Protein AF-A0A813JD02-F1 (afdb_monomer_lite)

Radius of gyration: 33.6 Å; chains: 1; bounding box: 66×58×104 Å

Organism: Polarella glacialis (NCBI:txid89957)

Structure (mmCIF, N/CA/C/O backbone):
data_AF-A0A813JD02-F1
#
_entry.id   AF-A0A813JD02-F1
#
loop_
_atom_site.group_PDB
_atom_site.id
_atom_site.type_symbol
_atom_site.label_atom_id
_atom_site.label_alt_id
_atom_site.label_comp_id
_atom_site.label_asym_id
_atom_site.label_entity_id
_atom_site.label_seq_id
_atom_site.pdbx_PDB_ins_code
_atom_site.Cartn_x
_atom_site.Cartn_y
_atom_site.Cartn_z
_atom_site.occupancy
_atom_site.B_iso_or_equiv
_atom_site.auth_seq_id
_atom_site.auth_comp_id
_atom_site.auth_asym_id
_atom_site.auth_atom_id
_atom_site.pdbx_PDB_model_num
ATOM 1 N N . MET A 1 1 ? -18.433 13.958 -44.628 1.00 29.27 1 MET A N 1
ATOM 2 C CA . MET A 1 1 ? -17.651 13.213 -43.612 1.00 29.27 1 MET A CA 1
ATOM 3 C C . MET A 1 1 ? -18.109 11.759 -43.635 1.00 29.27 1 MET A C 1
ATOM 5 O O . MET A 1 1 ? -19.307 11.540 -43.556 1.00 29.27 1 MET A O 1
ATOM 9 N N . ARG A 1 2 ? -17.218 10.775 -43.826 1.00 30.92 2 ARG A N 1
ATOM 10 C CA . ARG A 1 2 ? -17.600 9.348 -43.754 1.00 30.92 2 ARG A CA 1
ATOM 11 C C . ARG A 1 2 ? -17.672 8.935 -42.276 1.00 30.92 2 ARG A C 1
ATOM 13 O O . ARG A 1 2 ? -16.744 9.245 -41.536 1.00 30.92 2 ARG A O 1
ATOM 20 N N . LEU A 1 3 ? -18.763 8.289 -41.858 1.00 33.75 3 LEU A N 1
ATOM 21 C CA . LEU A 1 3 ? -18.963 7.796 -40.488 1.00 33.75 3 LEU A CA 1
ATOM 22 C C . LEU A 1 3 ? -17.890 6.756 -40.116 1.00 33.75 3 LEU A C 1
ATOM 24 O O . LEU A 1 3 ? -17.650 5.805 -40.861 1.00 33.75 3 LEU A O 1
ATOM 28 N N . PHE A 1 4 ? -17.244 6.944 -38.963 1.00 40.09 4 PHE A N 1
ATOM 29 C CA . PHE A 1 4 ? -16.221 6.041 -38.435 1.00 40.09 4 PHE A CA 1
ATOM 30 C C . PHE A 1 4 ? -16.872 4.843 -37.723 1.00 40.09 4 PHE A C 1
ATOM 32 O O . PHE A 1 4 ? -17.384 4.969 -36.613 1.00 40.09 4 PHE A O 1
ATOM 39 N N . ASP A 1 5 ? -16.855 3.679 -38.372 1.00 48.28 5 ASP A N 1
ATOM 40 C CA . ASP A 1 5 ? -17.326 2.401 -37.814 1.00 48.28 5 ASP A CA 1
ATOM 41 C C . ASP A 1 5 ? -16.174 1.648 -37.121 1.00 48.28 5 ASP A C 1
ATOM 43 O O . ASP A 1 5 ? -15.236 1.209 -37.791 1.00 48.28 5 ASP A O 1
ATOM 47 N N . ARG A 1 6 ? -16.258 1.485 -35.792 1.00 44.25 6 ARG A N 1
ATOM 48 C CA . ARG A 1 6 ? -15.250 0.815 -34.942 1.00 44.25 6 ARG A CA 1
ATOM 49 C C . ARG A 1 6 ? -15.080 -0.680 -35.236 1.00 44.25 6 ARG A C 1
ATOM 51 O O . ARG A 1 6 ? -14.054 -1.240 -34.869 1.00 44.25 6 ARG A O 1
ATOM 58 N N . ASN A 1 7 ? -16.057 -1.314 -35.886 1.00 45.06 7 ASN A N 1
ATOM 59 C CA . ASN A 1 7 ? -15.986 -2.728 -36.264 1.00 45.06 7 ASN A CA 1
ATOM 60 C C . ASN A 1 7 ? -15.309 -2.937 -37.628 1.00 45.06 7 ASN A C 1
ATOM 62 O O . ASN A 1 7 ? -14.966 -4.066 -37.971 1.00 45.06 7 ASN A O 1
ATOM 66 N N . LYS A 1 8 ? -15.130 -1.864 -38.412 1.00 48.41 8 LYS A N 1
ATOM 67 C CA . LYS A 1 8 ? -14.575 -1.911 -39.777 1.00 48.41 8 LYS A CA 1
ATOM 68 C C . LYS A 1 8 ? -13.281 -1.117 -39.949 1.00 48.41 8 LYS A C 1
ATOM 70 O O . LYS A 1 8 ? -12.492 -1.450 -40.828 1.00 48.41 8 LYS A O 1
ATOM 75 N N . HIS A 1 9 ? -13.053 -0.080 -39.144 1.00 54.72 9 HIS A N 1
ATOM 76 C CA . HIS A 1 9 ? -11.876 0.781 -39.244 1.00 54.72 9 HIS A CA 1
ATOM 77 C C . HIS A 1 9 ? -10.929 0.551 -38.068 1.00 54.72 9 HIS A C 1
ATOM 79 O O . HIS A 1 9 ? -11.299 0.713 -36.907 1.00 54.72 9 HIS A O 1
ATOM 85 N N . ASP A 1 10 ? -9.686 0.214 -38.389 1.00 62.00 10 ASP A N 1
ATOM 86 C CA . ASP A 1 10 ? -8.619 0.011 -37.418 1.00 62.00 10 ASP A CA 1
ATOM 87 C C . ASP A 1 10 ? -7.954 1.372 -37.144 1.00 62.00 10 ASP A C 1
ATOM 89 O O . ASP A 1 10 ? -7.336 1.951 -38.036 1.00 62.00 10 ASP A O 1
ATOM 93 N N . ALA A 1 11 ? -8.136 1.928 -35.943 1.00 68.12 11 ALA A N 1
ATOM 94 C CA . ALA A 1 11 ? -7.596 3.232 -35.546 1.00 68.12 11 ALA A CA 1
ATOM 95 C C . ALA A 1 11 ? -6.917 3.147 -34.182 1.00 68.12 11 ALA A C 1
ATOM 97 O O . ALA A 1 11 ? -7.265 2.312 -33.346 1.00 68.12 11 ALA A O 1
ATOM 98 N N . ILE A 1 12 ? -5.967 4.044 -33.936 1.00 72.00 12 ILE A N 1
ATOM 99 C CA . ILE A 1 12 ? -5.317 4.161 -32.629 1.00 72.00 12 ILE A CA 1
ATOM 100 C C . ILE A 1 12 ? -5.872 5.376 -31.917 1.00 72.00 12 ILE A C 1
ATOM 102 O O . ILE A 1 12 ? -5.755 6.493 -32.408 1.00 72.00 12 ILE A O 1
ATOM 106 N N . ILE A 1 13 ? -6.472 5.141 -30.753 1.00 77.94 13 ILE A N 1
ATOM 107 C CA . ILE A 1 13 ? -7.029 6.194 -29.912 1.00 77.94 13 ILE A CA 1
ATOM 108 C C . ILE A 1 13 ? -6.031 6.482 -28.788 1.00 77.94 13 ILE A C 1
ATOM 110 O O . ILE A 1 13 ? -5.750 5.618 -27.959 1.00 77.94 13 ILE A O 1
ATOM 114 N N . LEU A 1 14 ? -5.482 7.690 -28.790 1.00 79.50 14 LEU A N 1
ATOM 115 C CA . LEU A 1 14 ? -4.676 8.265 -27.723 1.00 79.50 14 LEU A CA 1
ATOM 116 C C . LEU A 1 14 ? -5.609 9.087 -26.834 1.00 79.50 14 LEU A C 1
ATOM 118 O O . LEU A 1 14 ? -5.885 10.252 -27.114 1.00 79.50 14 LEU A O 1
ATOM 122 N N . ASP A 1 15 ? -6.150 8.444 -25.807 1.00 79.56 15 ASP A N 1
ATOM 123 C CA . ASP A 1 15 ? -7.131 9.072 -24.928 1.00 79.56 15 ASP A CA 1
ATOM 124 C C . ASP A 1 15 ? -6.453 9.933 -23.844 1.00 79.56 15 ASP A C 1
ATOM 126 O O . ASP A 1 15 ? -5.416 9.549 -23.300 1.00 79.56 15 ASP A O 1
ATOM 130 N N . ASP A 1 16 ? -7.053 11.079 -23.526 1.00 79.31 16 ASP A N 1
ATOM 131 C CA . ASP A 1 16 ? -6.688 11.998 -22.446 1.00 79.31 16 ASP A CA 1
ATOM 132 C C . ASP A 1 16 ? -5.237 12.510 -22.505 1.00 79.31 16 ASP A C 1
ATOM 134 O O . ASP A 1 16 ? -4.491 12.485 -21.520 1.00 79.31 16 ASP A O 1
ATOM 138 N N . ILE A 1 17 ? -4.814 13.010 -23.670 1.00 82.19 17 ILE A N 1
ATOM 139 C CA . ILE A 1 17 ? -3.489 13.618 -23.816 1.00 82.19 17 ILE A CA 1
ATOM 140 C C . ILE A 1 17 ? -3.425 14.893 -22.971 1.00 82.19 17 ILE A C 1
ATOM 142 O O . ILE A 1 17 ? -4.076 15.893 -23.266 1.00 82.19 17 ILE A O 1
ATOM 146 N N . ARG A 1 18 ? -2.603 14.866 -21.916 1.00 83.75 18 ARG A N 1
ATOM 147 C CA . ARG A 1 18 ? -2.431 15.977 -20.962 1.00 83.75 18 ARG A CA 1
ATOM 148 C C . ARG A 1 18 ? -1.403 17.023 -21.393 1.00 83.75 18 ARG A C 1
ATOM 150 O O . ARG A 1 18 ? -1.305 18.057 -20.740 1.00 83.75 18 ARG A O 1
ATOM 157 N N . ASP A 1 19 ? -0.644 16.771 -22.455 1.00 89.06 19 ASP A N 1
ATOM 158 C CA . ASP A 1 19 ? 0.379 17.686 -22.964 1.00 89.06 19 ASP A CA 1
ATOM 159 C C . ASP A 1 19 ? 0.567 17.508 -24.479 1.00 89.06 19 ASP A C 1
ATOM 161 O O . ASP A 1 19 ? 0.908 16.415 -24.932 1.00 89.06 19 ASP A O 1
ATOM 165 N N . MET A 1 20 ? 0.357 18.566 -25.266 1.00 85.94 20 MET A N 1
ATOM 166 C CA . MET A 1 20 ? 0.529 18.530 -26.724 1.00 85.94 20 MET A CA 1
ATOM 167 C C . MET A 1 20 ? 1.980 18.309 -27.163 1.00 85.94 20 MET A C 1
ATOM 169 O O . MET A 1 20 ? 2.199 17.789 -28.261 1.00 85.94 20 MET A O 1
ATOM 173 N N . ALA A 1 21 ? 2.965 18.618 -26.311 1.00 88.19 21 ALA A N 1
ATOM 174 C CA . ALA A 1 21 ? 4.368 18.316 -26.583 1.00 88.19 21 ALA A CA 1
ATOM 175 C C . ALA A 1 21 ? 4.589 16.813 -26.788 1.00 88.19 21 ALA A C 1
ATOM 177 O O . ALA A 1 21 ? 5.400 16.423 -27.620 1.00 88.19 21 ALA A O 1
ATOM 178 N N . PHE A 1 22 ? 3.777 15.958 -26.150 1.00 86.00 22 PHE A N 1
ATOM 179 C CA . PHE A 1 22 ? 3.806 14.517 -26.394 1.00 86.00 22 PHE A CA 1
ATOM 180 C C . PHE A 1 22 ? 3.610 14.176 -27.876 1.00 86.00 22 PHE A C 1
ATOM 182 O O . PHE A 1 22 ? 4.331 13.333 -28.409 1.00 86.00 22 PHE A O 1
ATOM 189 N N . LEU A 1 23 ? 2.650 14.823 -28.547 1.00 87.44 23 LEU A N 1
ATOM 190 C CA . LEU A 1 23 ? 2.396 14.588 -29.966 1.00 87.44 23 LEU A CA 1
ATOM 191 C C . LEU A 1 23 ? 3.564 15.099 -30.818 1.00 87.44 23 LEU A C 1
ATOM 193 O O . LEU A 1 23 ? 4.008 14.374 -31.705 1.00 87.44 23 LEU A O 1
ATOM 197 N N . GLY A 1 24 ? 4.093 16.287 -30.513 1.00 87.12 24 GLY A N 1
ATOM 198 C CA . GLY A 1 24 ? 5.265 16.857 -31.186 1.00 87.12 24 GLY A CA 1
ATOM 199 C C . GLY A 1 24 ? 6.513 15.976 -31.070 1.00 87.12 24 GLY A C 1
ATOM 200 O O . GLY A 1 24 ? 7.075 15.553 -32.079 1.00 87.12 24 GLY A O 1
ATOM 201 N N . ASP A 1 25 ? 6.874 15.575 -29.850 1.00 83.50 25 ASP A N 1
ATOM 202 C CA . ASP A 1 25 ? 8.024 14.708 -29.548 1.00 83.50 25 ASP A CA 1
ATOM 203 C C . ASP A 1 25 ? 7.921 13.326 -30.212 1.00 83.50 25 ASP A C 1
ATOM 205 O O . ASP A 1 25 ? 8.917 12.631 -30.433 1.00 83.50 25 ASP A O 1
ATOM 209 N N . HIS A 1 26 ? 6.694 12.901 -30.524 1.00 80.75 26 HIS A N 1
ATOM 210 C CA . HIS A 1 26 ? 6.402 11.619 -31.154 1.00 80.75 26 HIS A CA 1
ATOM 211 C C . HIS A 1 26 ? 5.949 11.770 -32.611 1.00 80.75 26 HIS A C 1
ATOM 213 O O . HIS A 1 26 ? 5.520 10.779 -33.206 1.00 80.75 26 HIS A O 1
ATOM 219 N N . GLN A 1 27 ? 6.096 12.951 -33.224 1.00 83.00 27 GLN A N 1
ATOM 220 C CA . GLN A 1 27 ? 5.581 13.228 -34.566 1.00 83.00 27 GLN A CA 1
ATOM 221 C C . GLN A 1 27 ? 6.089 12.239 -35.613 1.00 83.00 27 GLN A C 1
ATOM 223 O O . GLN A 1 27 ? 5.312 11.743 -36.419 1.00 83.00 27 GLN A O 1
ATOM 228 N N . GLU A 1 28 ? 7.369 11.858 -35.566 1.00 74.00 28 GLU A N 1
ATOM 229 C CA . GLU A 1 28 ? 7.947 10.921 -36.535 1.00 74.00 28 GLU A CA 1
ATOM 230 C C . GLU A 1 28 ? 7.278 9.544 -36.460 1.00 74.00 28 GLU A C 1
ATOM 232 O O . GLU A 1 28 ? 7.067 8.880 -37.474 1.00 74.00 28 GLU A O 1
ATOM 237 N N . LYS A 1 29 ? 6.880 9.144 -35.249 1.00 72.50 29 LYS A N 1
ATOM 238 C CA . LYS A 1 29 ? 6.210 7.874 -34.960 1.00 72.50 29 LYS A CA 1
ATOM 239 C C . LYS A 1 29 ? 4.747 7.919 -35.400 1.00 72.50 29 LYS A C 1
ATOM 241 O O . LYS A 1 29 ? 4.253 6.959 -35.984 1.00 72.50 29 LYS A O 1
ATOM 246 N N . LEU A 1 30 ? 4.071 9.038 -35.141 1.00 75.00 30 LEU A N 1
ATOM 247 C CA . LEU A 1 30 ? 2.660 9.258 -35.471 1.00 75.00 30 LEU A CA 1
ATOM 248 C C . LEU A 1 30 ? 2.442 9.488 -36.976 1.00 75.00 30 LEU A C 1
ATOM 250 O O . LEU A 1 30 ? 1.431 9.057 -37.519 1.00 75.00 30 LEU A O 1
ATOM 254 N N . GLN A 1 31 ? 3.420 10.086 -37.662 1.00 71.69 31 GLN A N 1
ATOM 255 C CA . GLN A 1 31 ? 3.466 10.234 -39.121 1.00 71.69 31 GLN A CA 1
ATOM 256 C C . GLN A 1 31 ? 3.853 8.938 -39.851 1.00 71.69 31 GLN A C 1
ATOM 258 O O . GLN A 1 31 ? 3.809 8.895 -41.080 1.00 71.69 31 GLN A O 1
ATOM 263 N N . GLY A 1 32 ? 4.267 7.894 -39.125 1.00 63.12 32 GLY A N 1
ATOM 264 C CA . GLY A 1 32 ? 4.711 6.634 -39.720 1.00 63.12 32 GLY A CA 1
ATOM 265 C C . GLY A 1 32 ? 6.043 6.734 -40.475 1.00 63.12 32 GLY A C 1
ATOM 266 O O . GLY A 1 32 ? 6.248 5.990 -41.433 1.00 63.12 32 GLY A O 1
ATOM 267 N N . LYS A 1 33 ? 6.962 7.635 -40.083 1.00 60.12 33 LYS A N 1
ATOM 268 C CA . LYS A 1 33 ? 8.298 7.719 -40.702 1.00 60.12 33 LYS A CA 1
ATOM 269 C C . LYS A 1 33 ? 9.119 6.454 -40.388 1.00 60.12 33 LYS A C 1
ATOM 271 O O . LYS A 1 33 ? 9.213 5.989 -39.255 1.00 60.12 33 LYS A O 1
ATOM 276 N N . TYR A 1 34 ? 9.697 5.876 -41.442 1.00 53.22 34 TYR A N 1
ATOM 277 C CA . TYR A 1 34 ? 10.022 4.446 -41.579 1.00 53.22 34 TYR A CA 1
ATOM 278 C C . TYR A 1 34 ? 11.360 3.958 -40.988 1.00 53.22 34 TYR A C 1
ATOM 280 O O . TYR A 1 34 ? 11.841 2.893 -41.372 1.00 53.22 34 TYR A O 1
ATOM 288 N N . ASN A 1 35 ? 12.004 4.689 -40.080 1.00 51.00 35 ASN A N 1
ATOM 289 C CA . ASN A 1 35 ? 13.354 4.337 -39.609 1.00 51.00 35 ASN A CA 1
ATOM 290 C C . ASN A 1 35 ? 13.411 3.745 -38.188 1.00 51.00 35 ASN A C 1
ATOM 292 O O . ASN A 1 35 ? 14.493 3.338 -37.759 1.00 51.00 35 ASN A O 1
ATOM 296 N N . ALA A 1 36 ? 12.288 3.631 -37.469 1.00 48.56 36 ALA A N 1
ATOM 297 C CA . ALA A 1 36 ? 12.289 3.125 -36.097 1.00 48.56 36 ALA A CA 1
ATOM 298 C C . ALA A 1 36 ? 11.070 2.255 -35.750 1.00 48.56 36 ALA A C 1
ATOM 300 O O . ALA A 1 36 ? 9.932 2.540 -36.116 1.00 48.56 36 ALA A O 1
ATOM 301 N N . LYS A 1 37 ? 11.312 1.187 -34.978 1.00 51.41 37 LYS A N 1
ATOM 302 C CA . LYS A 1 37 ? 10.258 0.404 -34.323 1.00 51.41 37 LYS A CA 1
ATOM 303 C C . LYS A 1 37 ? 9.654 1.246 -33.196 1.00 51.41 37 LYS A C 1
ATOM 305 O O . LYS A 1 37 ? 10.386 1.674 -32.307 1.00 51.41 37 LYS A O 1
ATOM 310 N N . VAL A 1 38 ? 8.337 1.434 -33.209 1.00 50.19 38 VAL A N 1
ATOM 311 C CA . VAL A 1 38 ? 7.622 2.189 -32.172 1.00 50.19 38 VAL A CA 1
ATOM 312 C C . VAL A 1 38 ? 7.016 1.228 -31.154 1.0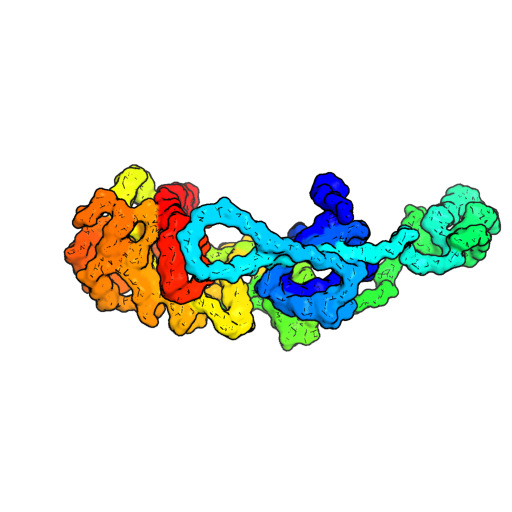0 50.19 38 VAL A C 1
ATOM 314 O O . VAL A 1 38 ? 6.238 0.338 -31.500 1.00 50.19 38 VAL A O 1
ATOM 317 N N . GLU A 1 39 ? 7.407 1.386 -29.893 1.00 52.44 39 GLU A N 1
ATOM 318 C CA . GLU A 1 39 ? 6.827 0.672 -28.757 1.00 52.44 39 GLU A CA 1
ATOM 319 C C . GLU A 1 39 ? 5.745 1.556 -28.124 1.00 52.44 39 GLU A C 1
ATOM 321 O O . GLU A 1 39 ? 6.052 2.639 -27.632 1.00 52.44 39 GLU A O 1
ATOM 326 N N . PHE A 1 40 ? 4.483 1.114 -28.173 1.00 50.12 40 PHE A N 1
ATOM 327 C CA . PHE A 1 40 ? 3.327 1.892 -27.689 1.00 50.12 40 PHE A CA 1
ATOM 328 C C . PHE A 1 40 ? 3.116 1.763 -26.186 1.00 50.12 40 PHE A C 1
ATOM 330 O O . PHE A 1 40 ? 2.673 2.695 -25.524 1.00 50.12 40 PHE A O 1
ATOM 337 N N . ALA A 1 41 ? 3.434 0.588 -25.656 1.00 49.09 41 ALA A N 1
ATOM 338 C CA . ALA A 1 41 ? 3.402 0.302 -24.239 1.00 49.09 41 ALA A CA 1
ATOM 339 C C . ALA A 1 41 ? 4.314 -0.893 -23.959 1.00 49.09 41 ALA A C 1
ATOM 341 O O . ALA A 1 41 ? 4.248 -1.918 -24.651 1.00 49.09 41 ALA A O 1
ATOM 342 N N . SER A 1 42 ? 5.120 -0.780 -22.907 1.00 44.31 42 SER A N 1
ATOM 343 C CA . SER A 1 42 ? 5.654 -1.932 -22.189 1.00 44.31 42 SER A CA 1
ATOM 344 C C . SER A 1 42 ? 5.012 -2.013 -20.821 1.00 44.31 42 SER A C 1
ATOM 346 O O . SER A 1 42 ? 4.796 -1.011 -20.140 1.00 44.31 42 SER A O 1
ATOM 348 N N . THR A 1 43 ? 4.748 -3.237 -20.377 1.00 42.88 43 THR A N 1
ATOM 349 C CA . THR A 1 43 ? 4.456 -3.461 -18.964 1.00 42.88 43 THR A CA 1
ATOM 350 C C . THR A 1 43 ? 5.678 -3.073 -18.127 1.00 42.88 43 THR A C 1
ATOM 352 O O . THR A 1 43 ? 6.817 -3.192 -18.582 1.00 42.88 43 THR A O 1
ATOM 355 N N . LEU A 1 44 ? 5.468 -2.668 -16.870 1.00 40.19 44 LEU A N 1
ATOM 356 C CA . LEU A 1 44 ? 6.526 -2.286 -15.914 1.00 40.19 44 LEU A CA 1
ATOM 357 C C . LEU A 1 44 ? 7.621 -3.362 -15.685 1.00 40.19 44 LEU A C 1
ATOM 359 O O . LEU A 1 44 ? 8.624 -3.089 -15.034 1.00 40.19 44 LEU A O 1
ATOM 363 N N . GLY A 1 45 ? 7.478 -4.564 -16.255 1.00 44.19 45 GLY A N 1
ATOM 364 C CA . GLY A 1 45 ? 8.484 -5.631 -16.265 1.00 44.19 45 GLY A CA 1
ATOM 365 C C . GLY A 1 45 ? 9.066 -5.988 -17.641 1.00 44.19 45 GLY A C 1
ATOM 366 O O . GLY A 1 45 ? 9.831 -6.944 -17.723 1.00 44.19 45 GLY A O 1
ATOM 367 N N . GLY A 1 46 ? 8.705 -5.286 -18.724 1.00 46.94 46 GLY A N 1
ATOM 368 C CA . GLY A 1 46 ? 9.151 -5.583 -20.096 1.00 46.94 46 GLY A CA 1
ATOM 369 C C . GLY A 1 46 ? 8.723 -6.960 -20.622 1.00 46.94 46 GLY A C 1
ATOM 370 O O . GLY A 1 46 ? 9.306 -7.461 -21.578 1.00 46.94 46 GLY A O 1
ATOM 371 N N . THR A 1 47 ? 7.743 -7.593 -19.972 1.00 40.47 47 THR A N 1
ATOM 372 C CA . THR A 1 47 ? 7.299 -8.970 -20.251 1.00 40.47 47 THR A CA 1
ATOM 373 C C . THR A 1 47 ? 6.392 -9.041 -21.474 1.00 40.47 47 THR A C 1
ATOM 375 O O . THR A 1 47 ? 6.317 -10.076 -22.128 1.00 40.47 47 THR A O 1
ATOM 378 N N . CYS A 1 48 ? 5.718 -7.936 -21.796 1.00 34.44 48 CYS A N 1
ATOM 379 C CA . CYS A 1 48 ? 4.902 -7.773 -22.989 1.00 34.44 48 CYS A CA 1
ATOM 380 C C . CYS A 1 48 ? 5.204 -6.395 -23.578 1.00 34.44 48 CYS A C 1
ATOM 382 O O . CYS A 1 48 ? 5.142 -5.392 -22.864 1.00 34.44 48 CYS A O 1
ATOM 384 N N . ALA A 1 49 ? 5.550 -6.364 -24.861 1.00 42.56 49 ALA A N 1
ATOM 385 C CA . ALA A 1 49 ? 5.689 -5.143 -25.637 1.00 42.56 49 ALA A CA 1
ATOM 386 C C . ALA A 1 49 ? 4.700 -5.231 -26.795 1.00 42.56 49 ALA A C 1
ATOM 388 O O . ALA A 1 49 ? 4.752 -6.182 -27.577 1.00 42.56 49 ALA A O 1
ATOM 389 N N . TYR A 1 50 ? 3.794 -4.259 -26.887 1.00 41.53 50 TYR A N 1
ATOM 390 C CA . TYR A 1 50 ? 2.910 -4.153 -28.039 1.00 41.53 50 TYR A CA 1
ATOM 391 C C . TYR A 1 50 ? 3.606 -3.324 -29.117 1.00 41.53 50 TYR A C 1
ATOM 393 O O . TYR A 1 50 ? 4.058 -2.201 -28.881 1.00 41.53 50 TYR A O 1
ATOM 401 N N . SER A 1 51 ? 3.752 -3.909 -30.300 1.00 47.97 51 SER A N 1
ATOM 402 C CA . SER A 1 51 ? 4.350 -3.260 -31.462 1.00 47.97 51 SER A CA 1
ATOM 403 C C . SER A 1 51 ? 3.423 -3.477 -32.644 1.00 47.97 51 SER A C 1
ATOM 405 O O . SER A 1 51 ? 3.125 -4.621 -32.980 1.00 47.97 51 SER A O 1
ATOM 407 N N . LYS A 1 52 ? 2.981 -2.389 -33.273 1.00 50.47 52 LYS A N 1
ATOM 408 C CA . LYS A 1 52 ? 2.156 -2.422 -34.482 1.00 50.47 52 LYS A CA 1
ATOM 409 C C . LYS A 1 52 ? 2.881 -1.658 -35.584 1.00 50.47 52 LYS A C 1
ATOM 411 O O . LYS A 1 52 ? 3.517 -0.641 -35.315 1.00 50.47 52 LYS A O 1
ATOM 416 N N . TYR A 1 53 ? 2.809 -2.159 -36.813 1.00 52.34 53 TYR A N 1
ATOM 417 C CA . TYR A 1 53 ? 3.267 -1.411 -37.979 1.00 52.34 53 TYR A CA 1
ATOM 418 C C . TYR A 1 53 ? 2.210 -0.357 -38.318 1.00 52.34 53 TYR A C 1
ATOM 420 O O . TYR A 1 53 ? 1.060 -0.693 -38.590 1.00 52.34 53 TYR A O 1
ATOM 428 N N . HIS A 1 54 ? 2.591 0.917 -38.255 1.00 57.28 54 HIS A N 1
ATOM 429 C C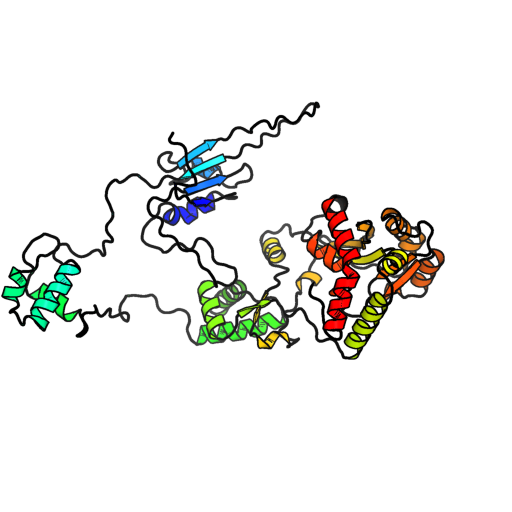A . HIS A 1 54 ? 1.715 2.041 -38.576 1.00 57.28 54 HIS A CA 1
ATOM 430 C C . HIS A 1 54 ? 1.686 2.247 -40.085 1.00 57.28 54 HIS A C 1
ATOM 432 O O . HIS A 1 54 ? 2.431 3.061 -40.621 1.00 57.28 54 HIS A O 1
ATOM 438 N N . PHE A 1 55 ? 0.851 1.477 -40.779 1.00 52.94 55 PHE A N 1
ATOM 439 C CA . PHE A 1 55 ? 0.567 1.719 -42.188 1.00 52.94 55 PHE A CA 1
ATOM 440 C C . PHE A 1 55 ? -0.882 2.169 -42.333 1.00 52.94 55 PHE A C 1
ATOM 442 O O . PHE A 1 55 ? -1.788 1.382 -42.082 1.00 52.94 55 PHE A O 1
ATOM 449 N N . GLN A 1 56 ? -1.091 3.440 -42.695 1.00 56.00 56 GLN A N 1
ATOM 450 C CA . GLN A 1 56 ? -2.419 4.023 -42.948 1.00 56.00 56 GLN A CA 1
ATOM 451 C C . GLN A 1 56 ? -3.425 3.884 -41.787 1.00 56.00 56 GLN A C 1
ATOM 453 O O . GLN A 1 56 ? -4.632 3.950 -42.002 1.00 56.00 56 GLN A O 1
ATOM 458 N N . VAL A 1 57 ? -2.940 3.704 -40.553 1.00 64.12 57 VAL A N 1
ATOM 459 C CA . VAL A 1 57 ? -3.792 3.628 -39.361 1.00 64.12 57 VAL A CA 1
ATOM 460 C C . VAL A 1 57 ? -4.110 5.057 -38.911 1.00 64.12 57 VAL A C 1
ATOM 462 O O . VAL A 1 57 ? -3.187 5.753 -38.478 1.00 64.12 57 VAL A O 1
ATOM 465 N N . PRO A 1 58 ? -5.368 5.527 -39.000 1.00 67.69 58 PRO A N 1
ATOM 466 C CA . PRO A 1 58 ? -5.747 6.826 -38.459 1.00 67.69 58 PRO A CA 1
ATOM 467 C C . PRO A 1 58 ? -5.505 6.866 -36.947 1.00 67.69 58 PRO A C 1
ATOM 469 O O . PRO A 1 58 ? -5.805 5.909 -36.227 1.00 67.69 58 PRO A O 1
ATOM 472 N N . ILE A 1 59 ? -4.961 7.985 -36.468 1.00 76.25 59 ILE A N 1
ATOM 473 C CA . ILE A 1 59 ? -4.727 8.218 -35.041 1.00 76.25 59 ILE A CA 1
ATOM 474 C C . ILE A 1 59 ? -5.704 9.285 -34.566 1.00 76.25 59 ILE A C 1
ATOM 476 O O . ILE A 1 59 ? -5.800 10.358 -35.157 1.00 76.25 59 ILE A O 1
ATOM 480 N N . VAL A 1 60 ? -6.426 8.989 -33.493 1.00 81.38 60 VAL A N 1
ATOM 481 C CA . VAL A 1 60 ? -7.347 9.915 -32.837 1.00 81.38 60 VAL A CA 1
ATOM 482 C C . VAL A 1 60 ? -6.770 10.252 -31.476 1.00 81.38 60 VAL A C 1
ATOM 484 O O . VAL A 1 60 ? -6.582 9.359 -30.663 1.00 81.38 60 VAL A O 1
ATOM 487 N N . ALA A 1 61 ? -6.482 11.517 -31.216 1.00 83.00 61 ALA A N 1
ATOM 488 C CA . ALA A 1 61 ? -6.083 12.006 -29.908 1.00 83.00 61 ALA A CA 1
ATOM 489 C C . ALA A 1 61 ? -7.250 12.757 -29.261 1.00 83.00 61 ALA A C 1
ATOM 491 O O . ALA A 1 61 ? -7.865 13.600 -29.912 1.00 83.00 61 ALA A O 1
ATOM 492 N N . THR A 1 62 ? -7.563 12.475 -27.999 1.00 81.00 62 THR A N 1
ATOM 493 C CA . THR A 1 62 ? -8.524 13.283 -27.235 1.00 81.00 62 THR A CA 1
ATOM 494 C C . THR A 1 62 ? -7.758 14.223 -26.311 1.00 81.00 62 THR A C 1
ATOM 496 O O . THR A 1 62 ? -6.795 13.833 -25.645 1.00 81.00 62 THR A O 1
ATOM 499 N N . VAL A 1 63 ? -8.153 15.493 -26.315 1.00 78.38 63 VAL A N 1
ATOM 500 C CA . VAL A 1 63 ? -7.563 16.549 -25.487 1.00 78.38 63 VAL A CA 1
ATOM 501 C C . VAL A 1 63 ? -8.682 17.293 -24.767 1.00 78.38 63 VAL A C 1
ATOM 503 O O . VAL A 1 63 ? -9.826 17.345 -25.226 1.00 78.38 63 VAL A O 1
ATOM 506 N N . ASN A 1 64 ? -8.381 17.844 -23.598 1.00 79.00 64 ASN A N 1
ATOM 507 C CA . ASN A 1 64 ? -9.342 18.611 -22.809 1.00 79.00 64 ASN A CA 1
ATOM 508 C C . ASN A 1 64 ? -8.728 19.950 -22.393 1.00 79.00 64 ASN A C 1
ATOM 510 O O . ASN A 1 64 ? -7.551 20.209 -22.617 1.00 79.00 64 ASN A O 1
ATOM 514 N N . PHE A 1 65 ? -9.510 20.815 -21.752 1.00 73.19 65 PHE A N 1
ATOM 515 C CA . PHE A 1 65 ? -9.032 22.142 -21.346 1.00 73.19 65 PHE A CA 1
ATOM 516 C C . PHE A 1 65 ? -7.900 22.132 -20.309 1.00 73.19 65 PHE A C 1
ATOM 518 O O . PHE A 1 65 ? -7.296 23.167 -20.057 1.00 73.19 65 PHE A O 1
ATOM 525 N N . SER A 1 66 ? -7.607 20.984 -19.689 1.00 74.69 66 SER A N 1
ATOM 526 C CA . SER A 1 66 ? -6.452 20.844 -18.793 1.00 74.69 66 SER A CA 1
ATOM 527 C C . SER A 1 66 ? -5.180 20.382 -19.509 1.00 74.69 66 SER A C 1
ATOM 529 O O . SER A 1 66 ? -4.130 20.273 -18.873 1.00 74.69 66 SER A O 1
ATOM 531 N N . THR A 1 67 ? -5.266 20.086 -20.809 1.00 79.25 67 THR A N 1
ATOM 532 C CA . THR A 1 67 ? -4.122 19.742 -21.649 1.00 79.25 67 THR A CA 1
ATOM 533 C C . THR A 1 67 ? -3.184 20.945 -21.756 1.00 79.25 67 THR A C 1
ATOM 535 O O . THR A 1 67 ? -3.607 22.058 -22.055 1.00 79.25 67 THR A O 1
ATOM 538 N N . LYS A 1 68 ? -1.895 20.729 -21.492 1.00 83.75 68 LYS A N 1
ATOM 539 C CA . LYS A 1 68 ? -0.847 21.744 -21.637 1.00 83.75 68 LYS A CA 1
ATOM 540 C C . LYS A 1 68 ? -0.441 21.923 -23.098 1.00 83.75 68 LYS A C 1
ATOM 542 O O . LYS A 1 68 ? -0.590 21.000 -23.898 1.00 83.75 68 LYS A O 1
ATOM 547 N N . ASN A 1 69 ? 0.137 23.085 -23.404 1.00 87.75 69 ASN A N 1
ATOM 548 C CA . ASN A 1 69 ? 0.699 23.419 -24.715 1.00 87.75 69 ASN A CA 1
ATOM 549 C C . ASN A 1 69 ? -0.338 23.377 -25.857 1.00 87.75 69 ASN A C 1
ATOM 551 O O . ASN A 1 69 ? -0.032 22.980 -26.977 1.00 87.75 69 ASN A O 1
ATOM 555 N N . LEU A 1 70 ? -1.599 23.742 -25.580 1.00 86.00 70 LEU A N 1
ATOM 556 C CA . LEU A 1 70 ? -2.662 23.782 -26.598 1.00 86.00 70 LEU A CA 1
ATOM 557 C C . LEU A 1 70 ? -2.340 24.734 -27.758 1.00 86.00 70 LEU A C 1
ATOM 559 O O . LEU A 1 70 ? -2.757 24.478 -28.885 1.00 86.00 70 LEU A O 1
ATOM 563 N N . ASP A 1 71 ? -1.541 25.768 -27.500 1.00 90.38 71 ASP A N 1
ATOM 564 C CA . ASP A 1 71 ? -1.000 26.694 -28.494 1.00 90.38 71 ASP A CA 1
ATOM 565 C C . ASP A 1 71 ? -0.176 25.989 -29.583 1.00 90.38 71 ASP A C 1
ATOM 567 O O . ASP A 1 71 ? -0.048 26.518 -30.683 1.00 90.38 71 ASP A O 1
ATOM 571 N N . PHE A 1 72 ? 0.296 24.754 -29.363 1.00 90.44 72 PHE A N 1
ATOM 572 C CA . PHE A 1 72 ? 0.958 23.951 -30.400 1.00 90.44 72 PHE A CA 1
ATOM 573 C C . PHE A 1 72 ? 0.040 23.667 -31.594 1.00 90.44 72 PHE A C 1
ATOM 575 O O . PHE A 1 72 ? 0.525 23.427 -32.699 1.00 90.44 72 PHE A O 1
ATOM 582 N N . LEU A 1 73 ? -1.281 23.719 -31.408 1.00 86.94 73 LEU A N 1
ATOM 583 C CA . LEU A 1 73 ? -2.229 23.659 -32.518 1.00 86.94 73 LEU A CA 1
ATOM 584 C C . LEU A 1 73 ? -2.111 24.871 -33.453 1.00 86.94 73 LEU A C 1
ATOM 586 O O . LEU A 1 73 ? -2.613 24.805 -34.567 1.00 86.94 73 LEU A O 1
ATOM 590 N N . GLU A 1 74 ? -1.452 25.949 -33.048 1.00 89.06 74 GLU A N 1
ATOM 591 C CA . GLU A 1 74 ? -1.262 27.164 -33.844 1.00 89.06 74 GLU A CA 1
ATOM 592 C C . GLU A 1 74 ? 0.221 27.399 -34.170 1.00 89.06 74 GLU A C 1
ATOM 594 O O . GLU A 1 74 ? 0.560 27.838 -35.271 1.00 89.06 74 GLU A O 1
ATOM 599 N N . THR A 1 75 ? 1.124 27.040 -33.253 1.00 91.31 75 THR A N 1
ATOM 600 C CA . THR A 1 75 ? 2.548 27.395 -33.325 1.00 91.31 75 THR A CA 1
ATOM 601 C C . THR A 1 75 ? 3.446 26.274 -33.859 1.00 91.31 75 THR A C 1
ATOM 603 O O . THR A 1 75 ? 4.408 26.551 -34.582 1.00 91.31 75 THR A O 1
ATOM 606 N N . HIS A 1 76 ? 3.140 25.005 -33.568 1.00 92.44 76 HIS A N 1
ATOM 607 C CA . HIS A 1 76 ? 4.036 23.877 -33.849 1.00 92.44 76 HIS A CA 1
ATOM 608 C C . HIS A 1 76 ? 4.047 23.513 -35.339 1.00 92.44 76 HIS A C 1
ATOM 610 O O . HIS A 1 76 ? 2.999 23.378 -35.964 1.00 92.44 76 HIS A O 1
ATOM 616 N N . ASP A 1 77 ? 5.233 23.286 -35.907 1.00 87.94 77 ASP A N 1
ATOM 617 C CA . ASP A 1 77 ? 5.454 23.065 -37.343 1.00 87.94 77 ASP A CA 1
ATOM 618 C C . ASP A 1 77 ? 4.549 21.982 -37.954 1.00 87.94 77 ASP A C 1
ATOM 620 O O . ASP A 1 77 ? 3.907 22.232 -38.960 1.00 87.94 77 ASP A O 1
ATOM 624 N N . TRP A 1 78 ? 4.411 20.815 -37.331 1.00 88.06 78 TRP A N 1
ATOM 625 C CA . TRP A 1 78 ? 3.531 19.748 -37.792 1.00 88.06 78 TRP A CA 1
ATOM 626 C C . TRP A 1 78 ? 2.071 19.929 -37.371 1.00 88.06 78 TRP A C 1
ATOM 628 O O . TRP A 1 78 ? 1.170 19.822 -38.214 1.00 88.06 78 TRP A O 1
ATOM 638 N N . LEU A 1 79 ? 1.840 20.194 -36.079 1.00 84.50 79 LEU A N 1
ATOM 639 C CA . LEU A 1 79 ? 0.501 20.253 -35.503 1.00 84.50 79 LEU A CA 1
ATOM 640 C C . LEU A 1 79 ? -0.272 21.492 -35.927 1.00 84.50 79 LEU A C 1
ATOM 642 O O . LEU A 1 79 ? -1.476 21.445 -35.791 1.00 84.50 79 LEU A O 1
ATOM 646 N N . LYS A 1 80 ? 0.326 22.556 -36.471 1.00 88.69 80 LYS A N 1
ATOM 647 C CA . LYS A 1 80 ? -0.437 23.724 -36.941 1.00 88.69 80 LYS A CA 1
ATOM 648 C C . LYS A 1 80 ? -1.104 23.530 -38.298 1.00 88.69 80 LYS A C 1
ATOM 650 O O . LYS A 1 80 ? -2.116 24.168 -38.593 1.00 88.69 80 LYS A O 1
ATOM 655 N N . HIS A 1 81 ? -0.632 22.594 -39.122 1.00 82.62 81 HIS A N 1
ATOM 656 C CA . HIS A 1 81 ? -1.165 22.395 -40.472 1.00 82.62 81 HIS A CA 1
ATOM 657 C C . HIS A 1 81 ? -2.463 21.576 -40.483 1.00 82.62 81 HIS A C 1
ATOM 659 O O . HIS A 1 81 ? -2.508 20.437 -40.014 1.00 82.62 81 HIS A O 1
ATOM 665 N N . ALA A 1 82 ? -3.525 22.144 -41.062 1.00 76.62 82 ALA A N 1
ATOM 666 C CA . ALA A 1 82 ? -4.840 21.504 -41.183 1.00 76.62 82 ALA A CA 1
ATOM 667 C C . ALA A 1 82 ? -4.844 20.267 -42.107 1.00 76.62 82 ALA A C 1
ATOM 669 O O . ALA A 1 82 ? -5.740 19.435 -42.038 1.00 76.62 82 ALA A O 1
ATOM 670 N N . SER A 1 83 ? -3.824 20.100 -42.952 1.00 73.06 83 SER A N 1
ATOM 671 C CA . SER A 1 83 ? -3.627 18.876 -43.742 1.00 73.06 83 SER A CA 1
ATOM 672 C C . SER A 1 83 ? -3.168 17.679 -42.899 1.00 73.06 83 SER A C 1
ATOM 674 O O . SER A 1 83 ? -3.347 16.537 -43.313 1.00 73.06 83 SER A O 1
ATOM 676 N N . ASN A 1 84 ? -2.588 17.929 -41.721 1.00 72.88 84 ASN A N 1
ATOM 677 C CA . ASN A 1 84 ? -2.034 16.899 -40.841 1.00 72.88 84 ASN A CA 1
ATOM 678 C C . ASN A 1 84 ? -2.990 16.509 -39.709 1.00 72.88 84 ASN A C 1
ATOM 680 O O . ASN A 1 84 ? -2.810 15.462 -39.082 1.00 72.88 84 ASN A O 1
ATOM 684 N N . ARG A 1 85 ? -4.003 17.338 -39.435 1.00 76.50 85 ARG A N 1
ATOM 685 C CA . ARG A 1 85 ? -4.979 17.105 -38.371 1.00 76.50 85 ARG A CA 1
ATOM 686 C C . ARG A 1 85 ? -6.352 17.667 -38.720 1.00 76.50 85 ARG A C 1
ATOM 688 O O . ARG A 1 85 ? -6.458 18.695 -39.375 1.00 76.50 85 ARG A O 1
ATOM 695 N N . VAL A 1 86 ? -7.388 17.063 -38.161 1.00 75.31 86 VAL A N 1
ATOM 696 C CA . VAL A 1 86 ? -8.743 17.608 -38.112 1.00 75.31 86 VAL A CA 1
ATOM 697 C C . VAL A 1 86 ? -9.095 17.809 -36.646 1.00 75.31 86 VAL A C 1
ATOM 699 O O . VAL A 1 86 ? -9.098 16.848 -35.878 1.00 75.31 86 VAL A O 1
ATOM 702 N N . VAL A 1 87 ? -9.365 19.051 -36.252 1.00 74.19 87 VAL A N 1
ATOM 703 C CA . VAL A 1 87 ? -9.892 19.367 -34.921 1.00 74.19 87 VAL A CA 1
ATOM 704 C C . VAL A 1 87 ? -11.410 19.262 -34.997 1.00 74.19 87 VAL A C 1
ATOM 706 O O . VAL A 1 87 ? -12.039 19.924 -35.819 1.00 74.19 87 VAL A O 1
ATOM 709 N N . VAL A 1 88 ? -11.994 18.417 -34.160 1.00 73.81 88 VAL A N 1
ATOM 710 C CA . VAL A 1 88 ? -13.437 18.290 -33.984 1.00 73.81 88 VAL A CA 1
ATOM 711 C C . VAL A 1 88 ? -13.759 18.779 -32.580 1.00 73.81 88 VAL A C 1
ATOM 713 O O . VAL A 1 88 ? -13.346 18.182 -31.584 1.00 73.81 88 VAL A O 1
ATOM 716 N N . LEU A 1 89 ? -14.467 19.899 -32.513 1.00 72.44 89 LEU A N 1
ATOM 717 C CA . LEU A 1 89 ? -14.980 20.452 -31.268 1.00 72.44 89 LEU A CA 1
ATOM 718 C C . LEU A 1 89 ? -16.291 19.731 -30.966 1.00 72.44 89 LEU A C 1
ATOM 720 O O . LEU A 1 89 ? -17.231 19.823 -31.753 1.00 72.44 89 LEU A O 1
ATOM 724 N N . GLU A 1 90 ? -16.354 18.979 -29.868 1.00 54.16 90 GLU A N 1
ATOM 725 C CA . GLU A 1 90 ? -17.639 18.486 -29.387 1.00 54.16 90 GLU A CA 1
ATOM 726 C C . GLU A 1 90 ? -18.222 19.552 -28.460 1.00 54.16 90 GLU A C 1
ATOM 728 O O . GLU A 1 90 ? -17.678 19.827 -27.383 1.00 54.16 90 GLU A O 1
ATOM 733 N N . GLU A 1 91 ? -19.306 20.195 -28.901 1.00 50.34 91 GLU A N 1
ATOM 734 C CA . GLU A 1 91 ? -20.070 21.072 -28.021 1.00 50.34 91 GLU A CA 1
ATOM 735 C C . GLU A 1 91 ? -20.532 20.267 -26.801 1.00 50.34 91 GLU A C 1
ATOM 737 O O . GLU A 1 91 ? -20.923 19.101 -26.949 1.00 50.34 91 GLU A O 1
ATOM 742 N N . PRO A 1 92 ? -20.474 20.841 -25.586 1.00 52.94 92 PRO A N 1
ATOM 743 C CA . PRO A 1 92 ? -20.955 20.158 -24.400 1.00 52.94 92 PRO A CA 1
ATOM 744 C C . PRO A 1 92 ? -22.416 19.778 -24.624 1.00 52.94 92 PRO A C 1
ATOM 746 O O . PRO A 1 92 ? -23.297 20.636 -24.626 1.00 52.94 92 PRO A O 1
ATOM 749 N N . ARG A 1 93 ? -22.680 18.480 -24.816 1.00 43.94 93 ARG A N 1
ATOM 750 C CA . ARG A 1 93 ? -24.049 17.973 -24.834 1.00 43.94 93 ARG A CA 1
ATOM 751 C C . ARG A 1 93 ? -24.655 18.338 -23.491 1.00 43.94 93 ARG A C 1
ATOM 753 O O . ARG A 1 93 ? -24.189 17.868 -22.452 1.00 43.94 93 ARG A O 1
ATOM 760 N N . SER A 1 94 ? -25.666 19.199 -23.512 1.00 41.09 94 SER A N 1
ATOM 761 C CA . SER A 1 94 ? -26.483 19.471 -22.345 1.00 41.09 94 SER A CA 1
ATOM 762 C C . SER A 1 94 ? -27.104 18.145 -21.914 1.00 41.09 94 SER A C 1
ATOM 764 O O . SER A 1 94 ? -28.052 17.639 -22.509 1.00 41.09 94 SER A O 1
ATOM 766 N N . CYS A 1 95 ? -26.531 17.523 -20.885 1.00 36.66 95 CYS A N 1
ATOM 767 C CA . CYS A 1 95 ? -27.230 16.482 -20.159 1.00 36.66 95 CYS A CA 1
ATOM 768 C C . CYS A 1 95 ? -28.472 17.145 -19.569 1.00 36.66 95 CYS A C 1
ATOM 770 O O . CYS A 1 95 ? -28.385 17.912 -18.610 1.00 36.66 95 CYS A O 1
ATOM 772 N N . PHE A 1 96 ? -29.615 16.879 -20.195 1.00 37.22 96 PHE A N 1
ATOM 773 C CA . PHE A 1 96 ? -30.942 17.250 -19.731 1.00 37.22 96 PHE A CA 1
ATOM 774 C C . PHE A 1 96 ? -31.233 16.465 -18.443 1.00 37.22 96 PHE A C 1
ATOM 776 O O . PHE A 1 96 ? -31.914 15.447 -18.435 1.00 37.22 96 PHE A O 1
ATOM 783 N N . CYS A 1 97 ? -30.648 16.917 -17.339 1.00 33.41 97 CYS A N 1
ATOM 784 C CA . CYS A 1 97 ? -30.965 16.471 -15.995 1.00 33.41 97 CYS A CA 1
ATOM 785 C C . CYS A 1 97 ? -31.459 17.702 -15.245 1.00 33.41 97 CYS A C 1
ATOM 787 O O . CYS A 1 97 ? -30.696 18.627 -14.973 1.00 33.41 97 CYS A O 1
ATOM 789 N N . MET A 1 98 ? -32.762 17.715 -14.969 1.00 35.34 98 MET A N 1
ATOM 790 C CA . MET A 1 98 ? -33.454 18.758 -14.224 1.00 35.34 98 MET A CA 1
ATOM 791 C C . MET A 1 98 ? -32.735 19.088 -12.915 1.00 35.34 98 MET A C 1
ATOM 793 O O . MET A 1 98 ? -32.791 18.297 -11.982 1.00 35.34 98 MET A O 1
ATOM 797 N N . LEU A 1 99 ? -32.151 20.279 -12.826 1.00 34.91 99 LEU A N 1
ATOM 798 C CA . LEU A 1 99 ? -32.014 21.034 -11.584 1.00 34.91 99 LEU A CA 1
ATOM 799 C C . LEU A 1 99 ? -32.120 22.521 -11.942 1.00 34.91 99 LEU A C 1
ATOM 801 O O . LEU A 1 99 ? -31.228 23.105 -12.554 1.00 34.91 99 LEU A O 1
ATOM 805 N N . ARG A 1 100 ? -33.264 23.113 -11.586 1.00 41.25 100 ARG A N 1
ATOM 806 C CA . ARG A 1 100 ? -33.416 24.561 -11.447 1.00 41.25 100 ARG A CA 1
ATOM 807 C C . ARG A 1 100 ? -32.475 24.992 -10.325 1.00 41.25 100 ARG A C 1
ATOM 809 O O . ARG A 1 100 ? -32.735 24.642 -9.186 1.00 41.25 100 ARG A O 1
ATOM 816 N N . ASP A 1 101 ? -31.395 25.689 -10.656 1.00 36.19 101 ASP A N 1
ATOM 817 C CA . ASP A 1 101 ? -31.025 26.931 -9.976 1.00 36.19 101 ASP A CA 1
ATOM 818 C C . ASP A 1 101 ? -29.851 27.632 -10.664 1.00 36.19 101 ASP A C 1
ATOM 820 O O . ASP A 1 101 ? -28.987 27.031 -11.301 1.00 36.19 101 ASP A O 1
ATOM 824 N N . LYS A 1 102 ? -29.915 28.961 -10.617 1.00 41.44 102 LYS A N 1
ATOM 825 C CA . LYS A 1 102 ? -29.158 29.904 -11.441 1.00 41.44 102 LYS A CA 1
ATOM 826 C C . LYS A 1 102 ? -27.673 29.988 -11.047 1.00 41.44 102 LYS A C 1
ATOM 828 O O . LYS A 1 102 ? -27.335 30.019 -9.871 1.00 41.44 102 LYS A O 1
ATOM 833 N N . LYS A 1 103 ? -26.849 30.219 -12.082 1.00 38.97 103 LYS A N 1
ATOM 834 C CA . LYS A 1 103 ? -25.439 30.676 -12.101 1.00 38.97 103 LYS A CA 1
ATOM 835 C C . LYS A 1 103 ? -24.348 29.651 -11.749 1.00 38.97 103 LYS A C 1
ATOM 837 O O . LYS A 1 103 ? -23.765 29.699 -10.675 1.00 38.97 103 LYS A O 1
ATOM 842 N N . ALA A 1 104 ? -23.959 28.857 -12.749 1.00 31.61 104 ALA A N 1
ATOM 843 C CA . ALA A 1 104 ? -22.554 28.623 -13.120 1.00 31.61 104 ALA A CA 1
ATOM 844 C C . ALA A 1 104 ? -22.499 27.862 -14.457 1.00 31.61 104 ALA A C 1
ATOM 846 O O . ALA A 1 104 ? -22.706 26.652 -14.506 1.00 31.61 104 ALA A O 1
ATOM 847 N N . THR A 1 105 ? -22.225 28.565 -15.555 1.00 33.22 105 THR A N 1
ATOM 848 C CA . THR A 1 105 ? -21.999 27.945 -16.866 1.00 33.22 105 THR A CA 1
ATOM 849 C C . THR A 1 105 ? -20.578 27.378 -16.899 1.00 33.22 105 THR A C 1
ATOM 851 O O . THR A 1 105 ? -19.626 28.088 -17.205 1.00 33.22 105 THR A O 1
ATOM 854 N N . LEU A 1 106 ? -20.415 26.106 -16.534 1.00 33.12 106 LEU A N 1
ATOM 855 C CA . LEU A 1 106 ? -19.172 25.354 -16.730 1.00 33.12 106 LEU A CA 1
ATOM 856 C C . LEU A 1 106 ? -19.284 24.572 -18.044 1.00 33.12 106 LEU A C 1
ATOM 858 O O . LEU A 1 106 ? -19.910 23.517 -18.110 1.00 33.12 106 LEU A O 1
ATOM 862 N N . LEU A 1 107 ? -18.695 25.129 -19.103 1.00 33.56 107 LEU A N 1
ATOM 863 C CA . LEU A 1 107 ? -18.574 24.507 -20.421 1.00 33.56 107 LEU A CA 1
ATOM 864 C C . LEU A 1 107 ? -17.539 23.370 -20.359 1.00 33.56 107 LEU A C 1
ATOM 866 O O . LEU A 1 107 ? -16.336 23.617 -20.398 1.00 33.56 107 LEU A O 1
ATOM 870 N N . SER A 1 108 ? -17.983 22.114 -20.269 1.00 35.56 108 SER A N 1
ATOM 871 C CA . SER A 1 108 ? -17.112 20.939 -20.425 1.00 35.56 108 SER A CA 1
ATOM 872 C C . SER A 1 108 ? -17.145 20.421 -21.869 1.00 35.56 108 SER A C 1
ATOM 874 O O . SER A 1 108 ? -17.780 19.412 -22.169 1.00 35.56 108 SER A O 1
ATOM 876 N N . GLY A 1 109 ? -16.495 21.132 -22.783 1.00 40.34 109 GLY A N 1
ATOM 877 C CA . GLY A 1 109 ? -16.199 20.637 -24.132 1.00 40.34 109 GLY A CA 1
ATOM 878 C C . GLY A 1 109 ? -15.003 19.675 -24.139 1.00 40.34 109 GLY A C 1
ATOM 879 O O . GLY A 1 109 ? -13.951 19.972 -23.568 1.00 40.34 109 GLY A O 1
ATOM 880 N N . THR A 1 110 ? -15.147 18.526 -24.797 1.00 41.16 110 THR A N 1
ATOM 881 C CA . THR A 1 110 ? -14.027 17.619 -25.112 1.00 41.16 110 THR A CA 1
ATOM 882 C C . THR A 1 110 ? -13.594 17.898 -26.548 1.00 41.16 110 THR A C 1
ATOM 884 O O . THR A 1 110 ? -14.436 18.022 -27.434 1.00 41.16 110 THR A O 1
ATOM 887 N N . HIS A 1 111 ? -12.292 18.041 -26.788 1.00 47.25 111 HIS A N 1
ATOM 888 C CA . HIS A 1 111 ? -11.761 18.300 -28.125 1.00 47.25 111 HIS A CA 1
ATOM 889 C C . HIS A 1 111 ? -11.207 16.991 -28.695 1.00 47.25 111 HIS A C 1
ATOM 891 O O . HIS A 1 111 ? -10.394 16.315 -28.059 1.00 47.25 111 HIS A O 1
ATOM 897 N N . PHE A 1 112 ? -11.628 16.627 -29.903 1.00 42.88 112 PHE A N 1
ATOM 898 C CA . PHE A 1 112 ? -11.107 15.468 -30.620 1.00 42.88 112 PHE A CA 1
ATOM 899 C C . PHE A 1 112 ? -10.149 15.938 -31.708 1.00 42.88 112 PHE A C 1
ATOM 901 O O . PHE A 1 112 ? -10.459 16.835 -32.487 1.00 42.88 112 PHE A O 1
ATOM 908 N N . LEU A 1 113 ? -8.983 15.313 -31.786 1.00 48.38 113 LEU A N 1
ATOM 909 C CA . LEU A 1 113 ? -7.977 15.585 -32.797 1.00 48.38 113 LEU A CA 1
ATOM 910 C C . LEU A 1 113 ? -7.759 14.336 -33.652 1.00 48.38 113 LEU A C 1
ATOM 912 O O . LEU A 1 113 ? -7.218 13.340 -33.184 1.00 48.38 113 LEU A O 1
ATOM 916 N N . LEU A 1 114 ? -8.165 14.374 -34.917 1.00 45.31 114 LEU A N 1
ATOM 917 C CA . LEU A 1 114 ? -7.925 13.298 -35.877 1.00 45.31 114 LEU A CA 1
ATOM 918 C C . LEU A 1 114 ? -6.648 13.596 -36.669 1.00 45.31 114 LEU A C 1
ATOM 920 O O . LEU A 1 114 ? -6.637 14.509 -37.486 1.00 45.31 114 LEU A O 1
ATOM 924 N N . LEU A 1 115 ? -5.579 12.833 -36.473 1.00 50.28 115 LEU A N 1
ATOM 925 C CA . LEU A 1 115 ? -4.330 12.986 -37.221 1.00 50.28 115 LEU A CA 1
ATOM 926 C C . LEU A 1 115 ? -4.402 12.172 -38.522 1.00 50.28 115 LEU A C 1
ATOM 928 O O . LEU A 1 115 ? -4.642 10.961 -38.496 1.00 50.28 115 LEU A O 1
ATOM 932 N N . GLN A 1 116 ? -4.208 12.831 -39.667 1.00 45.66 116 GLN A N 1
ATOM 933 C CA . GLN A 1 116 ? -4.212 12.172 -40.976 1.00 45.66 116 GLN A CA 1
ATOM 934 C C . GLN A 1 116 ? -2.787 11.792 -41.389 1.00 45.66 116 GLN A C 1
ATOM 936 O O . GLN A 1 116 ? -1.905 12.644 -41.477 1.00 45.66 116 GLN A O 1
ATOM 941 N N . SER A 1 117 ? -2.559 10.514 -41.706 1.00 40.22 117 SER A N 1
ATOM 942 C CA . SER A 1 117 ? -1.368 10.110 -42.458 1.00 40.22 117 SER A CA 1
ATOM 943 C C . SER A 1 117 ? -1.553 10.543 -43.916 1.00 40.22 117 SER A C 1
ATOM 945 O O . SER A 1 117 ? -2.527 10.130 -44.549 1.00 40.22 117 SER A O 1
ATOM 947 N N . GLY A 1 118 ? -0.656 11.384 -44.435 1.00 36.84 118 GLY A N 1
ATOM 948 C CA . GLY A 1 118 ? -0.776 11.996 -45.760 1.00 36.84 118 GLY A CA 1
ATOM 949 C C . GLY A 1 118 ? -1.123 11.009 -46.882 1.00 36.84 118 GLY A C 1
ATOM 950 O O . GLY A 1 118 ? -0.560 9.917 -46.981 1.00 36.84 118 GLY A O 1
ATOM 951 N N . ARG A 1 119 ? -2.059 11.414 -47.749 1.00 35.41 119 ARG A N 1
ATOM 952 C CA . ARG A 1 119 ? -2.399 10.708 -48.988 1.00 35.41 119 ARG A CA 1
ATOM 953 C C . ARG A 1 119 ? -1.216 10.773 -49.955 1.00 35.41 119 ARG A C 1
ATOM 955 O O . ARG A 1 119 ? -0.996 11.792 -50.596 1.00 35.41 119 ARG A O 1
ATOM 962 N N . SER A 1 120 ? -0.516 9.658 -50.110 1.00 30.42 120 SER A N 1
ATOM 963 C CA . SER A 1 120 ? 0.176 9.323 -51.352 1.00 30.42 120 SER A CA 1
ATOM 964 C C . SER A 1 120 ? -0.328 7.955 -51.793 1.00 30.42 120 SER A C 1
ATOM 966 O O . SER A 1 120 ? -0.108 6.946 -51.123 1.00 30.42 120 SER A O 1
ATOM 968 N N . SER A 1 121 ? -1.081 7.931 -52.891 1.00 29.67 121 SER A N 1
ATOM 969 C CA . SER A 1 121 ? -1.506 6.717 -53.580 1.00 29.67 121 SER A CA 1
ATOM 970 C C . SER A 1 121 ? -0.329 6.144 -54.369 1.00 29.67 121 SER A C 1
ATOM 972 O O . SER A 1 121 ? -0.297 6.187 -55.594 1.00 29.67 121 SER A O 1
ATOM 974 N N . ALA A 1 122 ? 0.668 5.634 -53.661 1.00 30.14 122 ALA A N 1
ATOM 975 C CA . ALA A 1 122 ? 1.670 4.741 -54.213 1.00 30.14 122 ALA A CA 1
ATOM 976 C C . ALA A 1 122 ? 2.164 3.863 -53.068 1.00 30.14 122 ALA A C 1
ATOM 978 O O . ALA A 1 122 ? 2.650 4.366 -52.056 1.00 30.14 122 ALA A O 1
ATOM 979 N N . MET A 1 123 ? 2.009 2.546 -53.211 1.00 22.38 123 MET A N 1
ATOM 980 C CA . MET A 1 123 ? 2.623 1.578 -52.306 1.00 22.38 123 MET A CA 1
ATOM 981 C C . MET A 1 123 ? 4.121 1.888 -52.143 1.00 22.38 123 MET A C 1
ATOM 983 O O . MET A 1 123 ? 4.852 1.789 -53.133 1.00 22.38 123 MET A O 1
ATOM 987 N N . PRO A 1 124 ? 4.640 2.147 -50.930 1.00 27.53 124 PRO A N 1
ATOM 988 C CA . PRO A 1 124 ? 6.049 1.952 -50.681 1.00 27.53 124 PRO A CA 1
ATOM 989 C C . PRO A 1 124 ? 6.246 0.455 -50.451 1.00 27.53 124 PRO A C 1
ATOM 991 O O . PRO A 1 124 ? 6.035 -0.083 -49.364 1.00 27.53 124 PRO A O 1
ATOM 994 N N . VAL A 1 125 ? 6.626 -0.234 -51.523 1.00 31.55 125 VAL A N 1
ATOM 995 C CA . VAL A 1 125 ? 7.319 -1.520 -51.435 1.00 31.55 125 VAL A CA 1
ATOM 996 C C . VAL A 1 125 ? 8.482 -1.348 -50.455 1.00 31.55 125 VAL A C 1
ATOM 998 O O . VAL A 1 125 ? 9.153 -0.316 -50.481 1.00 31.55 125 VAL A O 1
ATOM 1001 N N . ILE A 1 126 ? 8.731 -2.346 -49.600 1.00 29.92 126 ILE A N 1
ATOM 1002 C CA . ILE A 1 126 ? 9.953 -2.431 -48.791 1.00 29.92 126 ILE A CA 1
ATOM 1003 C C . ILE A 1 126 ? 11.147 -2.317 -49.746 1.00 29.92 126 ILE A C 1
ATOM 1005 O O . ILE A 1 126 ? 11.557 -3.283 -50.384 1.00 29.92 126 ILE A O 1
ATOM 1009 N N . SER A 1 127 ? 11.682 -1.111 -49.871 1.00 34.59 127 SER A N 1
ATOM 1010 C CA . SER A 1 127 ? 12.914 -0.836 -50.577 1.00 34.59 127 SER A CA 1
ATOM 1011 C C . SER A 1 127 ? 14.011 -0.883 -49.523 1.00 34.59 127 SER A C 1
ATOM 1013 O O . SER A 1 127 ? 14.404 0.145 -48.971 1.00 34.59 127 SER A O 1
ATOM 1015 N N . GLU A 1 128 ? 14.599 -2.065 -49.303 1.00 43.16 128 GLU A N 1
ATOM 1016 C CA . GLU A 1 128 ? 16.065 -2.054 -49.250 1.00 43.16 128 GLU A CA 1
ATOM 1017 C C . GLU A 1 128 ? 16.486 -1.191 -50.448 1.00 43.16 128 GLU A C 1
ATOM 1019 O O . GLU A 1 128 ? 15.962 -1.418 -51.537 1.00 43.16 128 GLU A O 1
ATOM 1024 N N . VAL A 1 129 ? 17.296 -0.141 -50.270 1.00 44.38 129 VAL A N 1
ATOM 1025 C CA . VAL A 1 129 ? 17.760 0.677 -51.404 1.00 44.38 129 VAL A CA 1
ATOM 1026 C C . VAL A 1 129 ? 18.662 -0.220 -52.250 1.00 44.38 129 VAL A C 1
ATOM 1028 O O . VAL A 1 129 ? 19.886 -0.231 -52.131 1.00 44.38 129 VAL A O 1
ATOM 1031 N N . VAL A 1 130 ? 18.041 -1.081 -53.047 1.00 59.97 130 VAL A N 1
ATOM 1032 C CA . VAL A 1 130 ? 18.711 -2.028 -53.903 1.00 59.97 130 VAL A CA 1
ATOM 1033 C C . VAL A 1 130 ? 18.942 -1.267 -55.188 1.00 59.97 130 VAL A C 1
ATOM 1035 O O . VAL A 1 130 ? 18.004 -0.863 -55.872 1.00 59.97 130 VAL A O 1
ATOM 1038 N N . HIS A 1 131 ? 20.216 -1.041 -55.496 1.00 72.00 131 HIS A N 1
ATOM 1039 C CA . HIS A 1 131 ? 20.623 -0.335 -56.701 1.00 72.00 131 HIS A CA 1
ATOM 1040 C C . HIS A 1 131 ? 19.830 -0.852 -57.925 1.00 72.00 131 HIS A C 1
ATOM 1042 O O . HIS A 1 131 ? 19.750 -2.070 -58.091 1.00 72.00 131 HIS A O 1
ATOM 1048 N N . PRO A 1 132 ? 19.300 0.001 -58.824 1.00 78.94 132 PRO A N 1
ATOM 1049 C CA . PRO A 1 132 ? 18.426 -0.431 -59.929 1.00 78.94 132 PRO A CA 1
ATOM 1050 C C . PRO A 1 132 ? 19.042 -1.462 -60.892 1.00 78.94 132 PRO A C 1
ATOM 1052 O O . PRO A 1 132 ? 18.347 -2.149 -61.636 1.00 78.94 132 PRO A O 1
ATOM 1055 N N . LEU A 1 133 ? 20.373 -1.570 -60.903 1.00 85.38 133 LEU A N 1
ATOM 1056 C CA . LEU A 1 133 ? 21.098 -2.595 -61.666 1.00 85.38 133 LEU A CA 1
ATOM 1057 C C . LEU A 1 133 ? 21.219 -3.946 -60.945 1.00 85.38 133 LEU A C 1
ATOM 1059 O O . LEU A 1 133 ? 21.763 -4.879 -61.528 1.00 85.38 133 LEU A O 1
ATOM 1063 N N . SER A 1 134 ? 20.753 -4.057 -59.704 1.00 86.56 134 SER A N 1
ATOM 1064 C CA . SER A 1 134 ? 20.762 -5.279 -58.902 1.00 86.56 134 SER A CA 1
ATOM 1065 C C . SER A 1 134 ? 19.597 -6.208 -59.260 1.00 86.56 134 SER A C 1
ATOM 1067 O O . SER A 1 134 ? 18.735 -5.879 -60.074 1.00 86.56 134 SER A O 1
ATOM 1069 N N . LEU A 1 135 ? 19.573 -7.391 -58.653 1.00 86.12 135 LEU A N 1
ATOM 1070 C CA . LEU A 1 135 ? 18.525 -8.393 -58.835 1.00 86.12 135 LEU A CA 1
ATOM 1071 C C . LEU A 1 135 ? 17.508 -8.322 -57.689 1.00 86.12 135 LEU A C 1
ATOM 1073 O O . LEU A 1 135 ? 17.912 -8.167 -56.535 1.00 86.12 135 LEU A O 1
ATOM 1077 N N . ASN A 1 136 ? 16.219 -8.516 -57.985 1.00 85.06 136 ASN A N 1
ATOM 1078 C CA . ASN A 1 136 ? 15.232 -8.826 -56.944 1.00 85.06 136 ASN A CA 1
ATOM 1079 C C . ASN A 1 136 ? 15.507 -10.216 -56.336 1.00 85.06 136 ASN A C 1
ATOM 1081 O O . ASN A 1 136 ? 16.246 -11.021 -56.908 1.00 85.06 136 ASN A O 1
ATOM 1085 N N . PHE A 1 137 ? 14.919 -10.508 -55.176 1.00 79.94 137 PHE A N 1
ATOM 1086 C CA . PHE A 1 137 ? 15.170 -11.757 -54.449 1.00 79.94 137 PHE A CA 1
ATOM 1087 C C . PHE A 1 137 ? 14.872 -13.018 -55.280 1.00 79.94 137 PHE A C 1
ATOM 1089 O O . PHE A 1 137 ? 15.643 -13.977 -55.256 1.00 79.94 137 PHE A O 1
ATOM 1096 N N . GLU A 1 138 ? 13.804 -12.998 -56.078 1.00 83.31 138 GLU A N 1
ATOM 1097 C CA . GLU A 1 138 ? 13.441 -14.102 -56.970 1.00 83.31 138 GLU A CA 1
ATOM 1098 C C . GLU A 1 138 ? 14.541 -14.385 -58.002 1.00 83.31 138 GLU A C 1
ATOM 1100 O O . GLU A 1 138 ? 15.008 -15.519 -58.133 1.00 83.31 138 GLU A O 1
ATOM 1105 N N . ASN A 1 139 ? 15.035 -13.343 -58.674 1.00 90.50 139 ASN A N 1
ATOM 1106 C CA . ASN A 1 139 ? 16.136 -13.454 -59.621 1.00 90.50 139 ASN A CA 1
ATOM 1107 C C . ASN A 1 139 ? 17.444 -13.858 -58.926 1.00 90.50 139 ASN A C 1
ATOM 1109 O O . ASN A 1 139 ? 18.198 -14.645 -59.491 1.00 90.50 139 ASN A O 1
ATOM 1113 N N . GLN A 1 140 ? 17.711 -13.402 -57.696 1.00 89.12 140 GLN A N 1
ATOM 1114 C CA . GLN A 1 140 ? 18.872 -13.862 -56.920 1.00 89.12 140 GLN A CA 1
ATOM 1115 C C . GLN A 1 140 ? 18.808 -15.371 -56.640 1.00 89.12 140 GLN A C 1
ATOM 1117 O O . GLN A 1 140 ? 19.791 -16.081 -56.855 1.00 89.12 140 GLN A O 1
ATOM 1122 N N . ARG A 1 141 ? 17.642 -15.885 -56.229 1.00 86.81 141 ARG A N 1
ATOM 1123 C CA . ARG A 1 141 ? 17.421 -17.322 -56.008 1.00 86.81 141 ARG A CA 1
ATOM 1124 C C . ARG A 1 141 ? 17.537 -18.116 -57.308 1.00 86.81 141 ARG A C 1
ATOM 1126 O O . ARG A 1 141 ? 18.161 -19.177 -57.326 1.00 86.81 141 ARG A O 1
ATOM 1133 N N . LYS A 1 142 ? 16.994 -17.583 -58.406 1.00 91.75 142 LYS A N 1
ATOM 1134 C CA . LYS A 1 142 ? 17.078 -18.189 -59.741 1.00 91.75 142 LYS A CA 1
ATOM 1135 C C . LYS A 1 142 ? 18.530 -18.368 -60.186 1.00 91.75 142 LYS A C 1
ATOM 1137 O O . LYS A 1 142 ? 18.871 -19.429 -60.694 1.00 91.75 142 LYS A O 1
ATOM 1142 N N . VAL A 1 143 ? 19.407 -17.395 -59.922 1.00 92.94 143 VAL A N 1
ATOM 1143 C CA . VAL A 1 143 ? 20.850 -17.506 -60.213 1.00 92.94 143 VAL A CA 1
ATOM 1144 C C . VAL A 1 143 ? 21.483 -18.714 -59.522 1.00 92.94 143 VAL A C 1
ATOM 1146 O O . VAL A 1 143 ? 22.246 -19.441 -60.154 1.00 92.94 143 VAL A O 1
ATOM 1149 N N . ILE A 1 144 ? 21.153 -18.954 -58.252 1.00 90.31 144 ILE A N 1
ATOM 1150 C CA . ILE A 1 144 ? 21.696 -20.081 -57.479 1.00 90.31 144 ILE A CA 1
ATOM 1151 C C . ILE A 1 144 ? 21.175 -21.400 -58.033 1.00 90.31 144 ILE A C 1
ATOM 1153 O O . ILE A 1 144 ? 21.964 -22.299 -58.288 1.00 90.31 144 ILE A O 1
ATOM 1157 N N . LEU A 1 145 ? 19.866 -21.509 -58.279 1.00 90.19 145 LEU A N 1
ATOM 1158 C CA . LEU A 1 145 ? 19.267 -22.732 -58.816 1.00 90.19 145 LEU A CA 1
ATOM 1159 C C . LEU A 1 145 ? 19.843 -23.088 -60.191 1.00 90.19 145 LEU A C 1
ATOM 1161 O O . LEU A 1 145 ? 20.221 -24.233 -60.430 1.00 90.19 145 LEU A O 1
ATOM 1165 N N . LEU A 1 146 ? 19.958 -22.106 -61.089 1.00 93.75 146 LEU A N 1
ATOM 1166 C CA . LEU A 1 146 ? 20.515 -22.342 -62.418 1.00 93.75 146 LEU A CA 1
ATOM 1167 C C . LEU A 1 146 ? 22.001 -22.734 -62.357 1.00 93.75 146 LEU A C 1
ATOM 1169 O O . LEU A 1 146 ? 22.446 -23.551 -63.163 1.00 93.75 146 LEU A O 1
ATOM 1173 N N . ARG A 1 147 ? 22.760 -22.199 -61.391 1.00 93.50 147 ARG A N 1
ATOM 1174 C CA . ARG A 1 147 ? 24.188 -22.501 -61.251 1.00 93.50 147 ARG A CA 1
ATOM 1175 C C . ARG A 1 147 ? 24.466 -23.816 -60.517 1.00 93.50 147 ARG A C 1
ATOM 1177 O O . ARG A 1 147 ? 25.270 -24.606 -61.001 1.00 93.50 147 ARG A O 1
ATOM 1184 N N . ASP A 1 148 ? 23.824 -24.055 -59.378 1.00 88.19 148 ASP A N 1
ATOM 1185 C CA . ASP A 1 148 ? 24.116 -25.201 -58.509 1.00 88.19 148 ASP A CA 1
ATOM 1186 C C . ASP A 1 148 ? 23.351 -26.456 -58.904 1.00 88.19 148 ASP A C 1
ATOM 1188 O O . ASP A 1 148 ? 23.931 -27.542 -58.854 1.00 88.19 148 ASP A O 1
ATOM 1192 N N . VAL A 1 149 ? 22.088 -26.313 -59.317 1.00 89.62 149 VAL A N 1
ATOM 1193 C CA . VAL A 1 149 ? 21.225 -27.449 -59.675 1.00 89.62 149 VAL A CA 1
ATOM 1194 C C . VAL A 1 149 ? 21.345 -27.746 -61.163 1.00 89.62 149 VAL A C 1
ATOM 1196 O O . VAL A 1 149 ? 21.690 -28.859 -61.536 1.00 89.62 149 VAL A O 1
ATOM 1199 N N . LYS A 1 150 ? 21.132 -26.740 -62.023 1.00 91.44 150 LYS A N 1
ATOM 1200 C CA . LYS A 1 150 ? 21.150 -26.941 -63.484 1.00 91.44 150 LYS A CA 1
ATOM 1201 C C . LYS A 1 150 ? 22.543 -26.869 -64.122 1.00 91.44 150 LYS A C 1
ATOM 1203 O O . LYS A 1 150 ? 22.651 -27.027 -65.331 1.00 91.44 150 LYS A O 1
ATOM 1208 N N . LYS A 1 151 ? 23.590 -26.585 -63.335 1.00 93.94 151 LYS A N 1
ATOM 1209 C CA . LYS A 1 151 ? 25.003 -26.499 -63.765 1.00 93.94 151 LYS A CA 1
ATOM 1210 C C . LYS A 1 151 ? 25.265 -25.594 -64.981 1.00 93.94 151 LYS A C 1
ATOM 1212 O O . LYS A 1 151 ? 26.266 -25.757 -65.671 1.00 93.94 151 LYS A O 1
ATOM 1217 N N . GLN A 1 152 ? 24.420 -24.591 -65.219 1.00 96.06 152 GLN A N 1
ATOM 1218 C CA . GLN A 1 152 ? 24.522 -23.734 -66.404 1.00 96.06 152 GLN A CA 1
ATOM 1219 C C . GLN A 1 152 ? 25.712 -22.768 -66.341 1.00 96.06 152 GLN A C 1
ATOM 1221 O O . GLN A 1 152 ? 26.135 -22.340 -65.258 1.00 96.06 152 GLN A O 1
ATOM 1226 N N . SER A 1 153 ? 26.234 -22.387 -67.512 1.00 96.81 153 SER A N 1
ATOM 1227 C CA . SER A 1 153 ? 27.274 -21.361 -67.643 1.00 96.81 153 SER A CA 1
ATOM 1228 C C . SER A 1 153 ? 26.754 -19.986 -67.190 1.00 96.81 153 SER A C 1
ATOM 1230 O O . SER A 1 153 ? 25.552 -19.716 -67.213 1.00 96.81 153 SER A O 1
ATOM 1232 N N . TRP A 1 154 ? 27.642 -19.076 -66.778 1.00 96.31 154 TRP A N 1
ATOM 1233 C CA . TRP A 1 154 ? 27.218 -17.733 -66.354 1.00 96.31 154 TRP A CA 1
ATOM 1234 C C . TRP A 1 154 ? 26.527 -16.941 -67.469 1.00 96.31 154 TRP A C 1
ATOM 1236 O O . TRP A 1 154 ? 25.650 -16.124 -67.180 1.00 96.31 154 TRP A O 1
ATOM 1246 N N . ASP A 1 155 ? 26.898 -17.188 -68.722 1.00 96.38 155 ASP A N 1
ATOM 1247 C CA . ASP A 1 155 ? 26.278 -16.554 -69.879 1.00 96.38 155 ASP A CA 1
ATOM 1248 C C . ASP A 1 155 ? 24.852 -17.048 -70.114 1.00 96.38 155 ASP A C 1
ATOM 1250 O O . ASP A 1 155 ? 23.972 -16.242 -70.423 1.00 96.38 155 ASP A O 1
ATOM 1254 N N . ASP A 1 156 ? 24.582 -18.328 -69.865 1.00 96.25 156 ASP A N 1
ATOM 1255 C CA . ASP A 1 156 ? 23.232 -18.886 -69.986 1.00 96.25 156 ASP A CA 1
ATOM 1256 C C . ASP A 1 156 ? 22.331 -18.478 -68.819 1.00 96.25 156 ASP A C 1
ATOM 1258 O O . ASP A 1 156 ? 21.161 -18.140 -69.027 1.00 96.25 156 ASP A O 1
ATOM 1262 N N . VAL A 1 157 ? 22.887 -18.383 -67.605 1.00 95.44 157 VAL A N 1
ATOM 1263 C CA . VAL A 1 157 ? 22.181 -17.795 -66.454 1.00 95.44 157 VAL A CA 1
ATOM 1264 C C . VAL A 1 157 ? 21.827 -16.333 -66.737 1.00 95.44 157 VAL A C 1
ATOM 1266 O O . VAL A 1 157 ? 20.701 -15.899 -66.486 1.00 95.44 157 VAL A O 1
ATOM 1269 N N . ARG A 1 158 ? 22.753 -15.563 -67.324 1.00 96.19 158 ARG A N 1
ATOM 1270 C CA . ARG A 1 158 ? 22.530 -14.158 -67.703 1.00 96.19 158 ARG A CA 1
ATOM 1271 C C . ARG A 1 158 ? 21.369 -13.989 -68.686 1.00 96.19 158 ARG A C 1
ATOM 1273 O O . ARG A 1 158 ? 20.652 -12.993 -68.598 1.00 96.19 158 ARG A O 1
ATOM 1280 N N . LYS A 1 159 ? 21.152 -14.941 -69.599 1.00 95.31 159 LYS A N 1
ATOM 1281 C CA . LYS A 1 159 ? 20.024 -14.908 -70.548 1.00 95.31 159 LYS A CA 1
ATOM 1282 C C . LYS A 1 159 ? 18.666 -15.096 -69.858 1.00 95.31 159 LYS A C 1
ATOM 1284 O O . LYS A 1 159 ? 17.673 -14.568 -70.355 1.00 95.31 159 LYS A O 1
ATOM 1289 N N . GLN A 1 160 ? 18.616 -15.768 -68.707 1.00 95.75 160 GLN A N 1
ATOM 1290 C CA . GLN A 1 160 ? 17.374 -16.174 -68.027 1.00 95.75 160 GLN A CA 1
ATOM 1291 C C . GLN A 1 160 ? 16.969 -15.306 -66.829 1.00 95.75 160 GLN A C 1
ATOM 1293 O O . GLN A 1 160 ? 15.892 -15.498 -66.257 1.00 95.75 160 GLN A O 1
ATOM 1298 N N . VAL A 1 161 ? 17.830 -14.373 -66.435 1.00 95.19 161 VAL A N 1
ATOM 1299 C CA . VAL A 1 161 ? 17.652 -13.513 -65.262 1.00 95.19 161 VAL A CA 1
ATOM 1300 C C . VAL A 1 161 ? 17.582 -12.058 -65.726 1.00 95.19 161 VAL A C 1
ATOM 1302 O O . VAL A 1 161 ? 18.217 -11.677 -66.715 1.00 95.19 161 VAL A O 1
ATOM 1305 N N . ARG A 1 162 ? 16.786 -11.235 -65.041 1.00 95.12 162 ARG A N 1
ATOM 1306 C CA . ARG A 1 162 ? 16.678 -9.793 -65.306 1.00 95.12 162 ARG A CA 1
ATOM 1307 C C . ARG A 1 162 ? 16.977 -9.002 -64.039 1.00 95.12 162 ARG A C 1
ATOM 1309 O O . ARG A 1 162 ? 16.682 -9.454 -62.936 1.00 95.12 162 ARG A O 1
ATOM 1316 N N . ASN A 1 163 ? 17.617 -7.846 -64.194 1.00 93.00 163 ASN A N 1
ATOM 1317 C CA . ASN A 1 163 ? 17.771 -6.899 -63.092 1.00 93.00 163 ASN A CA 1
ATOM 1318 C C . ASN A 1 163 ? 16.465 -6.125 -62.847 1.00 93.00 163 ASN A C 1
ATOM 1320 O O . ASN A 1 163 ? 15.502 -6.274 -63.596 1.00 93.00 163 ASN A O 1
ATOM 1324 N N . LEU A 1 164 ? 16.432 -5.288 -61.808 1.00 86.19 164 LEU A N 1
ATOM 1325 C CA . LEU A 1 164 ? 15.253 -4.485 -61.453 1.00 86.19 164 LEU A CA 1
ATOM 1326 C C . LEU A 1 164 ? 14.809 -3.513 -62.566 1.00 86.19 164 LEU A C 1
ATOM 1328 O O . LEU A 1 164 ? 13.647 -3.134 -62.609 1.00 86.19 164 LEU A O 1
ATOM 1332 N N . LYS A 1 165 ? 15.706 -3.149 -63.495 1.00 89.12 165 LYS A N 1
ATOM 1333 C CA . LYS A 1 165 ? 15.401 -2.367 -64.709 1.00 89.12 165 LYS A CA 1
ATOM 1334 C C . LYS A 1 165 ? 14.969 -3.222 -65.913 1.00 89.12 165 LYS A C 1
ATOM 1336 O O . LYS A 1 165 ? 14.904 -2.706 -67.024 1.00 89.12 165 LYS A O 1
ATOM 1341 N N . GLY A 1 166 ? 14.773 -4.530 -65.748 1.00 91.06 166 GLY A N 1
ATOM 1342 C CA . GLY A 1 166 ? 14.423 -5.438 -66.845 1.00 91.06 166 GLY A CA 1
ATOM 1343 C C . GLY A 1 166 ? 15.558 -5.713 -67.844 1.00 91.06 166 GLY A C 1
ATOM 1344 O O . GLY A 1 166 ? 15.333 -6.362 -68.862 1.00 91.06 166 GLY A O 1
ATOM 1345 N N . LYS A 1 167 ? 16.793 -5.265 -67.577 1.00 93.88 167 LYS A N 1
ATOM 1346 C CA . LYS A 1 167 ? 17.967 -5.485 -68.442 1.00 93.88 167 LYS A CA 1
ATOM 1347 C C . LYS A 1 167 ? 18.726 -6.758 -68.052 1.00 93.88 167 LYS A C 1
ATOM 1349 O O . LYS A 1 167 ? 18.620 -7.256 -66.927 1.00 93.88 167 LYS A O 1
ATOM 1354 N N . LYS A 1 168 ? 19.532 -7.283 -68.985 1.00 94.88 168 LYS A N 1
ATOM 1355 C CA . LYS A 1 168 ? 20.435 -8.418 -68.726 1.00 94.88 168 LYS A CA 1
ATOM 1356 C C . LYS A 1 168 ? 21.500 -8.004 -67.688 1.00 94.88 168 LYS A C 1
ATOM 1358 O O . LYS A 1 168 ? 22.189 -7.006 -67.909 1.00 94.88 168 LYS A O 1
ATOM 1363 N N . PRO A 1 169 ? 21.654 -8.725 -66.563 1.00 95.50 169 PRO A N 1
ATOM 1364 C CA . PRO A 1 169 ? 22.658 -8.404 -65.550 1.00 95.50 169 PRO A CA 1
ATOM 1365 C C . PRO A 1 169 ? 24.082 -8.710 -66.040 1.00 95.50 169 PRO A C 1
ATOM 1367 O O . PRO A 1 169 ? 24.289 -9.552 -66.911 1.00 95.50 169 PRO A O 1
ATOM 1370 N N . THR A 1 170 ? 25.098 -8.071 -65.457 1.00 95.69 170 THR A N 1
ATOM 1371 C CA . THR A 1 170 ? 26.498 -8.409 -65.763 1.00 95.69 170 THR A CA 1
ATOM 1372 C C . THR A 1 170 ? 26.910 -9.715 -65.079 1.00 95.69 170 THR A C 1
ATOM 1374 O O . THR A 1 170 ? 26.475 -10.009 -63.964 1.00 95.69 170 THR A O 1
ATOM 1377 N N . VAL A 1 171 ? 27.820 -10.484 -65.688 1.00 95.56 171 VAL A N 1
ATOM 1378 C CA . VAL A 1 171 ? 28.357 -11.722 -65.080 1.00 95.56 171 VAL A CA 1
ATOM 1379 C C . VAL A 1 171 ? 29.000 -11.443 -63.712 1.00 95.56 171 VAL A C 1
ATOM 1381 O O . VAL A 1 171 ? 28.857 -12.229 -62.775 1.00 95.56 171 VAL A O 1
ATOM 1384 N N . LYS A 1 172 ? 29.640 -10.276 -63.546 1.00 95.50 172 LYS A N 1
ATOM 1385 C CA . LYS A 1 172 ? 30.209 -9.824 -62.264 1.00 95.50 172 LYS A CA 1
ATOM 1386 C C . LYS A 1 172 ? 29.143 -9.672 -61.173 1.00 95.50 172 LYS A C 1
ATOM 1388 O O . LYS A 1 172 ? 29.414 -9.988 -60.015 1.00 95.50 172 LYS A O 1
ATOM 1393 N N . LEU A 1 173 ? 27.944 -9.199 -61.518 1.00 92.56 173 LEU A N 1
ATOM 1394 C CA . LEU A 1 173 ? 26.820 -9.127 -60.584 1.00 92.56 173 LEU A CA 1
ATOM 1395 C C . LEU A 1 173 ? 26.331 -10.526 -60.203 1.00 92.56 173 LEU A C 1
ATOM 1397 O O . LEU A 1 173 ? 26.200 -10.800 -59.015 1.00 92.56 173 LEU A O 1
ATOM 1401 N N . LEU A 1 174 ? 26.140 -11.418 -61.182 1.00 94.81 174 LEU A N 1
ATOM 1402 C CA . LEU A 1 174 ? 25.702 -12.799 -60.937 1.00 94.81 174 LEU A CA 1
ATOM 1403 C C . LEU A 1 174 ? 26.652 -13.538 -59.988 1.00 94.81 174 LEU A C 1
ATOM 1405 O O . LEU A 1 174 ? 26.213 -14.115 -58.996 1.00 94.81 174 LEU A O 1
ATOM 1409 N N . ARG A 1 175 ? 27.966 -13.438 -60.231 1.00 94.19 175 ARG A N 1
ATOM 1410 C CA . ARG A 1 175 ? 29.000 -14.025 -59.363 1.00 94.19 175 ARG A CA 1
ATOM 1411 C C . ARG A 1 175 ? 28.976 -13.440 -57.950 1.00 94.19 175 ARG A C 1
ATOM 1413 O O . ARG A 1 175 ? 29.190 -14.168 -56.988 1.00 94.19 175 ARG A O 1
ATOM 1420 N N . ARG A 1 176 ? 28.733 -12.133 -57.810 1.00 90.75 176 ARG A N 1
ATOM 1421 C CA . ARG A 1 176 ? 28.646 -11.457 -56.503 1.00 90.75 176 ARG A CA 1
ATOM 1422 C C . ARG A 1 176 ? 27.422 -11.910 -55.719 1.00 90.75 176 ARG A C 1
ATOM 1424 O O . ARG A 1 176 ? 27.552 -12.222 -54.543 1.00 90.75 176 ARG A O 1
ATOM 1431 N N . VAL A 1 177 ? 26.267 -11.968 -56.383 1.00 89.06 177 VAL A N 1
ATOM 1432 C CA . VAL A 1 177 ? 25.028 -12.495 -55.805 1.00 89.06 177 VAL A CA 1
ATOM 1433 C C . VAL A 1 177 ? 25.264 -13.927 -55.348 1.00 89.06 177 VAL A C 1
ATOM 1435 O O . VAL A 1 177 ? 25.101 -14.202 -54.171 1.00 89.06 177 VAL A O 1
ATOM 1438 N N . TYR A 1 178 ? 25.776 -14.796 -56.219 1.00 90.75 178 TYR A N 1
ATOM 1439 C CA . TYR A 1 178 ? 26.076 -16.188 -55.883 1.00 90.75 178 TYR A CA 1
ATOM 1440 C C . TYR A 1 178 ? 27.012 -16.332 -54.668 1.00 90.75 178 TYR A C 1
ATOM 1442 O O . TYR A 1 178 ? 26.705 -17.078 -53.745 1.00 90.75 178 TYR A O 1
ATOM 1450 N N . LYS A 1 179 ? 28.104 -15.553 -54.601 1.00 88.62 179 LYS A N 1
ATOM 1451 C CA . LYS A 1 179 ? 29.042 -15.558 -53.458 1.00 88.62 179 LYS A CA 1
ATOM 1452 C C . LYS A 1 179 ? 28.416 -15.119 -52.128 1.00 88.62 179 LYS A C 1
ATOM 1454 O O . LYS A 1 179 ? 28.937 -15.476 -51.075 1.00 88.62 179 LYS A O 1
ATOM 1459 N N . ASN A 1 180 ? 27.346 -14.327 -52.160 1.00 81.94 180 ASN A N 1
ATOM 1460 C CA . ASN A 1 180 ? 26.674 -13.845 -50.952 1.00 81.94 180 ASN A CA 1
ATOM 1461 C C . ASN A 1 180 ? 25.702 -14.875 -50.356 1.00 81.94 180 ASN A C 1
ATOM 1463 O O . ASN A 1 180 ? 25.226 -14.684 -49.234 1.00 81.94 180 ASN A O 1
ATOM 1467 N N . PHE A 1 181 ? 25.426 -15.968 -51.070 1.00 80.00 181 PHE A N 1
ATOM 1468 C CA . PHE A 1 181 ? 24.612 -17.068 -50.578 1.00 80.00 181 PHE A CA 1
ATOM 1469 C C . PHE A 1 181 ? 25.488 -18.212 -50.057 1.00 80.00 181 PHE A C 1
ATOM 1471 O O . PHE A 1 181 ? 26.537 -18.547 -50.597 1.00 80.00 181 PHE A O 1
ATOM 1478 N N . SER A 1 182 ? 25.047 -18.816 -48.959 1.00 75.62 182 SER A N 1
ATOM 1479 C CA . SER A 1 182 ? 25.615 -20.055 -48.428 1.00 75.62 182 SER A CA 1
ATOM 1480 C C . SER A 1 182 ? 25.262 -21.246 -49.322 1.00 75.62 182 SER A C 1
ATOM 1482 O O . SER A 1 182 ? 24.256 -21.212 -50.029 1.00 75.62 182 SER A O 1
ATOM 1484 N N . LYS A 1 183 ? 25.998 -22.360 -49.184 1.00 68.56 183 LYS A N 1
ATOM 1485 C CA . LYS A 1 183 ? 25.676 -23.656 -49.825 1.00 68.56 183 LYS A CA 1
ATOM 1486 C C . LYS A 1 183 ? 24.242 -24.154 -49.548 1.00 68.56 183 LYS A C 1
ATOM 1488 O O . LYS A 1 183 ? 23.747 -25.010 -50.263 1.00 68.56 183 LYS A O 1
ATOM 1493 N N . LYS A 1 184 ? 23.575 -23.626 -48.511 1.00 68.38 184 LYS A N 1
ATOM 1494 C CA . LYS A 1 184 ? 22.177 -23.925 -48.145 1.00 68.38 184 LYS A CA 1
ATOM 1495 C C . LYS A 1 184 ? 21.167 -22.900 -48.693 1.00 68.38 184 LYS A C 1
ATOM 1497 O O . LYS A 1 184 ? 20.035 -22.854 -48.222 1.00 68.38 184 LYS A O 1
ATOM 1502 N N . GLY A 1 185 ? 21.570 -22.021 -49.614 1.00 62.28 185 GLY A N 1
ATOM 1503 C CA . GLY A 1 185 ? 20.683 -21.039 -50.246 1.00 62.28 185 GLY A CA 1
ATOM 1504 C C . GLY A 1 185 ? 20.247 -19.877 -49.344 1.00 62.28 185 GLY A C 1
ATOM 1505 O O . GLY A 1 185 ? 19.258 -19.215 -49.645 1.00 62.28 185 GLY A O 1
ATOM 1506 N N . ARG A 1 186 ? 20.971 -19.592 -48.251 1.00 66.88 186 ARG A N 1
ATOM 1507 C CA . ARG A 1 186 ? 20.706 -18.436 -47.365 1.00 66.88 186 ARG A CA 1
ATOM 1508 C C . ARG A 1 186 ? 21.717 -17.318 -47.593 1.00 66.88 186 ARG A C 1
ATOM 1510 O O . ARG A 1 186 ? 22.909 -17.620 -47.641 1.00 66.88 186 ARG A O 1
ATOM 1517 N N . VAL A 1 187 ? 21.272 -16.062 -47.644 1.00 66.75 187 VAL A N 1
ATOM 1518 C CA . VAL A 1 187 ? 22.161 -14.886 -47.657 1.00 66.75 187 VAL A CA 1
ATOM 1519 C C . VAL A 1 187 ? 22.959 -14.840 -46.351 1.00 66.75 187 VAL A C 1
ATOM 1521 O O . VAL A 1 187 ? 22.383 -14.822 -45.262 1.00 66.75 187 VAL A O 1
ATOM 1524 N N . VAL A 1 188 ? 24.291 -14.844 -46.440 1.00 62.28 188 VAL A N 1
ATOM 1525 C CA . VAL A 1 188 ? 25.166 -14.786 -45.260 1.00 62.28 188 VAL A CA 1
ATOM 1526 C C . VAL A 1 188 ? 25.434 -13.327 -44.910 1.00 62.28 188 VAL A C 1
ATOM 1528 O O . VAL A 1 188 ? 26.362 -12.702 -45.425 1.00 62.28 188 VAL A O 1
ATOM 1531 N N . TYR A 1 189 ? 24.634 -12.773 -44.001 1.00 58.91 189 TYR A N 1
ATOM 1532 C CA . TYR A 1 189 ? 24.891 -11.440 -43.462 1.00 58.91 189 TYR A CA 1
ATOM 1533 C C . TYR A 1 189 ? 26.109 -11.471 -42.534 1.00 58.91 189 TYR A C 1
ATOM 1535 O O . TYR A 1 189 ? 26.095 -12.082 -41.463 1.00 58.91 189 TYR A O 1
ATOM 1543 N N . LYS A 1 190 ? 27.182 -10.772 -42.918 1.00 58.03 190 LYS A N 1
ATOM 1544 C CA . LYS A 1 190 ? 28.366 -10.574 -42.067 1.00 58.03 190 LYS A CA 1
ATOM 1545 C C . LYS A 1 190 ? 28.077 -9.501 -41.011 1.00 58.03 190 LYS A C 1
ATOM 1547 O O . LYS A 1 190 ? 28.568 -8.378 -41.092 1.00 58.03 190 LYS A O 1
ATOM 1552 N N . TYR A 1 191 ? 27.299 -9.869 -39.991 1.00 54.31 191 TYR A N 1
ATOM 1553 C CA . TYR A 1 191 ? 26.854 -8.978 -38.906 1.00 54.31 191 TYR A CA 1
ATOM 1554 C C . TYR A 1 191 ? 27.994 -8.264 -38.153 1.00 54.31 191 TYR A C 1
ATOM 1556 O O . TYR A 1 191 ? 27.773 -7.205 -37.575 1.00 54.31 191 TYR A O 1
ATOM 1564 N N . LYS A 1 192 ? 29.228 -8.790 -38.182 1.00 51.47 192 LYS A N 1
ATOM 1565 C CA . LYS A 1 192 ? 30.387 -8.219 -37.469 1.00 51.47 192 LYS A CA 1
ATOM 1566 C C . LYS A 1 192 ? 30.896 -6.874 -38.022 1.00 51.47 192 LYS A C 1
ATOM 1568 O O . LYS A 1 192 ? 31.671 -6.225 -37.336 1.00 51.47 192 LYS A O 1
ATOM 1573 N N . LYS A 1 193 ? 30.485 -6.445 -39.226 1.00 53.22 193 LYS A N 1
ATOM 1574 C CA . LYS A 1 193 ? 30.969 -5.201 -39.873 1.00 53.22 193 LYS A CA 1
ATOM 1575 C C . LYS A 1 193 ? 29.863 -4.187 -40.199 1.00 53.22 193 LYS A C 1
ATOM 1577 O O . LYS A 1 193 ? 30.070 -3.296 -41.010 1.00 53.22 193 LYS A O 1
ATOM 1582 N N . CYS A 1 194 ? 28.684 -4.305 -39.588 1.00 53.25 194 CYS A N 1
ATOM 1583 C CA . CYS A 1 194 ? 27.522 -3.465 -39.916 1.00 53.25 194 CYS A CA 1
ATOM 1584 C C . CYS A 1 194 ? 27.554 -2.035 -39.328 1.00 53.25 194 CYS A C 1
ATOM 1586 O O . CYS A 1 194 ? 26.506 -1.408 -39.229 1.00 53.25 194 CYS A O 1
ATOM 1588 N N . GLY A 1 195 ? 28.715 -1.527 -38.896 1.00 55.59 195 GLY A N 1
ATOM 1589 C CA . GLY A 1 195 ? 28.835 -0.162 -38.360 1.00 55.59 195 GLY A CA 1
ATOM 1590 C C . GLY A 1 195 ? 28.032 0.100 -37.079 1.00 55.59 195 GLY A C 1
ATOM 1591 O O . GLY A 1 195 ? 27.761 1.251 -36.747 1.00 55.59 195 GLY A O 1
ATOM 1592 N N . ARG A 1 196 ? 27.617 -0.945 -36.347 1.00 57.47 196 ARG A N 1
ATOM 1593 C CA . ARG A 1 196 ? 26.928 -0.761 -35.063 1.00 57.47 196 ARG A CA 1
ATOM 1594 C C . ARG A 1 196 ? 27.846 -0.048 -34.078 1.00 57.47 196 ARG A C 1
ATOM 1596 O O . ARG A 1 196 ? 29.009 -0.423 -33.931 1.00 57.47 196 ARG A O 1
ATOM 1603 N N . LYS A 1 197 ? 27.278 0.930 -33.366 1.00 59.50 197 LYS A N 1
ATOM 1604 C CA . LYS A 1 197 ? 27.942 1.583 -32.237 1.00 59.50 197 LYS A CA 1
ATOM 1605 C C . LYS A 1 197 ? 28.464 0.512 -31.262 1.00 59.50 197 LYS A C 1
ATOM 1607 O O . LYS A 1 197 ? 27.762 -0.485 -31.049 1.00 59.50 197 LYS A O 1
ATOM 1612 N N . PRO A 1 198 ? 29.664 0.699 -30.683 1.00 65.00 198 PRO A N 1
ATOM 1613 C CA . PRO A 1 198 ? 30.222 -0.219 -29.701 1.00 65.00 198 PRO A CA 1
ATOM 1614 C C . PRO A 1 198 ? 29.203 -0.536 -28.606 1.00 65.00 198 PRO A C 1
ATOM 1616 O O . PRO A 1 198 ? 28.468 0.339 -28.142 1.00 65.00 198 PRO A O 1
ATOM 1619 N N . TRP A 1 199 ? 29.133 -1.806 -28.212 1.00 75.69 199 TRP A N 1
ATOM 1620 C CA . TRP A 1 199 ? 28.227 -2.240 -27.159 1.00 75.69 199 TRP A CA 1
ATOM 1621 C C . TRP A 1 199 ? 28.639 -1.589 -25.833 1.00 75.69 199 TRP A C 1
ATOM 1623 O O . TRP A 1 199 ? 29.665 -1.939 -25.258 1.00 75.69 199 TRP A O 1
ATOM 1633 N N . LYS A 1 200 ? 27.836 -0.631 -25.357 1.00 83.62 200 LYS A N 1
ATOM 1634 C CA . LYS A 1 200 ? 28.136 0.171 -24.159 1.00 83.62 200 LYS A CA 1
ATOM 1635 C C . LYS A 1 200 ? 28.162 -0.642 -22.854 1.00 83.62 200 LYS A C 1
ATOM 1637 O O . LYS A 1 200 ? 28.738 -0.193 -21.869 1.00 83.62 200 LYS A O 1
ATOM 1642 N N . VAL A 1 201 ? 27.550 -1.831 -22.819 1.00 88.69 201 VAL A N 1
ATOM 1643 C CA . VAL A 1 201 ? 27.555 -2.690 -21.622 1.00 88.69 201 VAL A CA 1
ATOM 1644 C C . VAL A 1 201 ? 28.806 -3.563 -21.622 1.00 88.69 201 VAL A C 1
ATOM 1646 O O . VAL A 1 201 ? 28.797 -4.705 -22.085 1.00 88.69 201 VAL A O 1
ATOM 1649 N N . THR A 1 202 ? 29.900 -3.011 -21.111 1.00 93.12 202 THR A N 1
ATOM 1650 C CA . THR A 1 202 ? 31.123 -3.772 -20.839 1.00 93.12 202 THR A CA 1
ATOM 1651 C C . THR A 1 202 ? 30.950 -4.646 -19.591 1.00 93.12 202 THR A C 1
ATOM 1653 O O . THR A 1 202 ? 30.054 -4.412 -18.776 1.00 93.12 202 THR A O 1
ATOM 1656 N N . LYS A 1 203 ? 31.844 -5.625 -19.383 1.00 92.88 203 LYS A N 1
ATOM 1657 C CA . LYS A 1 203 ? 31.874 -6.412 -18.133 1.00 92.88 203 LYS A CA 1
ATOM 1658 C C . LYS A 1 203 ? 32.019 -5.519 -16.893 1.00 92.88 203 LYS A C 1
ATOM 1660 O O . LYS A 1 203 ? 31.424 -5.808 -15.862 1.00 92.88 203 LYS A O 1
ATOM 1665 N N . GLY A 1 204 ? 32.774 -4.421 -16.998 1.00 93.69 204 GLY A N 1
ATOM 1666 C CA . GLY A 1 204 ? 32.934 -3.451 -15.912 1.00 93.69 204 GLY A CA 1
ATOM 1667 C C . GLY A 1 204 ? 31.626 -2.739 -15.559 1.00 93.69 204 GLY A C 1
ATOM 1668 O O . GLY A 1 204 ? 31.286 -2.636 -14.381 1.00 93.69 204 GLY A O 1
ATOM 1669 N N . VAL A 1 205 ? 30.860 -2.317 -16.571 1.00 94.38 205 VAL A N 1
ATOM 1670 C CA . VAL A 1 205 ? 29.534 -1.701 -16.393 1.00 94.38 205 VAL A CA 1
ATOM 1671 C C . VAL A 1 205 ? 28.536 -2.698 -15.803 1.00 94.38 205 VAL A C 1
ATOM 1673 O O . VAL A 1 205 ? 27.801 -2.363 -14.878 1.00 94.38 205 VAL A O 1
ATOM 1676 N N . GLU A 1 206 ? 28.536 -3.942 -16.281 1.00 96.06 206 GLU A N 1
ATOM 1677 C CA . GLU A 1 206 ? 27.684 -5.006 -15.740 1.00 96.06 206 GLU A CA 1
ATOM 1678 C C . GLU A 1 206 ? 27.989 -5.282 -14.258 1.00 96.06 206 GLU A C 1
ATOM 1680 O O . GLU A 1 206 ? 27.087 -5.224 -13.421 1.00 96.06 206 GLU A O 1
ATOM 1685 N N . SER A 1 207 ? 29.260 -5.476 -13.901 1.00 96.12 207 SER A N 1
ATOM 1686 C CA . SER A 1 207 ? 29.685 -5.660 -12.507 1.00 96.12 207 SER A CA 1
ATOM 1687 C C . SER A 1 207 ? 29.361 -4.455 -11.622 1.00 96.12 207 SER A C 1
ATOM 1689 O O . SER A 1 207 ? 29.009 -4.621 -10.453 1.00 96.12 207 SER A O 1
ATOM 1691 N N . PHE A 1 208 ? 29.464 -3.235 -12.157 1.00 96.62 208 PHE A N 1
ATOM 1692 C CA . PHE A 1 208 ? 29.057 -2.022 -11.454 1.00 96.62 208 PHE A CA 1
ATOM 1693 C C . PHE A 1 208 ? 27.561 -2.040 -11.128 1.00 96.62 208 PHE A C 1
ATOM 1695 O O . PHE A 1 208 ? 27.199 -1.934 -9.957 1.00 96.62 208 PHE A O 1
ATOM 1702 N N . LEU A 1 209 ? 26.705 -2.266 -12.131 1.00 96.25 209 LEU A N 1
ATOM 1703 C CA . LEU A 1 209 ? 25.250 -2.297 -11.963 1.00 96.25 209 LEU A CA 1
ATOM 1704 C C . LEU A 1 209 ? 24.817 -3.322 -10.907 1.00 96.25 209 LEU A C 1
ATOM 1706 O O . LEU A 1 209 ? 23.970 -3.023 -10.069 1.00 96.25 209 LEU A O 1
ATOM 1710 N N . LEU A 1 210 ? 25.412 -4.518 -10.912 1.00 95.19 210 LEU A N 1
ATOM 1711 C CA . LEU A 1 210 ? 25.068 -5.577 -9.958 1.00 95.19 210 LEU A CA 1
ATOM 1712 C C . LEU A 1 210 ? 25.524 -5.263 -8.527 1.00 95.19 210 LEU A C 1
ATOM 1714 O O . LEU A 1 210 ? 24.790 -5.552 -7.580 1.00 95.19 210 LEU A O 1
ATOM 1718 N N . ARG A 1 211 ? 26.719 -4.680 -8.352 1.00 94.38 211 ARG A N 1
ATOM 1719 C CA . ARG A 1 211 ? 27.208 -4.256 -7.028 1.00 94.38 211 ARG A CA 1
ATOM 1720 C C . ARG A 1 211 ? 26.380 -3.098 -6.482 1.00 94.38 211 ARG A C 1
ATOM 1722 O O . ARG A 1 211 ? 25.921 -3.174 -5.345 1.00 94.38 211 ARG A O 1
ATOM 1729 N N . ARG A 1 212 ? 26.130 -2.077 -7.306 1.00 93.75 212 ARG A N 1
ATOM 1730 C CA . ARG A 1 212 ? 25.353 -0.898 -6.913 1.00 93.75 212 ARG A CA 1
ATOM 1731 C C . ARG A 1 212 ? 23.905 -1.263 -6.593 1.00 93.75 212 ARG A C 1
ATOM 1733 O O . ARG A 1 212 ? 23.387 -0.810 -5.581 1.00 93.75 212 ARG A O 1
ATOM 1740 N N . LEU A 1 213 ? 23.290 -2.170 -7.363 1.00 92.25 213 LEU A N 1
ATOM 1741 C CA . LEU A 1 213 ? 21.966 -2.722 -7.055 1.00 92.25 213 LEU A CA 1
ATOM 1742 C C . LEU A 1 213 ? 21.906 -3.318 -5.645 1.00 92.25 213 LEU A C 1
ATOM 1744 O O . LEU A 1 213 ? 20.952 -3.058 -4.919 1.00 92.25 213 LEU A O 1
ATOM 1748 N N . LYS A 1 214 ? 22.892 -4.136 -5.260 1.00 88.19 214 LYS A N 1
ATOM 1749 C CA . LYS A 1 214 ? 22.913 -4.755 -3.928 1.00 88.19 214 LYS A CA 1
ATOM 1750 C C . LYS A 1 214 ? 23.054 -3.714 -2.820 1.00 88.19 214 LYS A C 1
ATOM 1752 O O . LYS A 1 214 ? 22.274 -3.770 -1.880 1.00 88.19 214 LYS A O 1
ATOM 1757 N N . ALA A 1 215 ? 23.988 -2.773 -2.962 1.00 87.81 215 ALA A N 1
ATOM 1758 C CA . ALA A 1 215 ? 24.204 -1.710 -1.980 1.00 87.81 215 ALA A CA 1
ATOM 1759 C C . ALA A 1 215 ? 22.939 -0.858 -1.788 1.00 87.81 215 ALA A C 1
ATOM 1761 O O . ALA A 1 215 ? 22.401 -0.769 -0.688 1.00 87.81 215 ALA A O 1
ATOM 1762 N N . LEU A 1 216 ? 22.381 -0.344 -2.889 1.00 85.12 216 LEU A N 1
ATOM 1763 C CA . LEU A 1 216 ? 21.197 0.512 -2.843 1.00 85.12 216 LEU A CA 1
ATOM 1764 C C . LEU A 1 216 ? 19.964 -0.202 -2.299 1.00 85.12 216 LEU A C 1
ATOM 1766 O O . LEU A 1 216 ? 19.115 0.445 -1.700 1.00 85.12 216 LEU A O 1
ATOM 1770 N N . ARG A 1 217 ? 19.845 -1.522 -2.482 1.00 82.12 217 ARG A N 1
ATOM 1771 C CA . ARG A 1 217 ? 18.716 -2.301 -1.949 1.00 82.12 217 ARG A CA 1
ATOM 1772 C C . ARG A 1 217 ? 18.713 -2.446 -0.433 1.00 82.12 217 ARG A C 1
ATOM 1774 O O . ARG A 1 217 ? 17.646 -2.715 0.118 1.00 82.12 217 ARG A O 1
ATOM 1781 N N . CYS A 1 218 ? 19.858 -2.289 0.224 1.00 74.25 218 CYS A N 1
ATOM 1782 C CA . CYS A 1 218 ? 19.920 -2.247 1.684 1.00 74.25 218 CYS A CA 1
ATOM 1783 C C . CYS A 1 218 ? 19.353 -0.919 2.221 1.00 74.25 218 CYS A C 1
ATOM 1785 O O . CYS A 1 218 ? 18.757 -0.873 3.297 1.00 74.25 218 CYS A O 1
ATOM 1787 N N . GLU A 1 219 ? 19.485 0.154 1.442 1.00 70.69 219 GLU A N 1
ATOM 1788 C CA . GLU A 1 219 ? 19.150 1.519 1.856 1.00 70.69 219 GLU A CA 1
ATOM 1789 C C . GLU A 1 219 ? 17.764 1.970 1.371 1.00 70.69 219 GLU A C 1
ATOM 1791 O O . GLU A 1 219 ? 17.040 2.655 2.091 1.00 70.69 219 GLU A O 1
ATOM 1796 N N . SER A 1 220 ? 17.377 1.590 0.150 1.00 70.06 220 SER A N 1
ATOM 1797 C CA . SER A 1 220 ? 16.204 2.127 -0.544 1.00 70.06 220 SER A CA 1
ATOM 1798 C C . SER A 1 220 ? 15.641 1.185 -1.624 1.00 70.06 220 SER A C 1
ATOM 1800 O O . SER A 1 220 ? 16.126 0.075 -1.869 1.00 70.06 220 SER A O 1
ATOM 1802 N N . ILE A 1 221 ? 14.567 1.617 -2.293 1.00 73.94 221 ILE A N 1
ATOM 1803 C CA . ILE A 1 221 ? 14.021 0.926 -3.467 1.00 73.94 221 ILE A CA 1
ATOM 1804 C C . ILE A 1 221 ? 14.902 1.230 -4.685 1.00 73.94 221 ILE A C 1
ATOM 1806 O O . ILE A 1 221 ? 14.947 2.354 -5.179 1.00 73.94 221 ILE A O 1
ATOM 1810 N N . CYS A 1 222 ? 15.560 0.201 -5.218 1.00 82.44 222 CYS A N 1
ATOM 1811 C CA . CYS A 1 222 ? 16.417 0.332 -6.393 1.00 82.44 222 CYS A CA 1
ATOM 1812 C C . CYS A 1 222 ? 15.666 -0.028 -7.691 1.00 82.44 222 CYS A C 1
ATOM 1814 O O . CYS A 1 222 ? 15.307 -1.190 -7.925 1.00 82.44 222 CYS A O 1
ATOM 1816 N N . THR A 1 223 ? 15.440 0.971 -8.553 1.00 85.81 223 THR A N 1
ATOM 1817 C CA . THR A 1 223 ? 14.833 0.812 -9.888 1.00 85.81 223 THR A CA 1
ATOM 1818 C C . THR A 1 223 ? 15.893 0.855 -10.995 1.00 85.81 223 THR A C 1
ATOM 1820 O O . THR A 1 223 ? 17.030 1.270 -10.773 1.00 85.81 223 THR A O 1
ATOM 1823 N N . ALA A 1 224 ? 15.530 0.466 -12.223 1.00 87.69 224 ALA A N 1
ATOM 1824 C CA . ALA A 1 224 ? 16.447 0.575 -13.365 1.00 87.69 224 ALA A CA 1
ATOM 1825 C C . ALA A 1 224 ? 16.836 2.037 -13.664 1.00 87.69 224 ALA A C 1
ATOM 1827 O O . ALA A 1 224 ? 17.956 2.292 -14.090 1.00 87.69 224 ALA A O 1
ATOM 1828 N N . THR A 1 225 ? 15.939 2.990 -13.397 1.00 86.06 225 THR A N 1
ATOM 1829 C CA . THR A 1 225 ? 16.189 4.430 -13.563 1.00 86.06 225 THR A CA 1
ATOM 1830 C C . THR A 1 225 ? 17.096 4.987 -12.467 1.00 86.06 225 THR A C 1
ATOM 1832 O O . THR A 1 225 ? 17.878 5.896 -12.726 1.00 86.06 225 THR A O 1
ATOM 1835 N N . VAL A 1 226 ? 17.017 4.452 -11.242 1.00 86.31 226 VAL A N 1
ATOM 1836 C CA . VAL A 1 226 ? 17.991 4.777 -10.185 1.00 86.31 226 VAL A CA 1
ATOM 1837 C C . VAL A 1 226 ? 19.374 4.290 -10.612 1.00 86.31 226 VAL A C 1
ATOM 1839 O O . VAL A 1 226 ? 20.304 5.081 -10.664 1.00 86.31 226 VAL A O 1
ATOM 1842 N N . LEU A 1 227 ? 19.495 3.031 -11.042 1.00 91.19 227 LEU A N 1
ATOM 1843 C CA . LEU A 1 227 ? 20.769 2.492 -11.532 1.00 91.19 227 LEU A CA 1
ATOM 1844 C C . LEU A 1 227 ? 21.323 3.241 -12.748 1.00 91.19 227 LEU A C 1
ATOM 1846 O O . LEU A 1 227 ? 22.536 3.365 -12.869 1.00 91.19 227 LEU A O 1
ATOM 1850 N N . GLN A 1 228 ? 20.460 3.733 -13.641 1.00 92.12 228 GLN A N 1
ATOM 1851 C CA . GLN A 1 228 ? 20.879 4.573 -14.764 1.00 92.12 228 GLN A CA 1
ATOM 1852 C C . GLN A 1 228 ? 21.537 5.865 -14.272 1.00 92.12 228 GLN A C 1
ATOM 1854 O O . GLN A 1 228 ? 22.630 6.186 -14.725 1.00 92.12 228 GLN A O 1
ATOM 1859 N N . ARG A 1 229 ? 20.900 6.573 -13.328 1.00 88.81 229 ARG A N 1
ATOM 1860 C CA . ARG A 1 229 ? 21.448 7.805 -12.737 1.00 88.81 229 ARG A CA 1
ATOM 1861 C C . ARG A 1 229 ? 22.806 7.555 -12.088 1.00 88.81 229 ARG A C 1
ATOM 1863 O O . ARG A 1 229 ? 23.761 8.259 -12.382 1.00 88.81 229 ARG A O 1
ATOM 1870 N N . GLU A 1 230 ? 22.912 6.499 -11.290 1.00 92.81 230 GLU A N 1
ATOM 1871 C CA . GLU A 1 230 ? 24.164 6.112 -10.629 1.00 92.81 230 GLU A CA 1
ATOM 1872 C C . GLU A 1 230 ? 25.266 5.750 -11.631 1.00 92.81 230 GLU A C 1
ATOM 1874 O O . GLU A 1 230 ? 26.420 6.127 -11.459 1.00 92.81 230 GLU A O 1
ATOM 1879 N N . LEU A 1 231 ? 24.917 5.050 -12.715 1.00 94.56 231 LEU A N 1
ATOM 1880 C CA . LEU A 1 231 ? 25.871 4.692 -13.761 1.00 94.56 231 LEU A CA 1
ATOM 1881 C C . LEU A 1 231 ? 26.383 5.920 -14.525 1.00 94.56 231 LEU A C 1
ATOM 1883 O O . LEU A 1 231 ? 27.575 5.993 -14.827 1.00 94.56 231 LEU A O 1
ATOM 1887 N N . VAL A 1 232 ? 25.506 6.877 -14.830 1.00 92.31 232 VAL A N 1
ATOM 1888 C CA . VAL A 1 232 ? 25.904 8.142 -15.460 1.00 92.31 232 VAL A CA 1
ATOM 1889 C C . VAL A 1 232 ? 26.809 8.930 -14.518 1.00 92.31 232 VAL A C 1
ATOM 1891 O O . VAL A 1 232 ? 27.886 9.344 -14.935 1.00 92.31 232 VAL A O 1
ATOM 1894 N N . ASN A 1 233 ? 26.429 9.056 -13.247 1.00 90.81 233 ASN A N 1
ATOM 1895 C CA . ASN A 1 233 ? 27.183 9.829 -12.262 1.00 90.81 233 ASN A CA 1
ATOM 1896 C C . ASN A 1 233 ? 28.574 9.237 -11.980 1.00 90.81 233 ASN A C 1
ATOM 1898 O O . ASN A 1 233 ? 29.556 9.969 -11.962 1.00 90.81 233 ASN A O 1
ATOM 1902 N N . GLU A 1 234 ? 28.686 7.919 -11.778 1.00 93.94 234 GLU A N 1
ATOM 1903 C CA . GLU A 1 234 ? 29.953 7.294 -11.362 1.00 93.94 234 GLU A CA 1
ATOM 1904 C C . GLU A 1 234 ? 30.832 6.808 -12.522 1.00 93.94 234 GLU A C 1
ATOM 1906 O O . GLU A 1 234 ? 32.040 6.616 -12.352 1.00 93.94 234 GLU A O 1
ATOM 1911 N N . LYS A 1 235 ? 30.241 6.510 -13.685 1.00 91.75 235 LYS A N 1
ATOM 1912 C CA . LYS A 1 235 ? 30.966 5.936 -14.833 1.00 91.75 235 LYS A CA 1
ATOM 1913 C C . LYS A 1 235 ? 30.874 6.776 -16.100 1.00 91.75 235 LYS A C 1
ATOM 1915 O O . LYS A 1 235 ? 31.541 6.425 -17.069 1.00 91.75 235 LYS A O 1
ATOM 1920 N N . GLY A 1 236 ? 30.057 7.830 -16.132 1.00 91.69 236 GLY A N 1
ATOM 1921 C CA . GLY A 1 236 ? 29.829 8.627 -17.341 1.00 91.69 236 GLY A CA 1
ATOM 1922 C C . GLY A 1 236 ? 29.165 7.835 -18.473 1.00 91.69 236 GLY A C 1
ATOM 1923 O O . GLY A 1 236 ? 29.219 8.244 -19.632 1.00 91.69 236 GLY A O 1
ATOM 1924 N N . VAL A 1 237 ? 28.571 6.671 -18.176 1.00 91.81 237 VAL A N 1
ATOM 1925 C CA . VAL A 1 237 ? 27.973 5.796 -19.192 1.00 91.81 237 VAL A CA 1
ATOM 1926 C C . VAL A 1 237 ? 26.461 5.944 -19.169 1.00 91.81 237 VAL A C 1
ATOM 1928 O O . VAL A 1 237 ? 25.787 5.439 -18.276 1.00 91.81 237 VAL A O 1
ATOM 1931 N N . ASP A 1 238 ? 25.916 6.557 -20.215 1.00 91.50 238 ASP A N 1
ATOM 1932 C CA . ASP A 1 238 ? 24.471 6.606 -20.410 1.00 91.50 238 ASP A CA 1
ATOM 1933 C C . ASP A 1 238 ? 23.953 5.345 -21.124 1.00 91.50 238 ASP A C 1
ATOM 1935 O O . ASP A 1 238 ? 24.297 5.058 -22.286 1.00 91.50 238 ASP A O 1
ATOM 1939 N N . LEU A 1 239 ? 23.135 4.587 -20.388 1.00 91.62 239 LEU A N 1
ATOM 1940 C CA . LEU A 1 239 ? 22.413 3.403 -20.837 1.00 91.62 239 LEU A CA 1
ATOM 1941 C C . LEU A 1 239 ? 20.916 3.589 -20.635 1.00 91.62 239 LEU A C 1
ATOM 1943 O O . LEU A 1 239 ? 20.465 3.913 -19.543 1.00 91.62 239 LEU A O 1
ATOM 1947 N N . GLU A 1 240 ? 20.132 3.196 -21.634 1.00 88.19 240 GLU A N 1
ATOM 1948 C CA . GLU A 1 240 ? 18.688 3.092 -21.463 1.00 88.19 240 GLU A CA 1
ATOM 1949 C C . GLU A 1 240 ? 18.316 2.103 -20.349 1.00 88.19 240 GLU A C 1
ATOM 1951 O O . GLU A 1 240 ? 18.853 0.988 -20.265 1.00 88.19 240 GLU A O 1
ATOM 1956 N N . ALA A 1 241 ? 17.283 2.442 -19.573 1.00 87.12 241 ALA A N 1
ATOM 1957 C CA . ALA A 1 241 ? 16.712 1.551 -18.567 1.00 87.12 241 ALA A CA 1
ATOM 1958 C C . ALA A 1 241 ? 16.338 0.169 -19.144 1.00 87.12 241 ALA A C 1
ATOM 1960 O O . ALA A 1 241 ? 16.497 -0.846 -18.469 1.00 87.12 241 ALA A O 1
ATOM 1961 N N . SER A 1 242 ? 15.897 0.103 -20.408 1.00 88.56 242 SER A N 1
ATOM 1962 C CA . SER A 1 242 ? 15.596 -1.145 -21.131 1.00 88.56 242 SER A CA 1
ATOM 1963 C C . SER A 1 242 ? 16.798 -2.103 -21.178 1.00 88.56 242 SER A C 1
ATOM 1965 O O . SER A 1 242 ? 16.652 -3.317 -21.005 1.00 88.56 242 SER A O 1
ATOM 1967 N N . THR A 1 243 ? 17.997 -1.553 -21.358 1.00 92.25 243 THR A N 1
ATOM 1968 C CA . THR A 1 243 ? 19.255 -2.291 -21.442 1.00 92.25 243 THR A CA 1
ATOM 1969 C C . THR A 1 243 ? 19.695 -2.751 -20.059 1.00 92.25 243 THR A C 1
ATOM 1971 O O . THR A 1 243 ? 20.039 -3.921 -19.893 1.00 92.25 243 THR A O 1
ATOM 1974 N N . ILE A 1 244 ? 19.574 -1.887 -19.047 1.00 93.12 244 ILE A N 1
ATOM 1975 C CA . ILE A 1 244 ? 19.839 -2.243 -17.646 1.00 93.12 244 ILE A CA 1
ATOM 1976 C C . ILE A 1 244 ? 18.939 -3.410 -17.216 1.00 93.12 244 ILE A C 1
ATOM 1978 O O . ILE A 1 244 ? 19.436 -4.408 -16.700 1.00 93.12 244 ILE A O 1
ATOM 1982 N N . ARG A 1 245 ? 17.632 -3.370 -17.519 1.00 93.19 245 ARG A N 1
ATOM 1983 C CA . ARG A 1 245 ? 16.702 -4.478 -17.215 1.00 93.19 245 ARG A CA 1
ATOM 1984 C C . ARG A 1 245 ? 17.143 -5.812 -17.823 1.00 93.19 245 ARG A C 1
ATOM 1986 O O . ARG A 1 245 ? 17.053 -6.845 -17.159 1.00 93.19 245 ARG A O 1
ATOM 1993 N N . LYS A 1 246 ? 17.647 -5.808 -19.064 1.00 93.25 246 LYS A N 1
ATOM 1994 C CA . LYS A 1 246 ? 18.171 -7.019 -19.725 1.00 93.25 246 LYS A CA 1
ATOM 1995 C C . LYS A 1 246 ? 19.405 -7.569 -19.008 1.00 93.25 246 LYS A C 1
ATOM 1997 O O . LYS A 1 246 ? 19.503 -8.784 -18.846 1.00 93.25 246 LYS A O 1
ATOM 2002 N N . VAL A 1 247 ? 20.309 -6.697 -18.556 1.00 95.19 247 VAL A N 1
ATOM 2003 C CA . VAL A 1 247 ? 21.484 -7.086 -17.753 1.00 95.19 247 VAL A CA 1
ATOM 2004 C C . VAL A 1 247 ? 21.047 -7.725 -16.437 1.00 95.19 247 VAL A C 1
ATOM 2006 O O . VAL A 1 247 ? 21.492 -8.822 -16.107 1.00 95.19 247 VAL A O 1
ATOM 2009 N N . LEU A 1 248 ? 20.117 -7.093 -15.720 1.00 95.62 248 LEU A N 1
ATOM 2010 C CA . LEU A 1 248 ? 19.590 -7.612 -14.457 1.00 95.62 248 LEU A CA 1
ATOM 2011 C C . LEU A 1 248 ? 18.917 -8.981 -14.634 1.00 95.62 248 LEU A C 1
ATOM 2013 O O . LEU A 1 248 ? 19.221 -9.918 -13.896 1.00 95.62 248 LEU A O 1
ATOM 2017 N N . THR A 1 249 ? 18.075 -9.117 -15.660 1.00 95.00 249 THR A N 1
ATOM 2018 C CA . THR A 1 249 ? 17.364 -10.369 -15.972 1.00 95.00 249 THR A CA 1
ATOM 2019 C C . THR A 1 249 ? 18.334 -11.500 -16.300 1.00 95.00 249 THR A C 1
ATOM 2021 O O . THR A 1 249 ? 18.188 -12.605 -15.781 1.00 95.00 249 THR A O 1
ATOM 2024 N N . ARG A 1 250 ? 19.374 -11.224 -17.102 1.00 94.62 250 ARG A N 1
ATOM 2025 C CA . ARG A 1 250 ? 20.430 -12.200 -17.421 1.00 94.62 250 ARG A CA 1
ATOM 2026 C C . ARG A 1 250 ? 21.157 -12.702 -16.169 1.00 94.62 250 ARG A C 1
ATOM 2028 O O . ARG A 1 250 ? 21.584 -13.847 -16.136 1.00 94.62 250 ARG A O 1
ATOM 2035 N N . ASN A 1 251 ? 21.239 -11.869 -15.133 1.00 95.44 251 ASN A N 1
ATOM 2036 C CA . ASN A 1 251 ? 21.859 -12.191 -13.847 1.00 95.44 251 ASN A CA 1
ATOM 2037 C C . ASN A 1 251 ? 20.863 -12.728 -12.795 1.00 95.44 251 ASN A C 1
ATOM 2039 O O . ASN A 1 251 ? 21.173 -12.780 -11.600 1.00 95.44 251 ASN A O 1
ATOM 2043 N N . GLY A 1 252 ? 19.661 -13.130 -13.221 1.00 94.12 252 GLY A N 1
ATOM 2044 C CA . GLY A 1 252 ? 18.653 -13.769 -12.371 1.00 94.12 252 GLY A CA 1
ATOM 2045 C C . GLY A 1 252 ? 17.863 -12.814 -11.471 1.00 94.12 252 GLY A C 1
ATOM 2046 O O . GLY A 1 252 ? 17.168 -13.277 -10.563 1.00 94.12 252 GLY A O 1
ATOM 2047 N N . TYR A 1 253 ? 17.956 -11.502 -11.697 1.00 93.56 253 TYR A N 1
ATOM 2048 C CA . TYR A 1 253 ? 17.129 -10.514 -11.008 1.00 93.56 253 TYR A CA 1
ATOM 2049 C C . TYR A 1 253 ? 15.835 -10.276 -11.776 1.00 93.56 253 TYR A C 1
ATOM 2051 O O . TYR A 1 253 ? 15.828 -10.118 -12.994 1.00 93.56 253 TYR A O 1
ATOM 2059 N N . PHE A 1 254 ? 14.736 -10.189 -11.042 1.00 91.50 254 PHE A N 1
ATOM 2060 C CA . PHE A 1 254 ? 13.406 -9.967 -11.583 1.00 91.50 254 PHE A CA 1
ATOM 2061 C C . PHE A 1 254 ? 12.754 -8.794 -10.859 1.00 91.50 254 PHE A C 1
ATOM 2063 O O . PHE A 1 254 ? 13.008 -8.570 -9.674 1.00 91.50 254 PHE A O 1
ATOM 2070 N N . TRP A 1 255 ? 11.886 -8.071 -11.560 1.00 89.62 255 TRP A N 1
ATOM 2071 C CA . TRP A 1 255 ? 11.023 -7.069 -10.948 1.00 89.62 255 TRP A CA 1
ATOM 2072 C C . TRP A 1 255 ? 9.911 -7.783 -10.173 1.00 89.62 255 TRP A C 1
ATOM 2074 O O . TRP A 1 255 ? 8.931 -8.247 -10.753 1.00 89.62 255 TRP A O 1
ATOM 2084 N N . LEU A 1 256 ? 10.110 -7.966 -8.868 1.00 83.81 256 LEU A N 1
ATOM 2085 C CA . LEU A 1 256 ? 9.222 -8.744 -8.000 1.00 83.81 256 LEU A CA 1
ATOM 2086 C C . LEU A 1 256 ? 8.722 -7.886 -6.856 1.00 83.81 256 LEU A C 1
ATOM 2088 O O . LEU A 1 256 ? 9.373 -6.916 -6.478 1.00 83.81 256 LEU A O 1
ATOM 2092 N N . THR A 1 257 ? 7.611 -8.294 -6.246 1.00 74.62 257 THR A N 1
ATOM 2093 C CA . THR A 1 257 ? 7.119 -7.642 -5.037 1.00 74.62 257 THR A CA 1
ATOM 2094 C C . THR A 1 257 ? 8.210 -7.585 -3.969 1.00 74.62 257 THR A C 1
ATOM 2096 O O . THR A 1 257 ? 8.912 -8.576 -3.705 1.00 74.62 257 THR A O 1
ATOM 2099 N N . ARG A 1 258 ? 8.359 -6.400 -3.376 1.00 76.00 258 ARG A N 1
ATOM 2100 C CA . ARG A 1 258 ? 9.230 -6.114 -2.245 1.00 76.00 258 ARG A CA 1
ATOM 2101 C C . ARG A 1 258 ? 8.922 -7.106 -1.135 1.00 76.00 258 ARG A C 1
ATOM 2103 O O . ARG A 1 258 ? 7.757 -7.413 -0.863 1.00 76.00 258 ARG A O 1
ATOM 2110 N N . ALA A 1 259 ? 9.961 -7.614 -0.485 1.00 63.69 259 ALA A N 1
ATOM 2111 C CA . ALA A 1 259 ? 9.783 -8.493 0.655 1.00 63.69 259 ALA A CA 1
ATOM 2112 C C . ALA A 1 259 ? 9.338 -7.669 1.872 1.00 63.69 259 ALA A C 1
ATOM 2114 O O . ALA A 1 259 ? 10.110 -7.393 2.771 1.00 63.69 259 ALA A O 1
ATOM 2115 N N . GLN A 1 260 ? 8.064 -7.284 1.943 1.00 58.38 260 GLN A N 1
ATOM 2116 C CA . GLN A 1 260 ? 7.517 -6.609 3.131 1.00 58.38 260 GLN A CA 1
ATOM 2117 C C . GLN A 1 260 ? 7.441 -7.532 4.365 1.00 58.38 260 GLN A C 1
ATOM 2119 O O . GLN A 1 260 ? 7.043 -7.113 5.451 1.00 58.38 260 GLN A O 1
ATOM 2124 N N . LYS A 1 261 ? 7.783 -8.815 4.209 1.00 57.47 261 LYS A N 1
ATOM 2125 C CA . LYS A 1 261 ? 7.562 -9.848 5.216 1.00 57.47 261 LYS A CA 1
ATOM 2126 C C . LYS A 1 261 ? 8.785 -9.983 6.110 1.00 57.47 261 LYS A C 1
ATOM 2128 O O . LYS A 1 261 ? 9.686 -10.767 5.833 1.00 57.47 261 LYS A O 1
ATOM 2133 N N . ARG A 1 262 ? 8.779 -9.250 7.222 1.00 58.06 262 ARG A N 1
ATOM 2134 C CA . ARG A 1 262 ? 9.650 -9.564 8.360 1.00 58.06 262 ARG A CA 1
ATOM 2135 C C . ARG A 1 262 ? 9.344 -11.002 8.798 1.00 58.06 262 ARG A C 1
ATOM 2137 O O . ARG A 1 262 ? 8.170 -11.335 8.968 1.00 58.06 262 ARG A O 1
ATOM 2144 N N . LYS A 1 263 ? 10.363 -11.856 8.960 1.00 66.62 263 LYS A N 1
ATOM 2145 C CA . LYS A 1 263 ? 10.168 -13.164 9.605 1.00 66.62 263 LYS A CA 1
ATOM 2146 C C . LYS A 1 263 ? 9.573 -12.909 10.993 1.00 66.62 263 LYS A C 1
ATOM 2148 O O . LYS A 1 263 ? 10.108 -12.110 11.764 1.00 66.62 263 LYS A O 1
ATOM 2153 N N . TYR A 1 264 ? 8.430 -13.523 11.275 1.00 78.50 264 TYR A N 1
ATOM 2154 C CA . TYR A 1 264 ? 7.873 -13.525 12.621 1.00 78.50 264 TYR A CA 1
ATOM 2155 C C . TYR A 1 264 ? 8.744 -14.429 13.488 1.00 78.50 264 TYR A C 1
ATOM 2157 O O . TYR A 1 264 ? 9.140 -15.503 13.036 1.00 78.50 264 TYR A O 1
ATOM 2165 N N . SER A 1 265 ? 9.045 -14.004 14.716 1.00 84.56 265 SER A N 1
ATOM 2166 C CA . SER A 1 265 ? 9.583 -14.943 15.698 1.00 84.56 265 SER A CA 1
ATOM 2167 C C . SER A 1 265 ? 8.536 -16.035 15.972 1.00 84.56 265 SER A C 1
ATOM 2169 O O . SER A 1 265 ? 7.339 -15.821 15.708 1.00 84.56 265 SER A O 1
ATOM 2171 N N . PRO A 1 266 ? 8.948 -17.201 16.493 1.00 89.06 266 PRO A N 1
ATOM 2172 C CA . PRO A 1 266 ? 8.012 -18.221 16.957 1.00 89.06 266 PRO A CA 1
ATOM 2173 C C . PRO A 1 266 ? 6.938 -17.638 17.889 1.00 89.06 266 PRO A C 1
ATOM 2175 O O . PRO A 1 266 ? 5.752 -17.882 17.670 1.00 89.06 266 PRO A O 1
ATOM 2178 N N . ASP A 1 267 ? 7.321 -16.746 18.808 1.00 92.38 267 ASP A N 1
ATOM 2179 C CA . ASP A 1 267 ? 6.395 -16.093 19.744 1.00 92.38 267 ASP A CA 1
ATOM 2180 C C . ASP A 1 267 ? 5.359 -15.217 19.040 1.00 92.38 267 ASP A C 1
ATOM 2182 O O . ASP A 1 267 ? 4.163 -15.314 19.312 1.00 92.38 267 ASP A O 1
ATOM 2186 N N . VAL A 1 268 ? 5.787 -14.383 18.084 1.00 90.25 268 VAL A N 1
ATOM 2187 C CA . VAL A 1 268 ? 4.858 -13.544 17.309 1.00 90.25 268 VAL A CA 1
ATOM 2188 C C . VAL A 1 268 ? 3.914 -14.423 16.490 1.00 90.25 268 VAL A C 1
ATOM 2190 O O . VAL A 1 268 ? 2.724 -14.130 16.385 1.00 90.25 268 VAL A O 1
ATOM 2193 N N . THR A 1 269 ? 4.414 -15.531 15.945 1.00 91.19 269 THR A N 1
ATOM 2194 C CA . THR A 1 269 ? 3.604 -16.500 15.195 1.00 91.19 269 THR A CA 1
ATOM 2195 C C . THR A 1 269 ? 2.550 -17.154 16.094 1.00 91.19 269 THR A C 1
ATOM 2197 O O . THR A 1 269 ? 1.380 -17.235 15.707 1.00 91.19 269 THR A O 1
ATOM 2200 N N . ALA A 1 270 ? 2.930 -17.551 17.311 1.00 95.19 270 ALA A N 1
ATOM 2201 C CA . ALA A 1 270 ? 2.027 -18.121 18.305 1.00 95.19 270 ALA A CA 1
ATOM 2202 C C . ALA A 1 270 ? 0.956 -17.112 18.749 1.00 95.19 270 ALA A C 1
ATOM 2204 O O . ALA A 1 270 ? -0.233 -17.436 18.727 1.00 95.19 270 ALA A O 1
ATOM 2205 N N . GLN A 1 271 ? 1.341 -15.866 19.049 1.00 95.56 271 GLN A N 1
ATOM 2206 C CA . GLN A 1 271 ? 0.408 -14.791 19.414 1.00 95.56 271 GLN A CA 1
ATOM 2207 C C . GLN A 1 271 ? -0.595 -14.498 18.289 1.00 95.56 271 GLN A C 1
ATOM 2209 O O . GLN A 1 271 ? -1.799 -14.375 18.531 1.00 95.56 271 GLN A O 1
ATOM 2214 N N . ARG A 1 272 ? -0.125 -14.450 17.035 1.00 94.94 272 ARG A N 1
ATOM 2215 C CA . ARG A 1 272 ? -0.981 -14.292 15.848 1.00 94.94 272 ARG A CA 1
ATOM 2216 C C . ARG A 1 272 ? -1.981 -15.432 15.705 1.00 94.94 272 ARG A C 1
ATOM 2218 O O . ARG A 1 272 ? -3.159 -15.186 15.435 1.00 94.94 272 ARG A O 1
ATOM 2225 N N . LEU A 1 273 ? -1.530 -16.670 15.896 1.00 96.44 273 LEU A N 1
ATOM 2226 C CA . LEU A 1 273 ? -2.384 -17.848 15.807 1.00 96.44 273 LEU A CA 1
ATOM 2227 C C . LEU A 1 273 ? -3.429 -17.878 16.931 1.00 96.44 273 LEU A C 1
ATOM 2229 O O . LEU A 1 273 ? -4.598 -18.152 16.659 1.00 96.44 273 LEU A O 1
ATOM 2233 N N . ALA A 1 274 ? -3.029 -17.563 18.164 1.00 97.44 274 ALA A N 1
ATOM 2234 C CA . ALA A 1 274 ? -3.919 -17.492 19.320 1.00 97.44 274 ALA A CA 1
ATOM 2235 C C . ALA A 1 274 ? -5.021 -16.445 19.110 1.00 97.44 274 ALA A C 1
ATOM 2237 O O . ALA A 1 274 ? -6.204 -16.756 19.256 1.00 97.44 274 ALA A O 1
ATOM 2238 N N . PHE A 1 275 ? -4.650 -15.242 18.663 1.00 96.56 275 PHE A N 1
ATOM 2239 C CA . PHE A 1 275 ? -5.605 -14.189 18.326 1.00 96.56 275 PHE A CA 1
ATOM 2240 C C . PHE A 1 275 ? -6.579 -14.627 17.227 1.00 96.56 275 PHE A C 1
ATOM 2242 O O . PHE A 1 275 ? -7.794 -14.514 17.389 1.00 96.56 275 PHE A O 1
ATOM 2249 N N . ALA A 1 276 ? -6.070 -15.176 16.119 1.00 97.06 276 ALA A N 1
ATOM 2250 C CA . ALA A 1 276 ? -6.912 -15.611 15.009 1.00 97.06 276 ALA A CA 1
ATOM 2251 C C . ALA A 1 276 ? -7.892 -16.719 15.433 1.00 97.06 276 ALA A C 1
ATOM 2253 O O . ALA A 1 276 ? -9.071 -16.657 15.086 1.00 97.06 276 ALA A O 1
ATOM 2254 N N . LYS A 1 277 ? -7.441 -17.693 16.234 1.00 97.50 277 LYS A N 1
ATOM 2255 C CA . LYS A 1 277 ? -8.305 -18.736 16.806 1.00 97.50 277 LYS A CA 1
ATOM 2256 C C . LYS A 1 277 ? -9.367 -18.150 17.742 1.00 97.50 277 LYS A C 1
ATOM 2258 O O . LYS A 1 277 ? -10.526 -18.545 17.643 1.00 97.50 277 LYS A O 1
ATOM 2263 N N . ALA A 1 278 ? -9.011 -17.186 18.594 1.00 96.06 278 ALA A N 1
ATOM 2264 C CA . ALA A 1 278 ? -9.956 -16.521 19.492 1.00 96.06 278 ALA A CA 1
ATOM 2265 C C . ALA A 1 278 ? -11.058 -15.768 18.723 1.00 96.06 278 ALA A C 1
ATOM 2267 O O . ALA A 1 278 ? -12.236 -15.908 19.043 1.00 96.06 278 ALA A O 1
ATOM 2268 N N . VAL A 1 279 ? -10.697 -15.043 17.655 1.00 95.56 279 VAL A N 1
ATOM 2269 C CA . VAL A 1 279 ? -11.666 -14.378 16.763 1.00 95.56 279 VAL A CA 1
ATOM 2270 C C . VAL A 1 279 ? -12.592 -15.392 16.089 1.00 95.56 279 VAL A C 1
ATOM 2272 O O . VAL A 1 279 ? -13.779 -15.123 15.915 1.00 95.56 279 VAL A O 1
ATOM 2275 N N . LEU A 1 280 ? -12.063 -16.546 15.671 1.00 96.94 280 LEU A N 1
ATOM 2276 C CA . LEU A 1 280 ? -12.844 -17.561 14.961 1.00 96.94 280 LEU A CA 1
ATOM 2277 C C . LEU A 1 280 ? -13.780 -18.361 15.869 1.00 96.94 280 LEU A C 1
ATOM 2279 O O . LEU A 1 280 ? -14.814 -18.809 15.368 1.00 96.94 280 LEU A O 1
ATOM 2283 N N . ARG A 1 281 ? -13.447 -18.486 17.161 1.00 96.75 281 ARG A N 1
ATOM 2284 C CA . ARG A 1 281 ? -14.245 -19.186 18.180 1.00 96.75 281 ARG A CA 1
ATOM 2285 C C . ARG A 1 281 ? -15.606 -18.534 18.421 1.00 96.75 281 ARG A C 1
ATOM 2287 O O . ARG A 1 281 ? -16.574 -19.240 18.658 1.00 96.75 281 ARG A O 1
ATOM 2294 N N . ILE A 1 282 ? -15.683 -17.208 18.343 1.00 95.44 282 ILE A N 1
ATOM 2295 C CA . ILE A 1 282 ? -16.955 -16.481 18.454 1.00 95.44 282 ILE A CA 1
ATOM 2296 C C . ILE A 1 282 ? -17.662 -16.413 17.097 1.00 95.44 282 ILE A C 1
ATOM 2298 O O . ILE A 1 282 ? -17.011 -16.443 16.052 1.00 95.44 282 ILE A O 1
ATOM 2302 N N . SER A 1 283 ? -18.991 -16.323 17.081 1.00 94.62 283 SER A N 1
ATOM 2303 C CA . SER A 1 283 ? -19.782 -16.192 15.851 1.00 94.62 283 SER A CA 1
ATOM 2304 C C . SER A 1 283 ? -19.577 -14.822 15.184 1.00 94.62 283 SER A C 1
ATOM 2306 O O . SER A 1 283 ? -18.995 -13.902 15.762 1.00 94.62 283 SER A O 1
ATOM 2308 N N . LYS A 1 284 ? -20.047 -14.648 13.939 1.00 93.00 284 LYS A N 1
ATOM 2309 C CA . LYS A 1 284 ? -20.001 -13.329 13.275 1.00 93.00 284 LYS A CA 1
ATOM 2310 C C . LYS A 1 284 ? -20.831 -12.291 14.043 1.00 93.00 284 LYS A C 1
ATOM 2312 O O . LYS A 1 284 ? -20.361 -11.173 14.223 1.00 93.00 284 LYS A O 1
ATOM 2317 N N . ALA A 1 285 ? -22.018 -12.677 14.512 1.00 91.75 285 ALA A N 1
ATOM 2318 C CA . ALA A 1 285 ? -22.891 -11.809 15.298 1.00 91.75 285 ALA A CA 1
ATOM 2319 C C . ALA A 1 285 ? -22.230 -11.413 16.626 1.00 91.75 285 ALA A C 1
ATOM 2321 O O . ALA A 1 285 ? -22.129 -10.229 16.922 1.00 91.75 285 ALA A O 1
ATOM 2322 N N . GLN A 1 286 ? -21.656 -12.379 17.350 1.00 93.56 286 GLN A N 1
ATOM 2323 C CA . GLN A 1 286 ? -20.918 -12.116 18.591 1.00 93.56 286 GLN A CA 1
ATOM 2324 C C . GLN A 1 286 ? -19.686 -11.234 18.358 1.00 93.56 286 GLN A C 1
ATOM 2326 O O . GLN A 1 286 ? -19.379 -10.367 19.170 1.00 93.56 286 GLN A O 1
ATOM 2331 N N . LEU A 1 287 ? -18.969 -11.419 17.243 1.00 92.62 287 LEU A N 1
ATOM 2332 C CA . LEU A 1 287 ? -17.844 -10.553 16.889 1.00 92.62 287 LEU A CA 1
ATOM 2333 C C . LEU A 1 287 ? -18.302 -9.113 16.633 1.00 92.62 287 LEU A C 1
ATOM 2335 O O . LEU A 1 287 ? -17.623 -8.196 17.081 1.00 92.62 287 LEU A O 1
ATOM 2339 N N . ARG A 1 288 ? -19.431 -8.915 15.943 1.00 90.38 288 ARG A N 1
ATOM 2340 C CA . ARG A 1 288 ? -20.028 -7.591 15.702 1.00 90.38 288 ARG A CA 1
ATOM 2341 C C . ARG A 1 288 ? -20.554 -6.949 16.985 1.00 90.38 288 ARG A C 1
ATOM 2343 O O . ARG A 1 288 ? -20.464 -5.738 17.148 1.00 90.38 288 ARG A O 1
ATOM 2350 N N . GLU A 1 289 ? -21.112 -7.742 17.889 1.00 90.12 289 GLU A N 1
ATOM 2351 C CA . GLU A 1 289 ? -21.558 -7.259 19.192 1.00 90.12 289 GLU A CA 1
ATOM 2352 C C . GLU A 1 289 ? -20.371 -6.842 20.067 1.00 90.12 289 GLU A C 1
ATOM 2354 O O . GLU A 1 289 ? -20.417 -5.804 20.721 1.00 90.12 289 GLU A O 1
ATOM 2359 N N . ARG A 1 290 ? -19.293 -7.634 20.047 1.00 89.88 290 ARG A N 1
ATOM 2360 C CA . ARG A 1 290 ? -18.079 -7.357 20.812 1.00 89.88 290 ARG A CA 1
ATOM 2361 C C . ARG A 1 290 ? -17.344 -6.141 20.260 1.00 89.88 290 ARG A C 1
ATOM 2363 O O . ARG A 1 290 ? -17.020 -5.245 21.022 1.00 89.88 290 ARG A O 1
ATOM 2370 N N . LEU A 1 291 ? -17.057 -6.115 18.960 1.00 92.12 291 LEU A N 1
ATOM 2371 C CA . LEU A 1 291 ? -16.181 -5.131 18.330 1.00 92.12 291 LEU A CA 1
ATOM 2372 C C . LEU A 1 291 ? -16.940 -3.872 17.889 1.00 92.12 291 LEU A C 1
ATOM 2374 O O . LEU A 1 291 ? -17.471 -3.811 16.779 1.00 92.12 291 LEU A O 1
ATOM 2378 N N . SER A 1 292 ? -16.880 -2.832 18.712 1.00 95.50 292 SER A N 1
ATOM 2379 C CA . SER A 1 292 ? -17.480 -1.530 18.406 1.00 95.50 292 SER A CA 1
ATOM 2380 C C . SER A 1 292 ? -16.676 -0.735 17.374 1.00 95.50 292 SER A C 1
ATOM 2382 O O . SER A 1 292 ? -17.252 -0.038 16.542 1.00 95.50 292 SER A O 1
ATOM 2384 N N . LEU A 1 293 ? -15.341 -0.828 17.419 1.00 96.56 293 LEU A N 1
ATOM 2385 C CA . LEU A 1 293 ? -14.435 -0.041 16.576 1.00 96.56 293 LEU A CA 1
ATOM 2386 C C . LEU A 1 293 ? -13.107 -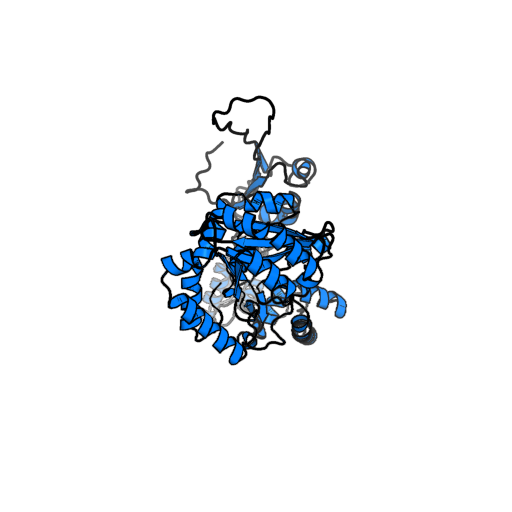0.776 16.361 1.00 96.56 293 LEU A C 1
ATOM 2388 O O . LEU A 1 293 ? -12.598 -1.421 17.272 1.00 96.56 293 LEU A O 1
ATOM 2392 N N . SER A 1 294 ? -12.518 -0.659 15.173 1.00 97.12 294 SER A N 1
ATOM 2393 C CA . SER A 1 294 ? -11.085 -0.910 14.942 1.00 97.12 294 SER A CA 1
ATOM 2394 C C . SER A 1 294 ? -10.406 0.436 14.766 1.00 97.12 294 SER A C 1
ATOM 2396 O O . SER A 1 294 ? -10.832 1.177 13.892 1.00 97.12 294 SER A O 1
ATOM 2398 N N . LEU A 1 295 ? -9.404 0.757 15.566 1.00 96.31 295 LEU A N 1
ATOM 2399 C CA . LEU A 1 295 ? -8.797 2.074 15.700 1.00 96.31 295 LEU A CA 1
ATOM 2400 C C . LEU A 1 295 ? -7.300 1.985 15.392 1.00 96.31 295 LEU A C 1
ATOM 2402 O O . LEU A 1 295 ? -6.651 1.023 15.800 1.00 96.31 295 LEU A O 1
ATOM 2406 N N . ASP A 1 296 ? -6.768 2.988 14.698 1.00 94.38 296 ASP A N 1
ATOM 2407 C CA . ASP A 1 296 ? -5.329 3.114 14.468 1.00 94.38 296 ASP A CA 1
ATOM 2408 C C . ASP A 1 296 ? -4.899 4.580 14.319 1.00 94.38 296 ASP A C 1
ATOM 2410 O O . ASP A 1 296 ? -5.703 5.445 13.938 1.00 94.38 296 ASP A O 1
ATOM 2414 N N . GLY A 1 297 ? -3.620 4.832 14.592 1.00 91.38 297 GLY A N 1
ATOM 2415 C CA . GLY A 1 297 ? -2.937 6.082 14.293 1.00 91.38 297 GLY A CA 1
ATOM 2416 C C . GLY A 1 297 ? -2.374 6.049 12.873 1.00 91.38 297 GLY A C 1
ATOM 2417 O O . GLY A 1 297 ? -1.542 5.217 12.531 1.00 91.38 297 GLY A O 1
ATOM 2418 N N . VAL A 1 298 ? -2.809 6.973 12.019 1.00 87.75 298 VAL A N 1
ATOM 2419 C CA . VAL A 1 298 ? -2.408 7.041 10.610 1.00 87.75 298 VAL A CA 1
ATOM 2420 C C . VAL A 1 298 ? -1.790 8.399 10.321 1.00 87.75 298 VAL A C 1
ATOM 2422 O O . VAL A 1 298 ? -2.377 9.443 10.602 1.00 87.75 298 VAL A O 1
ATOM 2425 N N . VAL A 1 299 ? -0.618 8.395 9.689 1.00 86.69 299 VAL A N 1
ATOM 2426 C CA . VAL A 1 299 ? 0.008 9.613 9.167 1.00 86.69 299 VAL A CA 1
ATOM 2427 C C . VAL A 1 299 ? -0.136 9.622 7.653 1.00 86.69 299 VAL A C 1
ATOM 2429 O O . VAL A 1 299 ? 0.576 8.919 6.939 1.00 86.69 299 VAL A O 1
ATOM 2432 N N . LEU A 1 300 ? -1.071 10.427 7.154 1.00 85.19 300 LEU A N 1
ATOM 2433 C CA . LEU A 1 300 ? -1.199 10.665 5.718 1.00 85.19 300 LEU A CA 1
ATOM 2434 C C . LEU A 1 300 ? -0.168 11.716 5.291 1.00 85.19 300 LEU A C 1
ATOM 2436 O O . LEU A 1 300 ? 0.214 12.578 6.083 1.00 85.19 300 LEU A O 1
ATOM 2440 N N . SER A 1 301 ? 0.297 11.652 4.043 1.00 80.56 301 SER A N 1
ATOM 2441 C CA . SER A 1 301 ? 1.284 12.600 3.519 1.00 80.56 301 SER A CA 1
ATOM 2442 C C . SER A 1 301 ? 0.715 13.437 2.382 1.00 80.56 301 SER A C 1
ATOM 2444 O O . SER A 1 301 ? 0.030 12.933 1.490 1.00 80.56 301 SER A O 1
ATOM 2446 N N . MET A 1 302 ? 1.028 14.729 2.406 1.00 81.19 302 MET A N 1
ATOM 2447 C CA . MET A 1 302 ? 0.758 15.648 1.312 1.00 81.19 302 MET A CA 1
ATOM 2448 C C . MET A 1 302 ? 1.901 15.607 0.298 1.00 81.19 302 MET A C 1
ATOM 2450 O O . MET A 1 302 ? 3.085 15.583 0.666 1.00 81.19 302 MET A O 1
ATOM 2454 N N . ALA A 1 303 ? 1.529 15.648 -0.982 1.00 77.56 303 ALA A N 1
ATOM 2455 C CA . ALA A 1 303 ? 2.484 15.732 -2.076 1.00 77.56 303 ALA A CA 1
ATOM 2456 C C . ALA A 1 303 ? 3.351 17.001 -1.935 1.00 77.56 303 ALA A C 1
ATOM 2458 O O . ALA A 1 303 ? 2.812 18.078 -1.659 1.00 77.56 303 ALA A O 1
ATOM 2459 N N . PRO A 1 304 ? 4.674 16.904 -2.141 1.00 80.75 304 PRO A N 1
ATOM 2460 C CA . PRO A 1 304 ? 5.548 18.067 -2.223 1.00 80.75 304 PRO A CA 1
ATOM 2461 C C . PRO A 1 304 ? 5.086 19.082 -3.275 1.00 80.75 304 PRO A C 1
ATOM 2463 O O . PRO A 1 304 ? 4.481 18.725 -4.297 1.00 80.75 304 PRO A O 1
ATOM 2466 N N . LYS A 1 305 ? 5.376 20.365 -3.029 1.00 81.25 305 LYS A N 1
ATOM 2467 C CA . LYS A 1 305 ? 5.193 21.427 -4.032 1.00 81.25 305 LYS A CA 1
ATOM 2468 C C . LYS A 1 305 ? 6.254 21.328 -5.125 1.00 81.25 305 LYS A C 1
ATOM 2470 O O . LYS A 1 305 ? 5.903 21.459 -6.294 1.00 81.25 305 LYS A O 1
ATOM 2475 N N . ASP A 1 306 ? 7.490 21.038 -4.727 1.00 82.31 306 ASP A N 1
ATOM 2476 C CA . ASP A 1 306 ? 8.621 20.864 -5.629 1.00 82.31 306 ASP A CA 1
ATOM 2477 C C . ASP A 1 306 ? 8.378 19.702 -6.623 1.00 82.31 306 ASP A C 1
ATOM 2479 O O . ASP A 1 306 ? 7.993 18.606 -6.194 1.00 82.31 306 ASP A O 1
ATOM 2483 N N . PRO A 1 307 ? 8.558 19.913 -7.943 1.00 73.81 307 PRO A N 1
ATOM 2484 C CA . PRO A 1 307 ? 8.317 18.884 -8.955 1.00 73.81 307 PRO A CA 1
ATOM 2485 C C . PRO A 1 307 ? 9.194 17.633 -8.816 1.00 73.81 307 PRO A C 1
ATOM 2487 O O . PRO A 1 307 ? 8.698 16.524 -9.035 1.00 73.81 307 PRO A O 1
ATOM 2490 N N . LEU A 1 308 ? 10.466 17.784 -8.433 1.00 70.81 308 LEU A N 1
ATOM 2491 C CA . LEU A 1 308 ? 11.414 16.676 -8.301 1.00 70.81 308 LEU A CA 1
ATOM 2492 C C . LEU A 1 308 ? 11.093 15.839 -7.057 1.00 70.81 308 LEU A C 1
ATOM 2494 O O . LEU A 1 308 ? 10.996 14.610 -7.126 1.00 70.81 308 LEU A O 1
ATOM 2498 N N . GLU A 1 309 ? 10.826 16.492 -5.928 1.00 69.75 309 GLU A N 1
ATOM 2499 C CA . GLU A 1 309 ? 10.346 15.822 -4.723 1.00 69.75 309 GLU A CA 1
ATOM 2500 C C . GLU A 1 309 ? 8.991 15.154 -4.953 1.00 69.75 309 GLU A C 1
ATOM 2502 O O . GLU A 1 309 ? 8.753 14.057 -4.447 1.00 69.75 309 GLU A O 1
ATOM 2507 N N . ARG A 1 310 ? 8.095 15.781 -5.725 1.00 73.00 310 ARG A N 1
ATOM 2508 C CA . ARG A 1 310 ? 6.797 15.199 -6.081 1.00 73.00 310 ARG A CA 1
ATOM 2509 C C . ARG A 1 310 ? 6.961 13.955 -6.939 1.00 73.00 310 ARG A C 1
ATOM 2511 O O . ARG A 1 310 ? 6.249 12.983 -6.708 1.00 73.00 310 ARG A O 1
ATOM 2518 N N . GLN A 1 311 ? 7.896 13.945 -7.886 1.00 66.31 311 GLN A N 1
ATOM 2519 C CA . GLN A 1 311 ? 8.213 12.749 -8.664 1.00 66.31 311 GLN A CA 1
ATOM 2520 C C . GLN A 1 311 ? 8.705 11.616 -7.750 1.00 66.31 311 GLN A C 1
ATOM 2522 O O . GLN A 1 311 ? 8.221 10.488 -7.859 1.00 66.31 311 GLN A O 1
ATOM 2527 N N . ASN A 1 312 ? 9.583 11.929 -6.793 1.00 66.31 312 ASN A N 1
ATOM 2528 C CA . ASN A 1 312 ? 10.054 10.970 -5.791 1.00 66.31 312 ASN A CA 1
ATOM 2529 C C . ASN A 1 312 ? 8.915 10.489 -4.868 1.00 66.31 312 ASN A C 1
ATOM 2531 O O . ASN A 1 312 ? 8.811 9.298 -4.587 1.00 66.31 312 ASN A O 1
ATOM 2535 N N . TRP A 1 313 ? 8.011 11.380 -4.451 1.00 69.06 313 TRP A N 1
ATOM 2536 C CA . TRP A 1 313 ? 6.817 11.058 -3.658 1.00 69.06 313 TRP A CA 1
ATOM 2537 C C . TRP A 1 313 ? 5.816 10.183 -4.427 1.00 69.06 313 TRP A C 1
ATOM 2539 O O . TRP A 1 313 ? 5.215 9.269 -3.867 1.00 69.06 313 TRP A O 1
ATOM 2549 N N . CYS A 1 314 ? 5.639 10.424 -5.726 1.00 66.31 314 CYS A N 1
ATOM 2550 C CA . CYS A 1 314 ? 4.794 9.598 -6.584 1.00 66.31 314 CYS A CA 1
ATOM 2551 C C . CYS A 1 314 ? 5.378 8.193 -6.765 1.00 66.31 314 CYS A C 1
ATOM 2553 O O . CYS A 1 314 ? 4.606 7.233 -6.764 1.00 66.31 314 CYS A O 1
ATOM 2555 N N . ALA A 1 315 ? 6.707 8.087 -6.875 1.00 60.91 315 ALA A N 1
ATOM 2556 C CA . ALA A 1 315 ? 7.444 6.824 -6.932 1.00 60.91 315 ALA A CA 1
ATOM 2557 C C . ALA A 1 315 ? 7.524 6.104 -5.568 1.00 60.91 315 ALA A C 1
ATOM 2559 O O . ALA A 1 315 ? 7.742 4.895 -5.506 1.00 60.91 315 ALA A O 1
ATOM 2560 N N . HIS A 1 316 ? 7.311 6.820 -4.460 1.00 57.34 316 HIS A N 1
ATOM 2561 C CA . HIS A 1 316 ? 7.175 6.216 -3.140 1.00 57.34 316 HIS A CA 1
ATOM 2562 C C . HIS A 1 316 ? 5.892 5.368 -3.048 1.00 57.34 316 HIS A C 1
ATOM 2564 O O . HIS A 1 316 ? 4.833 5.704 -3.599 1.00 57.34 316 HIS A O 1
ATOM 2570 N N . GLY A 1 317 ? 6.008 4.232 -2.356 1.00 54.78 317 GLY A N 1
ATOM 2571 C CA . GLY A 1 317 ? 5.006 3.166 -2.354 1.00 54.78 317 GLY A CA 1
ATOM 2572 C C . GLY A 1 317 ? 5.230 2.099 -3.428 1.00 54.78 317 GLY A C 1
ATOM 2573 O O . GLY A 1 317 ? 4.383 1.215 -3.573 1.00 54.78 317 GLY A O 1
ATOM 2574 N N . ASP A 1 318 ? 6.355 2.138 -4.154 1.00 61.97 318 ASP A N 1
ATOM 2575 C CA . ASP A 1 318 ? 6.722 1.082 -5.094 1.00 61.97 318 ASP A CA 1
ATOM 2576 C C . ASP A 1 318 ? 6.745 -0.279 -4.385 1.00 61.97 318 ASP A C 1
ATOM 2578 O O . ASP A 1 318 ? 7.561 -0.594 -3.512 1.00 61.97 318 ASP A O 1
ATOM 2582 N N . THR A 1 319 ? 5.777 -1.109 -4.764 1.00 65.50 319 THR A N 1
ATOM 2583 C CA . THR A 1 319 ? 5.564 -2.434 -4.182 1.00 65.50 319 THR A CA 1
ATOM 2584 C C . THR A 1 319 ? 6.548 -3.459 -4.717 1.00 65.50 319 THR A C 1
ATOM 2586 O O . THR A 1 319 ? 6.507 -4.600 -4.266 1.00 65.50 319 THR A O 1
ATOM 2589 N N . HIS A 1 320 ? 7.399 -3.088 -5.675 1.00 78.88 320 HIS A N 1
ATOM 2590 C CA . HIS A 1 320 ? 8.285 -3.981 -6.405 1.00 78.88 320 HIS A CA 1
ATOM 2591 C C . HIS A 1 320 ? 9.730 -3.475 -6.398 1.00 78.88 320 HIS A C 1
ATOM 2593 O O . HIS A 1 320 ? 9.994 -2.288 -6.245 1.00 78.88 320 HIS A O 1
ATOM 2599 N N . MET A 1 321 ? 10.672 -4.400 -6.549 1.00 84.75 321 MET A N 1
ATOM 2600 C CA . MET A 1 321 ? 12.095 -4.115 -6.688 1.00 84.75 321 MET A CA 1
ATOM 2601 C C . MET A 1 321 ? 12.805 -5.218 -7.473 1.00 84.75 321 MET A C 1
ATOM 2603 O O . MET A 1 321 ? 12.321 -6.352 -7.553 1.00 84.75 321 MET A O 1
ATOM 2607 N N . TRP A 1 322 ? 13.979 -4.902 -8.024 1.00 88.38 322 TRP A N 1
ATOM 2608 C CA . TRP A 1 322 ? 14.838 -5.886 -8.683 1.00 88.38 322 TRP A CA 1
ATOM 2609 C C . TRP A 1 322 ? 15.472 -6.826 -7.660 1.00 88.38 322 TRP A C 1
ATOM 2611 O O . TRP A 1 322 ? 16.400 -6.449 -6.950 1.00 88.38 322 TRP A O 1
ATOM 2621 N N . ARG A 1 323 ? 15.001 -8.073 -7.599 1.00 88.25 323 ARG A N 1
ATOM 2622 C CA . ARG A 1 323 ? 15.534 -9.095 -6.688 1.00 88.25 323 ARG A CA 1
ATOM 2623 C C . ARG A 1 323 ? 15.552 -10.483 -7.302 1.00 88.25 323 ARG A C 1
ATOM 2625 O O . ARG A 1 323 ? 14.802 -10.768 -8.237 1.00 88.25 323 ARG A O 1
ATOM 2632 N N . LYS A 1 324 ? 16.367 -11.378 -6.747 1.00 89.31 324 LYS A N 1
ATOM 2633 C CA . LYS A 1 324 ? 16.268 -12.804 -7.071 1.00 89.31 324 LYS A CA 1
ATOM 2634 C C . LYS A 1 324 ? 15.042 -13.408 -6.386 1.00 89.31 324 LYS A C 1
ATOM 2636 O O . LYS A 1 324 ? 14.550 -12.911 -5.367 1.00 89.31 324 LYS A O 1
ATOM 2641 N N . ARG A 1 325 ? 14.530 -14.512 -6.935 1.00 83.94 325 ARG A N 1
ATOM 2642 C CA . ARG A 1 325 ? 13.326 -15.182 -6.407 1.00 83.94 325 ARG A CA 1
ATOM 2643 C C . ARG A 1 325 ? 13.522 -15.680 -4.969 1.00 83.94 325 ARG A C 1
ATOM 2645 O O . ARG A 1 325 ? 12.630 -15.476 -4.147 1.00 83.94 325 ARG A O 1
ATOM 2652 N N . CYS A 1 326 ? 14.699 -16.226 -4.661 1.00 79.88 326 CYS A N 1
ATOM 2653 C CA . CYS A 1 326 ? 15.076 -16.737 -3.338 1.00 79.88 326 CYS A CA 1
ATOM 2654 C C . CYS A 1 326 ? 15.327 -15.646 -2.280 1.00 79.88 326 CYS A C 1
ATOM 2656 O O . CYS A 1 326 ? 15.243 -15.924 -1.090 1.00 79.88 326 CYS A O 1
ATOM 2658 N N . GLU A 1 327 ? 15.555 -14.393 -2.683 1.00 75.88 327 GLU A N 1
ATOM 2659 C CA . GLU A 1 327 ? 15.893 -13.293 -1.763 1.00 75.88 327 GLU A CA 1
ATOM 2660 C C . GLU A 1 327 ? 14.685 -12.749 -0.984 1.00 75.88 327 GLU A C 1
ATOM 2662 O O . GLU A 1 327 ? 14.836 -11.853 -0.162 1.00 75.88 327 GLU A O 1
ATOM 2667 N N . ALA A 1 328 ? 13.475 -13.279 -1.205 1.00 69.12 328 ALA A N 1
ATOM 2668 C CA . ALA A 1 328 ? 12.281 -12.844 -0.472 1.00 69.12 328 ALA A CA 1
ATOM 2669 C C . ALA A 1 328 ? 12.392 -13.053 1.049 1.00 69.12 328 ALA A C 1
ATOM 2671 O O . ALA A 1 328 ? 11.677 -12.404 1.806 1.00 69.12 328 ALA A O 1
ATOM 2672 N N . ALA A 1 329 ? 13.223 -14.005 1.480 1.00 61.44 329 ALA A N 1
ATOM 2673 C CA . ALA A 1 329 ? 13.358 -14.409 2.874 1.00 61.44 329 ALA A CA 1
ATOM 2674 C C . ALA A 1 329 ? 14.509 -13.707 3.618 1.00 61.44 329 ALA A C 1
ATOM 2676 O O . ALA A 1 329 ? 14.662 -13.945 4.818 1.00 61.44 329 ALA A O 1
ATOM 2677 N N . SER A 1 330 ? 15.305 -12.884 2.926 1.00 67.69 330 SER A N 1
ATOM 2678 C CA . SER A 1 330 ? 16.482 -12.200 3.473 1.00 67.69 330 SER A CA 1
ATOM 2679 C C . SER A 1 330 ? 16.095 -10.806 3.989 1.00 67.69 330 SER A C 1
ATOM 2681 O O . SER A 1 330 ? 15.785 -9.942 3.165 1.00 67.69 330 SER A O 1
ATOM 2683 N N . PRO A 1 331 ? 16.099 -10.562 5.316 1.00 60.84 331 PRO A N 1
ATOM 2684 C CA . PRO A 1 331 ? 15.672 -9.286 5.900 1.00 60.84 331 PRO A CA 1
ATOM 2685 C C . PRO A 1 331 ? 16.470 -8.085 5.381 1.00 60.84 331 PRO A C 1
ATOM 2687 O O . PRO A 1 331 ? 15.880 -7.053 5.077 1.00 60.84 331 PRO A O 1
ATOM 2690 N N . ASP A 1 332 ? 17.776 -8.254 5.185 1.00 64.88 332 ASP A N 1
ATOM 2691 C CA . ASP A 1 332 ? 18.688 -7.174 4.773 1.00 64.88 332 ASP A CA 1
ATOM 2692 C C . ASP A 1 332 ? 18.490 -6.751 3.309 1.00 64.88 332 ASP A C 1
ATOM 2694 O O . ASP A 1 332 ? 18.912 -5.681 2.887 1.00 64.88 332 ASP A O 1
ATOM 2698 N N . LEU A 1 333 ? 17.803 -7.583 2.520 1.00 64.94 333 LEU A N 1
ATOM 2699 C CA . LEU A 1 333 ? 17.551 -7.371 1.091 1.00 64.94 333 LEU A CA 1
ATOM 2700 C C . LEU A 1 333 ? 16.085 -7.032 0.792 1.00 64.94 333 LEU A C 1
ATOM 2702 O O . LEU A 1 333 ? 15.668 -7.040 -0.376 1.00 64.94 333 LEU A O 1
ATOM 2706 N N . ALA A 1 334 ? 15.307 -6.766 1.845 1.00 61.69 334 ALA A N 1
ATOM 2707 C CA . ALA A 1 334 ? 13.881 -6.484 1.789 1.00 61.69 334 ALA A CA 1
ATOM 2708 C C . ALA A 1 334 ? 13.546 -5.080 1.269 1.00 61.69 334 ALA A C 1
ATOM 2710 O O . ALA A 1 334 ? 12.396 -4.852 0.894 1.00 61.69 334 ALA A O 1
ATOM 2711 N N . GLY A 1 335 ? 14.528 -4.173 1.208 1.00 59.16 335 GLY A N 1
ATOM 2712 C CA . GLY A 1 335 ? 14.329 -2.766 0.878 1.00 59.16 335 GLY A CA 1
ATOM 2713 C C . GLY A 1 335 ? 13.726 -1.994 2.037 1.00 59.16 335 GLY A C 1
ATOM 2714 O O . GLY A 1 335 ? 12.562 -2.205 2.387 1.00 59.16 335 GLY A O 1
ATOM 2715 N N . ASN A 1 336 ? 14.494 -1.068 2.602 1.00 56.44 336 ASN A N 1
ATOM 2716 C CA . ASN A 1 336 ? 13.945 -0.087 3.523 1.00 56.44 336 ASN A CA 1
ATOM 2717 C C . ASN A 1 336 ? 13.144 0.960 2.743 1.00 56.44 336 ASN A C 1
ATOM 2719 O O . ASN A 1 336 ? 13.559 1.441 1.691 1.00 56.44 336 ASN A O 1
ATOM 2723 N N . ASP A 1 337 ? 11.965 1.295 3.259 1.00 55.31 337 ASP A N 1
ATOM 2724 C CA . ASP A 1 337 ? 11.131 2.359 2.710 1.00 55.31 337 ASP A CA 1
ATOM 2725 C C . ASP A 1 337 ? 11.285 3.606 3.580 1.00 55.31 337 ASP A C 1
ATOM 2727 O O . ASP A 1 337 ? 10.446 3.915 4.425 1.00 55.31 337 ASP A O 1
ATOM 2731 N N . ALA A 1 338 ? 12.435 4.269 3.441 1.00 49.03 338 ALA A N 1
ATOM 2732 C CA . ALA A 1 338 ? 12.829 5.377 4.309 1.00 49.03 338 ALA A CA 1
ATOM 2733 C C . ALA A 1 338 ? 11.906 6.603 4.195 1.00 49.03 338 ALA A C 1
ATOM 2735 O O . ALA A 1 338 ? 11.870 7.433 5.102 1.00 49.03 338 ALA A O 1
ATOM 2736 N N . TYR A 1 339 ? 11.134 6.725 3.114 1.00 49.69 339 TYR A N 1
ATOM 2737 C CA . TYR A 1 339 ? 10.388 7.948 2.829 1.00 49.69 339 TYR A CA 1
ATOM 2738 C C . TYR A 1 339 ? 9.247 8.202 3.833 1.00 49.69 339 TYR A C 1
ATOM 2740 O O . TYR A 1 339 ? 8.947 9.356 4.135 1.00 49.69 339 TYR A O 1
ATOM 2748 N N . GLY A 1 340 ? 8.678 7.156 4.452 1.00 51.91 340 GLY A N 1
ATOM 2749 C CA . GLY A 1 340 ? 7.705 7.322 5.543 1.00 51.91 340 GLY A CA 1
ATOM 2750 C C . GLY A 1 340 ? 8.272 8.111 6.735 1.00 51.91 340 GLY A C 1
ATOM 2751 O O . GLY A 1 340 ? 7.565 8.902 7.360 1.00 51.91 340 GLY A O 1
ATOM 2752 N N . ASN A 1 341 ? 9.579 7.986 6.986 1.00 53.03 341 ASN A N 1
ATOM 2753 C CA . ASN A 1 341 ? 10.277 8.728 8.037 1.00 53.03 341 ASN A CA 1
ATOM 2754 C C . ASN A 1 341 ? 10.644 10.163 7.609 1.00 53.03 341 ASN A C 1
ATOM 2756 O O . ASN A 1 341 ? 10.885 11.008 8.468 1.00 53.03 341 ASN A O 1
ATOM 2760 N N . GLN A 1 342 ? 10.628 10.462 6.305 1.00 60.72 342 GLN A N 1
ATOM 2761 C CA . GLN A 1 342 ? 11.100 11.724 5.718 1.00 60.72 342 GLN A CA 1
ATOM 2762 C C . GLN A 1 342 ? 9.994 12.755 5.459 1.00 60.72 342 GLN A C 1
ATOM 2764 O O . GLN A 1 342 ? 10.297 13.880 5.072 1.00 60.72 342 GLN A O 1
ATOM 2769 N N . VAL A 1 343 ? 8.711 12.426 5.658 1.00 71.69 343 VAL A N 1
ATOM 2770 C CA . VAL A 1 343 ? 7.636 13.417 5.470 1.00 71.69 343 VAL A CA 1
ATOM 2771 C C . VAL A 1 343 ? 7.728 14.463 6.592 1.00 71.69 343 VAL A C 1
ATOM 2773 O O . VAL A 1 343 ? 7.497 14.105 7.749 1.00 71.69 343 VAL A O 1
ATOM 2776 N N . PRO A 1 344 ? 8.062 15.735 6.315 1.00 80.12 344 PRO A N 1
ATOM 2777 C CA . PRO A 1 344 ? 8.114 16.771 7.338 1.00 80.12 344 PRO A CA 1
ATOM 2778 C C . PRO A 1 344 ? 6.713 17.009 7.908 1.00 80.12 344 PRO A C 1
ATOM 2780 O O . PRO A 1 344 ? 5.709 16.783 7.230 1.00 80.12 344 PRO A O 1
ATOM 2783 N N . LEU A 1 345 ? 6.633 17.480 9.154 1.00 82.38 345 LEU A N 1
ATOM 2784 C CA . LEU A 1 345 ? 5.354 17.673 9.846 1.00 82.38 345 LEU A CA 1
ATOM 2785 C C . LEU A 1 345 ? 4.405 18.612 9.081 1.00 82.38 345 LEU A C 1
ATOM 2787 O O . LEU A 1 345 ? 3.211 18.347 9.023 1.00 82.38 345 LEU A O 1
ATOM 2791 N N . CYS A 1 346 ? 4.940 19.630 8.397 1.00 84.19 346 CYS A N 1
ATOM 2792 C CA . CYS A 1 346 ? 4.171 20.544 7.543 1.00 84.19 346 CYS A CA 1
ATOM 2793 C C . CYS A 1 346 ? 3.463 19.857 6.359 1.00 84.19 346 CYS A C 1
ATOM 2795 O O . CYS A 1 346 ? 2.562 20.437 5.756 1.00 84.19 346 CYS A O 1
ATOM 2797 N N . ARG A 1 347 ? 3.862 18.625 6.015 1.00 84.06 347 ARG A N 1
ATOM 2798 C CA . ARG A 1 347 ? 3.241 17.779 4.987 1.00 84.06 347 ARG A CA 1
ATOM 2799 C C . ARG A 1 347 ? 2.584 16.529 5.560 1.00 84.06 347 ARG A C 1
ATOM 2801 O O . ARG A 1 347 ? 2.093 15.707 4.791 1.00 84.06 347 ARG A O 1
ATOM 2808 N N . ALA A 1 348 ? 2.582 16.358 6.874 1.00 86.56 348 ALA A N 1
ATOM 2809 C CA . ALA A 1 348 ? 1.912 15.252 7.527 1.00 86.56 348 ALA A CA 1
ATOM 2810 C C . ALA A 1 348 ? 0.479 15.661 7.881 1.00 86.56 348 ALA A C 1
ATOM 2812 O O . ALA A 1 348 ? 0.222 16.783 8.309 1.00 86.56 348 ALA A O 1
ATOM 2813 N N . VAL A 1 349 ? -0.452 14.723 7.745 1.00 88.31 349 VAL A N 1
ATOM 2814 C CA . VAL A 1 349 ? -1.810 14.826 8.280 1.00 88.31 349 VAL A CA 1
ATOM 2815 C C . VAL A 1 349 ? -1.991 13.676 9.273 1.00 88.31 349 VAL A C 1
ATOM 2817 O O . VAL A 1 349 ? -2.442 12.595 8.881 1.00 88.31 349 VAL A O 1
ATOM 2820 N N . PRO A 1 350 ? -1.566 13.873 10.535 1.00 90.56 350 PRO A N 1
ATOM 2821 C CA . PRO A 1 350 ? -1.666 12.875 11.589 1.00 90.56 350 PRO A CA 1
ATOM 2822 C C . PRO A 1 350 ? -3.114 12.758 12.071 1.00 90.56 350 PRO A C 1
ATOM 2824 O O . PRO A 1 350 ? -3.784 13.762 12.344 1.00 90.56 350 PRO A O 1
ATOM 2827 N N . LEU A 1 351 ? -3.611 11.528 12.134 1.00 91.88 351 LEU A N 1
ATOM 2828 C CA . LEU A 1 351 ? -5.015 11.214 12.352 1.00 91.88 351 LEU A CA 1
ATOM 2829 C C . LEU A 1 351 ? -5.146 9.947 13.194 1.00 91.88 351 LEU A C 1
ATOM 2831 O O . LEU A 1 351 ? -4.652 8.897 12.804 1.00 91.88 351 LEU A O 1
ATOM 2835 N N . TRP A 1 352 ? -5.925 10.016 14.268 1.00 94.56 352 TRP A N 1
ATOM 2836 C CA . TRP A 1 352 ? -6.505 8.831 14.897 1.00 94.56 352 TRP A CA 1
ATOM 2837 C C . TRP A 1 352 ? -7.926 8.644 14.386 1.00 94.56 352 TRP A C 1
ATOM 2839 O O . TRP A 1 352 ? -8.778 9.534 14.503 1.00 94.56 352 TRP A O 1
ATOM 2849 N N . ALA A 1 353 ? -8.185 7.491 13.783 1.00 95.31 353 ALA A N 1
ATOM 2850 C CA . ALA A 1 353 ? -9.481 7.164 13.212 1.00 95.31 353 ALA A CA 1
ATOM 2851 C C . ALA A 1 353 ? -9.743 5.666 13.270 1.00 95.31 353 ALA A C 1
ATOM 2853 O O . ALA A 1 353 ? -8.823 4.855 13.378 1.00 95.31 353 ALA A O 1
ATOM 2854 N N . GLY A 1 354 ? -11.016 5.300 13.182 1.00 96.00 354 GLY A N 1
ATOM 2855 C CA . GLY A 1 354 ? -11.402 3.906 13.222 1.00 96.00 354 GLY A CA 1
ATOM 2856 C C . GLY A 1 354 ? -12.527 3.541 12.273 1.00 96.00 354 GLY A C 1
ATOM 2857 O O . GLY A 1 354 ? -13.232 4.394 11.731 1.00 96.00 354 GLY A O 1
ATOM 2858 N N . ILE A 1 355 ? -12.666 2.235 12.069 1.00 96.88 355 ILE A N 1
ATOM 2859 C CA . ILE A 1 355 ? -13.683 1.631 11.218 1.00 96.88 355 ILE A CA 1
ATOM 2860 C C . ILE A 1 355 ? -14.457 0.536 11.948 1.00 96.88 355 ILE A C 1
ATOM 2862 O O . ILE A 1 355 ? -13.912 -0.193 12.782 1.00 96.88 355 ILE A O 1
ATOM 2866 N N . SER A 1 356 ? -15.721 0.376 11.579 1.00 96.31 356 SER A N 1
ATOM 2867 C CA . SER A 1 356 ? -16.586 -0.736 11.982 1.00 96.31 356 SER A CA 1
ATOM 2868 C C . SER A 1 356 ? -17.450 -1.170 10.790 1.00 96.31 356 SER A C 1
ATOM 2870 O O . SER A 1 356 ? -17.309 -0.633 9.690 1.00 96.31 356 SER A O 1
ATOM 2872 N N . GLU A 1 357 ? -18.355 -2.137 10.974 1.00 94.56 357 GLU A N 1
ATOM 2873 C CA . GLU A 1 357 ? -19.356 -2.459 9.941 1.00 94.56 357 GLU A CA 1
ATOM 2874 C C . GLU A 1 357 ? -20.302 -1.278 9.637 1.00 94.56 357 GLU A C 1
ATOM 2876 O O . GLU A 1 357 ? -20.919 -1.267 8.576 1.00 94.56 357 GLU A O 1
ATOM 2881 N N . GLY A 1 358 ? -20.383 -0.276 10.521 1.00 94.44 358 GLY A N 1
ATOM 2882 C CA . GLY A 1 358 ? -21.118 0.972 10.298 1.00 94.44 358 GLY A CA 1
ATOM 2883 C C . GLY A 1 358 ? -20.362 2.016 9.471 1.00 94.44 358 GLY A C 1
ATOM 2884 O O . GLY A 1 358 ? -20.952 3.029 9.109 1.00 94.44 358 GLY A O 1
ATOM 2885 N N . GLY A 1 359 ? -19.084 1.779 9.144 1.00 96.00 359 GLY A N 1
ATOM 2886 C CA . GLY A 1 359 ? -18.294 2.647 8.272 1.00 96.00 359 GLY A CA 1
ATOM 2887 C C . GLY A 1 359 ? -17.019 3.192 8.919 1.00 96.00 359 GLY A C 1
ATOM 2888 O O . GLY A 1 359 ? -16.291 2.447 9.571 1.00 96.00 359 GLY A O 1
ATOM 2889 N N . PHE A 1 360 ? -16.707 4.469 8.685 1.00 96.56 360 PHE A N 1
ATOM 2890 C CA . PHE A 1 360 ? -15.490 5.159 9.134 1.00 96.56 360 PHE A CA 1
ATOM 2891 C C . PHE A 1 360 ? -15.816 6.383 9.993 1.00 96.56 360 PHE A C 1
ATOM 2893 O O . PHE A 1 360 ? -16.642 7.210 9.596 1.00 96.56 360 PHE A O 1
ATOM 2900 N N . ALA A 1 361 ? -15.088 6.546 11.101 1.00 96.31 361 ALA A N 1
ATOM 2901 C CA . ALA A 1 361 ? -15.168 7.710 11.974 1.00 96.31 361 ALA A CA 1
ATOM 2902 C C . ALA A 1 361 ? -13.779 8.245 12.347 1.00 96.31 361 ALA A C 1
ATOM 2904 O O . ALA A 1 361 ? -12.854 7.498 12.673 1.00 96.31 361 ALA A O 1
ATOM 2905 N N . THR A 1 362 ? -13.649 9.570 12.336 1.00 95.31 362 THR A N 1
ATOM 2906 C CA . THR A 1 362 ? -12.465 10.273 12.840 1.00 95.31 362 THR A CA 1
ATOM 2907 C C . THR A 1 362 ? -12.584 10.477 14.346 1.00 95.31 362 THR A C 1
ATOM 2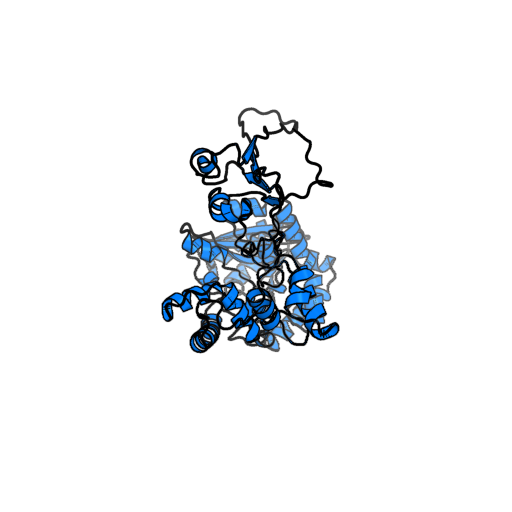909 O O . THR A 1 362 ? -13.614 10.961 14.806 1.00 95.31 362 THR A O 1
ATOM 2912 N N . VAL A 1 363 ? -11.516 10.181 15.093 1.00 96.44 363 VAL A N 1
ATOM 2913 C CA . VAL A 1 363 ? -11.408 10.520 16.520 1.00 96.44 363 VAL A CA 1
ATOM 2914 C C . VAL A 1 363 ? -10.762 11.893 16.674 1.00 96.44 363 VAL A C 1
ATOM 2916 O O . VAL A 1 363 ? -11.348 12.799 17.264 1.00 96.44 363 VAL A O 1
ATOM 2919 N N . VAL A 1 364 ? -9.561 12.078 16.116 1.00 95.81 364 VAL A N 1
ATOM 2920 C CA . VAL A 1 364 ? -8.826 13.341 16.247 1.00 95.81 364 VAL A CA 1
ATOM 2921 C C . VAL A 1 364 ? -7.804 13.532 15.126 1.00 95.81 364 VAL A C 1
ATOM 2923 O O . VAL A 1 364 ? -7.158 12.584 14.692 1.00 95.81 364 VAL A O 1
ATOM 2926 N N . PHE A 1 365 ? -7.635 14.777 14.681 1.00 93.50 365 PHE A N 1
ATOM 2927 C CA . PHE A 1 365 ? -6.435 15.217 13.965 1.00 93.50 365 PHE A CA 1
ATOM 2928 C C . PHE A 1 365 ? -5.506 15.889 14.969 1.00 93.50 365 PHE A C 1
ATOM 2930 O O . PHE A 1 365 ? -5.978 16.697 15.770 1.00 93.50 365 PHE A O 1
ATOM 2937 N N . HIS A 1 366 ? -4.214 15.586 14.925 1.00 90.06 366 HIS A N 1
ATOM 2938 C CA . HIS A 1 366 ? -3.261 16.099 15.908 1.00 90.06 366 HIS A CA 1
ATOM 2939 C C . HIS A 1 366 ? -2.090 16.831 15.252 1.00 90.06 366 HIS A C 1
ATOM 2941 O O . HIS A 1 366 ? -1.794 16.645 14.072 1.00 90.06 366 HIS A O 1
ATOM 2947 N N . LYS A 1 367 ? -1.482 17.748 16.015 1.00 87.31 367 LYS A N 1
ATOM 2948 C CA . LYS A 1 367 ? -0.463 18.683 15.515 1.00 87.31 367 LYS A CA 1
ATOM 2949 C C . LYS A 1 367 ? 0.917 18.043 15.377 1.00 87.31 367 LYS A C 1
ATOM 2951 O O . LYS A 1 367 ? 1.723 18.535 14.604 1.00 87.31 367 LYS A O 1
ATOM 2956 N N . SER A 1 368 ? 1.185 16.975 16.117 1.00 88.69 368 SER A N 1
ATOM 2957 C CA . SER A 1 368 ? 2.426 16.191 16.134 1.00 88.69 368 SER A CA 1
ATOM 2958 C C . SER A 1 368 ? 2.270 14.906 15.313 1.00 88.69 368 SER A C 1
ATOM 2960 O O . SER A 1 368 ? 1.158 14.500 15.015 1.00 88.69 368 SER A O 1
ATOM 2962 N N . LYS A 1 369 ? 3.349 14.192 14.963 1.00 84.12 369 LYS A N 1
ATOM 2963 C CA . LYS A 1 369 ? 3.218 12.876 14.290 1.00 84.12 369 LYS A CA 1
ATOM 2964 C C . LYS A 1 369 ? 2.691 11.763 15.202 1.00 84.12 369 LYS A C 1
ATOM 2966 O O . LYS A 1 369 ? 2.227 10.750 14.692 1.00 84.12 369 LYS A O 1
ATOM 2971 N N . LYS A 1 370 ? 2.785 11.934 16.522 1.00 87.44 370 LYS A N 1
ATOM 2972 C CA . LYS A 1 370 ? 2.371 10.957 17.534 1.00 87.44 370 LYS A CA 1
ATOM 2973 C C . LYS A 1 370 ? 1.738 11.673 18.715 1.00 87.44 370 LYS A C 1
ATOM 2975 O O . LYS A 1 370 ? 2.225 12.733 19.095 1.00 87.44 370 LYS A O 1
ATOM 2980 N N . LEU A 1 371 ? 0.699 11.070 19.276 1.00 91.81 371 LEU A N 1
ATOM 2981 C CA . LEU A 1 371 ? 0.114 11.522 20.532 1.00 91.81 371 LEU A CA 1
ATOM 2982 C C . LEU A 1 371 ? 0.969 11.057 21.710 1.00 91.81 371 LEU A C 1
ATOM 2984 O O . LEU A 1 371 ? 1.572 9.98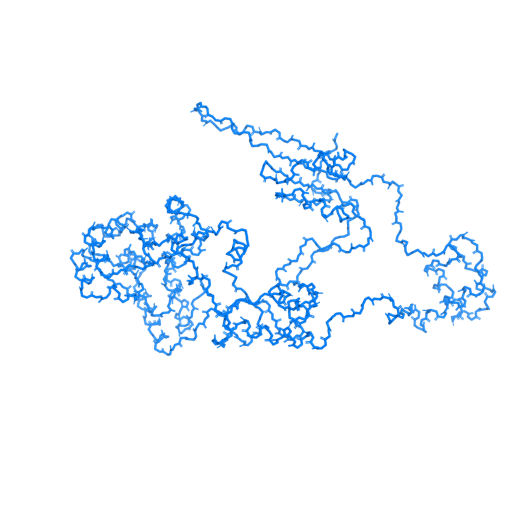1 21.658 1.00 91.81 371 LEU A O 1
ATOM 2988 N N . CYS A 1 372 ? 0.999 11.853 22.772 1.00 94.25 372 CYS A N 1
ATOM 2989 C CA . CYS A 1 372 ? 1.481 11.406 24.072 1.00 94.25 372 CYS A CA 1
ATOM 2990 C C . CYS A 1 372 ? 0.330 10.855 24.933 1.00 94.25 372 CYS A C 1
ATOM 2992 O O . CYS A 1 372 ? -0.852 10.982 24.605 1.00 94.25 372 CYS A O 1
ATOM 2994 N N . THR A 1 373 ? 0.687 10.246 26.063 1.00 96.12 373 THR A N 1
ATOM 2995 C CA . THR A 1 373 ? -0.264 9.688 27.035 1.00 96.12 373 THR A CA 1
ATOM 2996 C C . THR A 1 373 ? -1.309 10.700 27.503 1.00 96.12 373 THR A C 1
ATOM 2998 O O . THR A 1 373 ? -2.488 10.362 27.559 1.00 96.12 373 THR A O 1
ATOM 3001 N N . VAL A 1 374 ? -0.882 11.923 27.833 1.00 96.44 374 VAL A N 1
ATOM 3002 C CA . VAL A 1 374 ? -1.763 12.970 28.375 1.00 96.44 374 VAL A CA 1
ATOM 3003 C C . VAL A 1 374 ? -2.745 13.437 27.306 1.00 96.44 374 VAL A C 1
ATOM 3005 O O . VAL A 1 374 ? -3.950 13.367 27.515 1.00 96.44 374 VAL A O 1
ATOM 3008 N N . GLU A 1 375 ? -2.243 13.780 26.114 1.00 96.38 375 GLU A N 1
ATOM 3009 C CA . GLU A 1 375 ? -3.086 14.191 24.985 1.00 96.38 375 GLU A CA 1
ATOM 3010 C C . GLU A 1 375 ? -4.150 13.134 24.660 1.00 96.38 375 GLU A C 1
ATOM 3012 O O . GLU A 1 375 ? -5.309 13.464 24.407 1.00 96.38 375 GLU A O 1
ATOM 3017 N N . TRP A 1 376 ? -3.772 11.851 24.665 1.00 96.81 376 TRP A N 1
ATOM 3018 C CA . TRP A 1 376 ? -4.708 10.761 24.410 1.00 96.81 376 TRP A CA 1
ATOM 3019 C C . TRP A 1 376 ? -5.762 10.611 25.510 1.00 96.81 376 TRP A C 1
ATOM 3021 O O . TRP A 1 376 ? -6.942 10.450 25.193 1.00 96.81 376 TRP A O 1
ATOM 3031 N N . ALA A 1 377 ? -5.365 10.687 26.781 1.00 97.50 377 ALA A N 1
ATOM 3032 C CA . ALA A 1 377 ? -6.301 10.637 27.898 1.00 97.50 377 ALA A CA 1
ATOM 3033 C C . ALA A 1 377 ? -7.319 11.787 27.822 1.00 97.50 377 ALA A C 1
ATOM 3035 O O . ALA A 1 377 ? -8.518 11.538 27.939 1.00 97.50 377 ALA A O 1
ATOM 3036 N N . ASP A 1 378 ? -6.876 13.003 27.490 1.00 97.69 378 ASP A N 1
ATOM 3037 C CA . ASP A 1 378 ? -7.755 14.163 27.295 1.00 97.69 378 ASP A CA 1
ATOM 3038 C C . ASP A 1 378 ? -8.737 13.959 26.133 1.00 97.69 378 ASP A C 1
ATOM 3040 O O . ASP A 1 378 ? -9.913 14.315 26.218 1.00 97.69 378 ASP A O 1
ATOM 3044 N N . ILE A 1 379 ? -8.289 13.344 25.033 1.00 97.19 379 ILE A N 1
ATOM 3045 C CA . ILE A 1 379 ? -9.150 12.993 23.891 1.00 97.19 379 ILE A CA 1
ATOM 3046 C C . ILE A 1 379 ? -10.241 11.997 24.304 1.00 97.19 379 ILE A C 1
ATOM 3048 O O . ILE A 1 379 ? -11.389 12.125 23.860 1.00 97.19 379 ILE A O 1
ATOM 3052 N N . VAL A 1 380 ? -9.884 10.994 25.109 1.00 97.56 380 VAL A N 1
ATOM 3053 C CA . VAL A 1 380 ? -10.811 9.962 25.589 1.00 97.56 380 VAL A CA 1
ATOM 3054 C C . VAL A 1 380 ? -11.804 10.558 26.586 1.00 97.56 380 VAL A C 1
ATOM 3056 O O . VAL A 1 380 ? -13.008 10.437 26.362 1.00 97.56 380 VAL A O 1
ATOM 3059 N N . ASN A 1 381 ? -11.320 11.265 27.610 1.00 97.69 381 ASN A N 1
ATOM 3060 C CA . ASN A 1 381 ? -12.138 11.911 28.641 1.00 97.69 381 ASN A CA 1
ATOM 3061 C C . ASN A 1 381 ? -13.041 13.007 28.067 1.00 97.69 381 ASN A C 1
ATOM 3063 O O . ASN A 1 381 ? -14.196 13.131 28.458 1.00 97.69 381 ASN A O 1
ATOM 3067 N N . GLY A 1 382 ? -12.563 13.736 27.056 1.00 97.12 382 GLY A N 1
ATOM 3068 C CA . GLY A 1 382 ? -13.365 14.689 26.287 1.00 97.12 382 GLY A CA 1
ATOM 3069 C C . GLY A 1 382 ? -14.419 14.042 25.377 1.00 97.12 382 GLY A C 1
ATOM 3070 O O . GLY A 1 382 ? -15.034 14.731 24.563 1.00 97.12 382 GLY A O 1
ATOM 3071 N N . GLY A 1 383 ? -14.603 12.719 25.435 1.00 97.25 383 GLY A N 1
ATOM 3072 C CA . GLY A 1 383 ? -15.672 11.993 24.749 1.00 97.25 383 GLY A CA 1
ATOM 3073 C C . GLY A 1 383 ? -15.480 11.817 23.241 1.00 97.25 383 GLY A C 1
ATOM 3074 O O . GLY A 1 383 ? -16.356 11.260 22.575 1.00 97.25 383 GLY A O 1
ATOM 3075 N N . LYS A 1 384 ? -14.346 12.234 22.656 1.00 97.75 384 LYS A N 1
ATOM 3076 C CA . LYS A 1 384 ? -14.129 12.150 21.197 1.00 97.75 384 LYS A CA 1
ATOM 3077 C C . LYS A 1 384 ? -14.155 10.708 20.695 1.00 97.75 384 LYS A C 1
ATOM 3079 O O . LYS A 1 384 ? -14.741 10.434 19.648 1.00 97.75 384 LYS A O 1
ATOM 3084 N N . LEU A 1 385 ? -13.561 9.780 21.452 1.00 97.50 385 LEU A N 1
ATOM 3085 C CA . LEU A 1 385 ? -13.567 8.357 21.105 1.00 97.50 385 LEU A CA 1
ATOM 3086 C C . LEU A 1 385 ? -14.981 7.759 21.184 1.00 97.50 385 LEU A C 1
ATOM 3088 O O . LEU A 1 385 ? -15.389 7.047 20.268 1.00 97.50 385 LEU A O 1
ATOM 3092 N N . ILE A 1 386 ? -15.764 8.104 22.212 1.00 97.12 386 ILE A N 1
ATOM 3093 C CA . ILE A 1 386 ? -17.169 7.677 22.321 1.00 97.12 386 ILE A CA 1
ATOM 3094 C C . ILE A 1 386 ? -17.997 8.226 21.162 1.00 97.12 386 ILE A C 1
ATOM 3096 O O . ILE A 1 386 ? -18.763 7.483 20.551 1.00 97.12 386 ILE A O 1
ATOM 3100 N N . ASN A 1 387 ? -17.844 9.508 20.834 1.00 97.62 387 ASN A N 1
ATOM 3101 C CA . ASN A 1 387 ? -18.589 10.137 19.747 1.00 97.62 387 ASN A CA 1
ATOM 3102 C C . ASN A 1 387 ? -18.288 9.458 18.404 1.00 97.62 387 ASN A C 1
ATOM 3104 O O . ASN A 1 387 ? -19.210 9.165 17.640 1.00 97.62 387 ASN A O 1
ATOM 3108 N N . ALA A 1 388 ? -17.019 9.116 18.153 1.00 97.38 388 ALA A N 1
ATOM 3109 C CA . ALA A 1 388 ? -16.626 8.321 16.996 1.00 97.38 388 ALA A CA 1
ATOM 3110 C C . ALA A 1 388 ? -17.290 6.935 16.997 1.00 97.38 388 ALA A C 1
ATOM 3112 O O . ALA A 1 388 ? -17.889 6.559 15.991 1.00 97.38 388 ALA A O 1
ATOM 3113 N N . ILE A 1 389 ? -17.257 6.204 18.119 1.00 97.50 389 ILE A N 1
ATOM 3114 C CA . ILE A 1 389 ? -17.918 4.895 18.252 1.00 97.50 389 ILE A CA 1
ATOM 3115 C C . ILE A 1 389 ? -19.421 5.010 17.968 1.00 97.50 389 ILE A C 1
ATOM 3117 O O . ILE A 1 389 ? -19.939 4.267 17.139 1.00 97.50 389 ILE A O 1
ATOM 3121 N N . ARG A 1 390 ? -20.119 5.957 18.606 1.00 96.94 390 ARG A N 1
ATOM 3122 C CA . ARG A 1 390 ? -21.570 6.159 18.459 1.00 96.94 390 ARG A CA 1
ATOM 3123 C C . ARG A 1 390 ? -21.967 6.514 17.030 1.00 96.94 390 ARG A C 1
ATOM 3125 O O . ARG A 1 390 ? -22.958 5.981 16.539 1.00 96.94 390 ARG A O 1
ATOM 3132 N N . SER A 1 391 ? -21.171 7.335 16.339 1.00 96.12 391 SER A N 1
ATOM 3133 C CA . SER A 1 391 ? -21.421 7.693 14.933 1.00 96.12 391 SER A CA 1
ATOM 3134 C C . SER A 1 391 ? -21.436 6.490 13.982 1.00 96.12 391 SER A C 1
ATOM 3136 O O . SER A 1 391 ? -22.009 6.568 12.899 1.00 96.12 391 SER A O 1
ATOM 3138 N N . LEU A 1 392 ? -20.852 5.362 14.397 1.00 95.38 392 LEU A N 1
ATOM 3139 C CA . LEU A 1 392 ? -20.798 4.129 13.618 1.00 95.38 392 LEU A CA 1
ATOM 3140 C C . LEU A 1 392 ? -21.915 3.137 13.958 1.00 95.38 392 LEU A C 1
ATOM 3142 O O . LEU A 1 392 ? -21.831 1.977 13.557 1.00 95.38 392 LEU A O 1
ATOM 3146 N N . SER A 1 393 ? -22.948 3.572 14.688 1.00 94.12 393 SER A N 1
ATOM 3147 C CA . SER A 1 393 ? -24.117 2.752 15.036 1.00 94.12 393 SER A CA 1
ATOM 3148 C C . SER A 1 393 ? -23.727 1.395 15.653 1.00 94.12 393 SER A C 1
ATOM 3150 O O . SER A 1 393 ? -24.014 0.338 15.079 1.00 94.12 393 SER A O 1
ATOM 3152 N N . PRO A 1 394 ? -23.014 1.394 16.797 1.00 94.81 394 PRO A N 1
ATOM 3153 C CA . PRO A 1 394 ? -22.555 0.165 17.428 1.00 94.81 394 PRO A CA 1
ATOM 3154 C C . PRO A 1 394 ? -23.752 -0.650 17.924 1.00 94.81 394 PRO A C 1
ATOM 3156 O O . PRO A 1 394 ? -24.781 -0.095 18.303 1.00 94.81 394 PRO A O 1
ATOM 3159 N N . THR A 1 395 ? -23.586 -1.971 18.017 1.00 94.06 395 THR A N 1
ATOM 3160 C CA . THR A 1 395 ? -24.631 -2.879 18.528 1.00 94.06 395 THR A CA 1
ATOM 3161 C C . THR A 1 395 ? -25.088 -2.509 19.947 1.00 94.06 395 THR A C 1
ATOM 3163 O O . THR A 1 395 ? -26.244 -2.721 20.295 1.00 94.06 395 THR A O 1
ATOM 3166 N N . LYS A 1 396 ? -24.194 -1.921 20.758 1.00 93.44 396 LYS A N 1
ATOM 3167 C CA . LYS A 1 396 ? -24.478 -1.391 22.101 1.00 93.44 396 LYS A CA 1
ATOM 3168 C C . LYS A 1 396 ? -24.310 0.136 22.109 1.00 93.44 396 LYS A C 1
ATOM 3170 O O . LYS A 1 396 ? -23.190 0.614 22.299 1.00 93.44 396 LYS A O 1
ATOM 3175 N N . PRO A 1 397 ? -25.381 0.932 21.925 1.00 92.25 397 PRO A N 1
ATOM 3176 C CA . PRO A 1 397 ? -25.289 2.397 21.836 1.00 92.25 397 PRO A CA 1
ATOM 3177 C C . PRO A 1 397 ? -24.759 3.089 23.100 1.00 92.25 397 PRO A C 1
ATOM 3179 O O . PRO A 1 397 ? -24.200 4.183 23.015 1.00 92.25 397 PRO A O 1
ATOM 3182 N N . ARG A 1 398 ? -24.926 2.455 24.268 1.00 93.12 398 ARG A N 1
ATOM 3183 C CA . ARG A 1 398 ? -24.524 2.977 25.588 1.00 93.12 398 ARG A CA 1
ATOM 3184 C C . ARG A 1 398 ? -23.297 2.276 26.190 1.00 93.12 398 ARG A C 1
ATOM 3186 O O . ARG A 1 398 ? -22.917 2.596 27.306 1.00 93.12 398 ARG A O 1
ATOM 3193 N N . GLY A 1 399 ? -22.676 1.357 25.452 1.00 91.44 399 GLY A N 1
ATOM 3194 C CA . GLY A 1 399 ? -21.538 0.575 25.930 1.00 91.44 399 GLY A CA 1
ATOM 3195 C C . GLY A 1 399 ? -21.943 -0.646 26.773 1.00 91.44 399 GLY A C 1
ATOM 3196 O O . GLY A 1 399 ? -23.128 -0.985 26.829 1.00 91.44 399 GLY A O 1
ATOM 3197 N N . PRO A 1 400 ? -20.965 -1.350 27.373 1.00 93.94 400 PRO A N 1
ATOM 3198 C CA . PRO A 1 400 ? -19.522 -1.135 27.218 1.00 93.94 400 PRO A CA 1
ATOM 3199 C C . PRO A 1 400 ? -19.053 -1.403 25.780 1.00 93.94 400 PRO A C 1
ATOM 3201 O O . PRO A 1 400 ? -19.684 -2.164 25.040 1.00 93.94 400 PRO A O 1
ATOM 3204 N N . TRP A 1 401 ? -17.950 -0.777 25.368 1.00 96.31 401 TRP A N 1
ATOM 3205 C CA . TRP A 1 401 ? -17.436 -0.882 23.998 1.00 96.31 401 TRP A CA 1
ATOM 3206 C C . TRP A 1 401 ? -16.074 -1.561 23.950 1.00 96.31 401 TRP A C 1
ATOM 3208 O O . TRP A 1 401 ? -15.188 -1.211 24.725 1.00 96.31 401 TRP A O 1
ATOM 3218 N N . TRP A 1 402 ? -15.868 -2.462 22.981 1.00 96.56 402 TRP A N 1
ATOM 3219 C CA . TRP A 1 402 ? -14.522 -2.953 22.685 1.00 96.56 402 TRP A CA 1
ATOM 3220 C C . TRP A 1 402 ? -13.927 -2.268 21.464 1.00 96.56 402 TRP A C 1
ATOM 3222 O O . TRP A 1 402 ? -14.534 -2.236 20.388 1.00 96.56 402 TRP A O 1
ATOM 3232 N N . VAL A 1 403 ? -12.702 -1.779 21.625 1.00 97.00 403 VAL A N 1
ATOM 3233 C CA . VAL A 1 403 ? -11.932 -1.121 20.571 1.00 97.00 403 VAL A CA 1
ATOM 3234 C C . VAL A 1 403 ? -10.737 -1.997 20.230 1.00 97.00 403 VAL A C 1
ATOM 3236 O O . VAL A 1 403 ? -9.876 -2.223 21.073 1.00 97.00 403 VAL A O 1
ATOM 3239 N N . LEU A 1 404 ? -10.676 -2.506 18.999 1.00 96.19 404 LEU A N 1
ATOM 3240 C CA . LEU A 1 404 ? -9.470 -3.166 18.510 1.00 96.19 404 LEU A CA 1
ATOM 3241 C C . LEU A 1 404 ? -8.439 -2.103 18.131 1.00 96.19 404 LEU A C 1
ATOM 3243 O O . LEU A 1 404 ? -8.726 -1.303 17.250 1.00 96.19 404 LEU A O 1
ATOM 3247 N N . CYS A 1 405 ? -7.249 -2.142 18.710 1.00 94.19 405 CYS A N 1
ATOM 3248 C CA . CYS A 1 405 ? -6.142 -1.259 18.348 1.00 94.19 405 CYS A CA 1
ATOM 3249 C C . CYS A 1 405 ? -4.819 -2.026 18.342 1.00 94.19 405 CYS A C 1
ATOM 3251 O O . CYS A 1 405 ? -4.749 -3.198 18.734 1.00 94.19 405 CYS A O 1
ATOM 3253 N N . ASP A 1 406 ? -3.765 -1.378 17.869 1.00 85.25 406 ASP A N 1
ATOM 3254 C CA . ASP A 1 406 ? -2.416 -1.906 17.973 1.00 85.25 406 ASP A CA 1
ATOM 3255 C C . ASP A 1 406 ? -1.883 -1.828 19.426 1.00 85.25 406 ASP A C 1
ATOM 3257 O O . ASP A 1 406 ? -2.636 -1.656 20.391 1.00 85.25 406 ASP A O 1
ATOM 3261 N N . ASN A 1 407 ? -0.578 -2.052 19.595 1.00 85.44 407 ASN A N 1
ATOM 3262 C CA . ASN A 1 407 ? 0.076 -2.105 20.904 1.00 85.44 407 ASN A CA 1
ATOM 3263 C C . ASN A 1 407 ? 0.943 -0.875 21.175 1.00 85.44 407 ASN A C 1
ATOM 3265 O O . ASN A 1 407 ? 2.005 -1.017 21.785 1.00 85.44 407 ASN A O 1
ATOM 3269 N N . GLU A 1 408 ? 0.522 0.309 20.720 1.00 88.19 408 GLU A N 1
ATOM 3270 C CA . GLU A 1 408 ? 1.197 1.556 21.084 1.00 88.19 408 GLU A CA 1
ATOM 3271 C C . GLU A 1 408 ? 1.325 1.671 22.613 1.00 88.19 408 GLU A C 1
ATOM 3273 O O . GLU A 1 408 ? 0.382 1.424 23.370 1.00 88.19 408 GLU A O 1
ATOM 3278 N N . THR A 1 409 ? 2.525 2.014 23.086 1.00 90.81 409 THR A N 1
ATOM 3279 C CA . THR A 1 409 ? 2.854 1.996 24.519 1.00 90.81 409 THR A CA 1
ATOM 3280 C C . THR A 1 409 ? 2.041 3.016 25.306 1.00 90.81 409 THR A C 1
ATOM 3282 O O . THR A 1 409 ? 1.618 2.720 26.423 1.00 90.81 409 THR A O 1
ATOM 3285 N N . PHE A 1 410 ? 1.757 4.184 24.718 1.00 93.19 410 PHE A N 1
ATOM 3286 C CA . PHE A 1 410 ? 0.994 5.236 25.387 1.00 93.19 410 PHE A CA 1
ATOM 3287 C C . PHE A 1 410 ? -0.439 4.786 25.719 1.00 93.19 410 PHE A C 1
ATOM 3289 O O . PHE A 1 410 ? -0.917 5.087 26.810 1.00 93.19 410 PHE A O 1
ATOM 3296 N N . LEU A 1 411 ? -1.067 3.956 24.868 1.00 93.94 411 LEU A N 1
ATOM 3297 C CA . LEU A 1 411 ? -2.415 3.402 25.082 1.00 93.94 411 LEU A CA 1
ATOM 3298 C C . LEU A 1 411 ? -2.519 2.503 26.323 1.00 93.94 411 LEU A C 1
ATOM 3300 O O . LEU A 1 411 ? -3.621 2.242 26.799 1.00 93.94 411 LEU A O 1
ATOM 3304 N N . ARG A 1 412 ? -1.387 1.992 26.823 1.00 92.81 412 ARG A N 1
ATOM 3305 C CA . ARG A 1 412 ? -1.317 1.009 27.916 1.00 92.81 412 ARG A CA 1
ATOM 3306 C C . ARG A 1 412 ? -0.837 1.592 29.240 1.00 92.81 412 ARG A C 1
ATOM 3308 O O . ARG A 1 412 ? -0.712 0.858 30.214 1.00 92.81 412 ARG A O 1
ATOM 3315 N N . THR A 1 413 ? -0.547 2.885 29.276 1.00 96.19 413 THR A N 1
ATOM 3316 C CA . THR A 1 413 ? -0.210 3.574 30.523 1.00 96.19 413 THR A CA 1
ATOM 3317 C C . THR A 1 413 ? -1.401 3.573 31.478 1.00 96.19 413 THR A C 1
ATOM 3319 O O . THR A 1 413 ? -2.550 3.555 31.036 1.00 96.19 413 THR A O 1
ATOM 3322 N N . GLN A 1 414 ? -1.136 3.640 32.784 1.00 97.25 414 GLN A N 1
ATOM 3323 C CA . GLN A 1 414 ? -2.189 3.681 33.807 1.00 97.25 414 GLN A CA 1
ATOM 3324 C C . GLN A 1 414 ? -3.182 4.827 33.562 1.00 97.25 414 GLN A C 1
ATOM 3326 O O . GLN A 1 414 ? -4.386 4.624 33.657 1.00 97.25 414 GLN A O 1
ATOM 3331 N N . VAL A 1 415 ? -2.683 5.999 33.150 1.00 97.81 415 VAL A N 1
ATOM 3332 C CA . VAL A 1 415 ? -3.506 7.177 32.829 1.00 97.81 415 VAL A CA 1
ATOM 3333 C C . VAL A 1 415 ? -4.453 6.900 31.658 1.00 97.81 415 VAL A C 1
ATOM 3335 O O . VAL A 1 415 ? -5.644 7.189 31.742 1.00 97.81 415 VAL A O 1
ATOM 3338 N N . SER A 1 416 ? -3.955 6.293 30.575 1.00 97.25 416 SER A N 1
ATOM 3339 C CA . SER A 1 416 ? -4.809 5.940 29.432 1.00 97.25 416 SER A CA 1
ATOM 3340 C C . SER A 1 416 ? -5.828 4.864 29.796 1.00 97.25 416 SER A C 1
ATOM 3342 O O . SER A 1 416 ? -6.991 4.980 29.424 1.00 97.25 416 SER A O 1
ATOM 3344 N N . GLN A 1 417 ? -5.415 3.851 30.561 1.00 96.75 417 GLN A N 1
ATOM 3345 C CA . GLN A 1 417 ? -6.303 2.782 31.019 1.00 96.75 417 GLN A CA 1
ATOM 3346 C C . GLN A 1 417 ? -7.416 3.303 31.934 1.00 96.75 417 GLN A C 1
ATOM 3348 O O . GLN A 1 417 ? -8.555 2.860 31.795 1.00 96.75 417 GLN A O 1
ATOM 3353 N N . ALA A 1 418 ? -7.105 4.245 32.829 1.00 97.62 418 ALA A N 1
ATOM 3354 C CA . ALA A 1 418 ? -8.097 4.920 33.660 1.00 97.62 418 ALA A CA 1
ATOM 3355 C C . ALA A 1 418 ? -9.107 5.677 32.786 1.00 97.62 418 ALA A C 1
ATOM 3357 O O . ALA A 1 418 ? -10.299 5.396 32.866 1.00 97.62 418 ALA A O 1
ATOM 3358 N N . ALA A 1 419 ? -8.629 6.501 31.845 1.00 98.00 419 ALA A N 1
ATOM 3359 C CA . ALA A 1 419 ? -9.497 7.218 30.910 1.00 98.00 419 ALA A CA 1
ATOM 3360 C C . ALA A 1 419 ? -10.395 6.269 30.089 1.00 98.00 419 ALA A C 1
ATOM 3362 O O . ALA A 1 419 ? -11.580 6.530 29.893 1.00 98.00 419 ALA A O 1
ATOM 3363 N N . HIS A 1 420 ? -9.872 5.128 29.618 1.00 97.75 420 HIS A N 1
ATOM 3364 C CA . HIS A 1 420 ? -10.693 4.119 28.934 1.00 97.75 420 HIS A CA 1
ATOM 3365 C C . HIS A 1 420 ? -11.750 3.517 29.855 1.00 97.75 420 HIS A C 1
ATOM 3367 O O . HIS A 1 420 ? -12.903 3.385 29.443 1.00 97.75 420 HIS A O 1
ATOM 3373 N N . LYS A 1 421 ? -11.369 3.161 31.084 1.00 97.12 421 LYS A N 1
ATOM 3374 C CA . LYS A 1 421 ? -12.261 2.555 32.075 1.00 97.12 421 LYS A CA 1
ATOM 3375 C C . LYS A 1 421 ? -13.406 3.495 32.446 1.00 97.12 421 LYS A C 1
ATOM 3377 O O . LYS A 1 421 ? -14.554 3.057 32.412 1.00 97.12 421 LYS A O 1
ATOM 3382 N N . ASP A 1 422 ? -13.110 4.766 32.703 1.00 96.81 422 ASP A 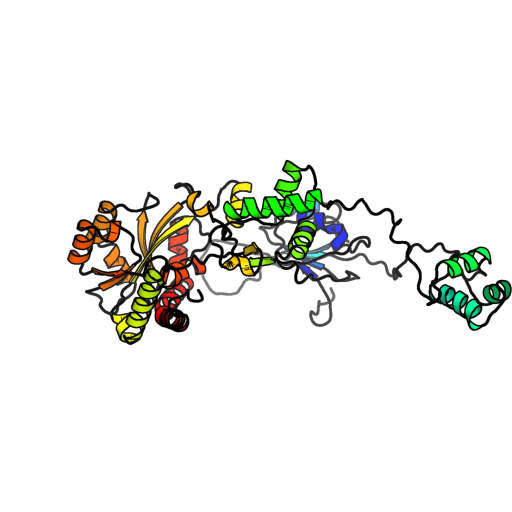N 1
ATOM 3383 C CA . ASP A 1 422 ? -14.098 5.795 33.059 1.00 96.81 422 ASP A CA 1
ATOM 3384 C C . ASP A 1 422 ? -15.122 6.011 31.938 1.00 96.81 422 ASP A C 1
ATOM 3386 O O . ASP A 1 422 ? -16.294 6.288 32.180 1.00 96.81 422 ASP A O 1
ATOM 3390 N N . GLN A 1 423 ? -14.693 5.804 30.693 1.00 96.38 423 GLN A N 1
ATOM 3391 C CA . GLN A 1 423 ? -15.529 5.897 29.500 1.00 96.38 423 GLN A CA 1
ATOM 3392 C C . GLN A 1 423 ? -16.158 4.550 29.083 1.00 96.38 423 GLN A C 1
ATOM 3394 O O . GLN A 1 423 ? -16.776 4.464 28.021 1.00 96.38 423 GLN A O 1
ATOM 3399 N N . GLY A 1 424 ? -16.013 3.476 29.872 1.00 96.50 424 GLY A N 1
ATOM 3400 C CA . GLY A 1 424 ? -16.590 2.157 29.568 1.00 96.50 424 GLY A CA 1
ATOM 3401 C C . GLY A 1 424 ? -15.990 1.477 28.327 1.00 96.50 424 GLY A C 1
ATOM 3402 O O . GLY A 1 424 ? -16.673 0.719 27.626 1.00 96.50 424 GLY A O 1
ATOM 3403 N N . ILE A 1 425 ? -14.724 1.766 28.022 1.00 97.00 425 ILE A N 1
ATOM 3404 C CA . ILE A 1 425 ? -13.994 1.275 26.852 1.00 97.00 425 ILE A CA 1
ATOM 3405 C C . ILE A 1 425 ? -13.011 0.181 27.272 1.00 97.00 425 ILE A C 1
ATOM 3407 O O . ILE A 1 425 ? -12.189 0.354 28.164 1.00 97.00 425 ILE A O 1
ATOM 3411 N N . SER A 1 426 ? -13.062 -0.953 26.578 1.00 96.38 426 SER A N 1
ATOM 3412 C CA . SER A 1 426 ? -12.103 -2.051 26.710 1.00 96.38 426 SER A CA 1
ATOM 3413 C C . SER A 1 426 ? -11.264 -2.175 25.443 1.00 96.38 426 SER A C 1
ATOM 3415 O O . SER A 1 426 ? -11.795 -2.349 24.344 1.00 96.38 426 SER A O 1
ATOM 3417 N N . LEU A 1 427 ? -9.940 -2.114 25.575 1.00 95.44 427 LEU A N 1
ATOM 3418 C CA . LEU A 1 427 ? -9.049 -2.308 24.434 1.00 95.44 427 LEU A CA 1
ATOM 3419 C C . LEU A 1 427 ? -8.869 -3.796 24.124 1.00 95.44 427 LEU A C 1
ATOM 3421 O O . LEU A 1 427 ? -8.669 -4.628 25.009 1.00 95.44 427 LEU A O 1
ATOM 3425 N N . TRP A 1 428 ? -8.898 -4.129 22.837 1.00 94.38 428 TRP A N 1
ATOM 3426 C CA . TRP A 1 428 ? -8.538 -5.439 22.320 1.00 94.38 428 TRP A CA 1
ATOM 3427 C C . TRP A 1 428 ? -7.311 -5.310 21.424 1.00 94.38 428 TRP A C 1
ATOM 3429 O O . TRP A 1 428 ? -7.347 -4.710 20.356 1.00 94.38 428 TRP A O 1
ATOM 3439 N N . SER A 1 429 ? -6.202 -5.883 21.861 1.00 93.38 429 SER A N 1
ATOM 3440 C CA . SER A 1 429 ? -4.926 -5.703 21.183 1.00 93.38 429 SER A CA 1
ATOM 3441 C C . SER A 1 429 ? -4.736 -6.610 19.971 1.00 93.38 429 SER A C 1
ATOM 3443 O O . SER A 1 429 ? -4.922 -7.828 20.043 1.00 93.38 429 SER A O 1
ATOM 3445 N N . VAL A 1 430 ? -4.274 -6.018 18.871 1.00 93.19 430 VAL A N 1
ATOM 3446 C CA . VAL A 1 430 ? -3.719 -6.746 17.728 1.00 93.19 430 VAL A CA 1
ATOM 3447 C C . VAL A 1 430 ? -2.348 -7.323 18.114 1.00 93.19 430 VAL A C 1
ATOM 3449 O O . VAL A 1 430 ? -1.560 -6.643 18.774 1.00 93.19 430 VAL A O 1
ATOM 3452 N N . PRO A 1 431 ? -2.007 -8.562 17.717 1.00 93.00 431 PRO A N 1
ATOM 3453 C CA . PRO A 1 431 ? -0.679 -9.114 17.959 1.00 93.00 431 PRO A CA 1
ATOM 3454 C C . PRO A 1 431 ? 0.427 -8.242 17.342 1.00 93.00 431 PRO A C 1
ATOM 3456 O O . PRO A 1 431 ? 0.222 -7.655 16.274 1.00 93.00 431 PRO A O 1
ATOM 3459 N N . PRO A 1 432 ? 1.630 -8.187 17.938 1.00 88.69 432 PRO A N 1
ATOM 3460 C CA . PRO A 1 432 ? 2.743 -7.416 17.397 1.00 88.69 432 PRO A CA 1
ATOM 3461 C C . PRO A 1 432 ? 3.002 -7.718 15.917 1.00 88.69 432 PRO A C 1
ATOM 3463 O O . PRO A 1 432 ? 2.851 -8.853 15.458 1.00 88.69 432 PRO A O 1
ATOM 3466 N N . ARG A 1 433 ? 3.422 -6.696 15.160 1.00 84.00 433 ARG A N 1
ATOM 3467 C CA . ARG A 1 433 ? 3.813 -6.817 13.741 1.00 84.00 433 ARG A CA 1
ATOM 3468 C C . ARG A 1 433 ? 2.714 -7.419 12.844 1.00 84.00 433 ARG A C 1
ATOM 3470 O O . ARG A 1 433 ? 3.021 -8.128 11.884 1.00 84.00 433 ARG A O 1
ATOM 3477 N N . SER A 1 434 ? 1.443 -7.141 13.138 1.00 88.12 434 SER A N 1
ATOM 3478 C CA . SER A 1 434 ? 0.303 -7.751 12.437 1.00 88.12 434 SER A CA 1
ATOM 3479 C C . SER A 1 434 ? -0.617 -6.756 11.721 1.00 88.12 434 SER A C 1
ATOM 3481 O O . SER A 1 434 ? -1.819 -6.750 11.984 1.00 88.12 434 SER A O 1
ATOM 3483 N N . PRO A 1 435 ? -0.095 -5.951 10.775 1.00 86.81 435 PRO A N 1
ATOM 3484 C CA . PRO A 1 435 ? -0.907 -4.973 10.048 1.00 86.81 435 PRO A CA 1
ATOM 3485 C C . PRO A 1 435 ? -2.005 -5.634 9.201 1.00 86.81 435 PRO A C 1
ATOM 3487 O O . PRO A 1 435 ? -3.053 -5.049 8.967 1.00 86.81 435 PRO A O 1
ATOM 3490 N N . ASP A 1 436 ? -1.821 -6.891 8.780 1.00 87.75 436 ASP A N 1
ATOM 3491 C CA . ASP A 1 436 ? -2.844 -7.662 8.069 1.00 87.75 436 ASP A CA 1
ATOM 3492 C C . ASP A 1 436 ? -4.065 -7.995 8.940 1.00 87.75 436 ASP A C 1
ATOM 3494 O O . ASP A 1 436 ? -5.160 -8.160 8.405 1.00 87.75 436 ASP A O 1
ATOM 3498 N N . LEU A 1 437 ? -3.888 -8.071 10.264 1.00 92.31 437 LEU A N 1
ATOM 3499 C CA . LEU A 1 437 ? -4.961 -8.289 11.237 1.00 92.31 437 LEU A CA 1
ATOM 3500 C C . LEU A 1 437 ? -5.644 -6.987 11.680 1.00 92.31 437 LEU A C 1
ATOM 3502 O O . LEU A 1 437 ? -6.700 -7.070 12.310 1.00 92.31 437 LEU A O 1
ATOM 3506 N N . ASN A 1 438 ? -5.095 -5.816 11.333 1.00 92.75 438 ASN A N 1
ATOM 3507 C CA . ASN A 1 438 ? -5.721 -4.522 11.581 1.00 92.75 438 ASN A CA 1
ATOM 3508 C C . ASN A 1 438 ? -6.570 -4.085 10.367 1.00 92.75 438 ASN A C 1
ATOM 3510 O O . ASN A 1 438 ? -6.031 -3.794 9.297 1.00 92.75 438 ASN A O 1
ATOM 3514 N N . PRO A 1 439 ? -7.908 -4.002 10.487 1.00 93.69 439 PRO A N 1
ATOM 3515 C CA . PRO A 1 439 ? -8.755 -3.562 9.381 1.00 93.69 439 PRO A CA 1
ATOM 3516 C C . PRO A 1 439 ? -8.488 -2.126 8.909 1.00 93.69 439 PRO A C 1
ATOM 3518 O O . PRO A 1 439 ? -8.743 -1.832 7.736 1.00 93.69 439 PRO A O 1
ATOM 3521 N N . VAL A 1 440 ? -7.989 -1.247 9.788 1.00 93.00 440 VAL A N 1
ATOM 3522 C CA . VAL A 1 440 ? -7.728 0.166 9.462 1.00 93.00 440 VAL A CA 1
ATOM 3523 C C . VAL A 1 440 ? -6.643 0.281 8.394 1.00 93.00 440 VAL A C 1
ATOM 3525 O O . VAL A 1 440 ? -6.856 0.945 7.382 1.00 93.00 440 VAL A O 1
ATOM 3528 N N . GLU A 1 441 ? -5.555 -0.477 8.527 1.00 88.06 441 GLU A N 1
ATOM 3529 C CA . GLU A 1 441 ? -4.463 -0.549 7.544 1.00 88.06 441 GLU A CA 1
ATOM 3530 C C . GLU A 1 441 ? -4.967 -0.901 6.136 1.00 88.06 441 GLU A C 1
ATOM 3532 O O . GLU A 1 441 ? -4.625 -0.277 5.123 1.00 88.06 441 GLU A O 1
ATOM 3537 N N . LYS A 1 442 ? -5.876 -1.880 6.060 1.00 88.06 442 LYS A N 1
ATOM 3538 C CA . LYS A 1 442 ? -6.490 -2.293 4.793 1.00 88.06 442 LYS A CA 1
ATOM 3539 C C . LYS A 1 442 ? -7.386 -1.206 4.200 1.00 88.06 442 LYS A C 1
ATOM 3541 O O . LYS A 1 442 ? -7.429 -1.061 2.976 1.00 88.06 442 LYS A O 1
ATOM 3546 N N . PHE A 1 443 ? -8.122 -0.478 5.039 1.00 91.62 443 PHE A N 1
ATOM 3547 C CA . PHE A 1 443 ? -8.949 0.647 4.611 1.00 91.62 443 PHE A CA 1
ATOM 3548 C C . PHE A 1 443 ? -8.094 1.807 4.094 1.00 91.62 443 PHE A C 1
ATOM 3550 O O . PHE A 1 443 ? -8.338 2.271 2.977 1.00 91.62 443 PHE A O 1
ATOM 3557 N N . CYS A 1 444 ? -7.062 2.219 4.835 1.00 85.38 444 CYS A N 1
ATOM 3558 C CA . CYS A 1 444 ? -6.193 3.331 4.456 1.00 85.38 444 CYS A CA 1
ATOM 3559 C C . CYS A 1 444 ? -5.573 3.112 3.074 1.00 85.38 444 CYS A C 1
ATOM 3561 O O . CYS A 1 444 ? -5.693 3.977 2.206 1.00 85.38 444 CYS A O 1
ATOM 3563 N N . ARG A 1 445 ? -5.053 1.905 2.814 1.00 78.94 445 ARG A N 1
ATOM 3564 C CA . ARG A 1 445 ? -4.499 1.530 1.503 1.00 78.94 445 ARG A CA 1
ATOM 3565 C C . ARG A 1 445 ? -5.517 1.594 0.356 1.00 78.94 445 ARG A C 1
ATOM 3567 O O . ARG A 1 445 ? -5.136 1.816 -0.785 1.00 78.94 445 ARG A O 1
ATOM 3574 N N . LYS A 1 446 ? -6.806 1.355 0.622 1.00 82.56 446 LYS A N 1
ATOM 3575 C CA . LYS A 1 446 ? -7.857 1.320 -0.414 1.00 82.56 446 LYS A CA 1
ATOM 3576 C C . LYS A 1 446 ? -8.542 2.664 -0.651 1.00 82.56 446 LYS A C 1
ATOM 3578 O O . LYS A 1 446 ? -9.014 2.905 -1.759 1.00 82.56 446 LYS A O 1
ATOM 3583 N N . ALA A 1 447 ? -8.686 3.485 0.387 1.00 81.31 447 ALA A N 1
ATOM 3584 C CA . ALA A 1 447 ? -9.574 4.648 0.367 1.00 81.31 447 ALA A CA 1
ATOM 3585 C C . ALA A 1 447 ? -8.851 5.990 0.548 1.00 81.31 447 ALA A C 1
ATOM 3587 O O . ALA A 1 447 ? -9.352 7.017 0.070 1.00 81.31 447 ALA A O 1
ATOM 3588 N N . LEU A 1 448 ? -7.696 5.991 1.221 1.00 77.00 448 LEU A N 1
ATOM 3589 C CA . LEU A 1 448 ? -7.004 7.206 1.663 1.00 77.00 448 LEU A CA 1
ATOM 3590 C C . LEU A 1 448 ? -5.654 7.441 0.986 1.00 77.00 448 LEU A C 1
ATOM 3592 O O . LEU A 1 448 ? -4.984 8.414 1.325 1.00 77.00 448 LEU A O 1
ATOM 3596 N N . ASP A 1 449 ? -5.276 6.601 0.021 1.00 64.56 449 ASP A N 1
ATOM 3597 C CA . ASP A 1 449 ? -3.977 6.718 -0.634 1.00 64.56 449 ASP A CA 1
ATOM 3598 C C . ASP A 1 449 ? -3.783 8.114 -1.255 1.00 64.56 449 ASP A C 1
ATOM 3600 O O . ASP A 1 449 ? -4.633 8.599 -2.011 1.00 64.56 449 ASP A O 1
ATOM 3604 N N . LYS A 1 450 ? -2.658 8.752 -0.902 1.00 61.91 450 LYS A N 1
ATOM 3605 C CA . LYS A 1 450 ? -2.138 9.984 -1.520 1.00 61.91 450 LYS A CA 1
ATOM 3606 C C . LYS A 1 450 ? -3.101 11.189 -1.517 1.00 61.91 450 LYS A C 1
ATOM 3608 O O . LYS A 1 450 ? -3.247 11.876 -2.530 1.00 61.91 450 LYS A O 1
ATOM 3613 N N . LYS A 1 451 ? -3.765 11.487 -0.389 1.00 59.97 451 LYS A N 1
ATOM 3614 C CA . LYS A 1 451 ? -4.724 12.610 -0.293 1.00 59.97 451 LYS A CA 1
ATOM 3615 C C . LYS A 1 451 ? -4.191 13.820 0.474 1.00 59.97 451 LYS A C 1
ATOM 3617 O O . LYS A 1 451 ? -3.693 13.705 1.587 1.00 59.97 451 LYS A O 1
ATOM 3622 N N . ALA A 1 452 ? -4.332 14.979 -0.173 1.00 70.19 452 ALA A N 1
ATOM 3623 C CA . ALA A 1 452 ? -4.052 16.305 0.370 1.00 70.19 452 ALA A CA 1
ATOM 3624 C C . ALA A 1 452 ? -4.972 16.643 1.556 1.00 70.19 452 ALA A C 1
ATOM 3626 O O . ALA A 1 452 ? -6.078 16.118 1.588 1.00 70.19 452 ALA A O 1
ATOM 3627 N N . ASP A 1 453 ? -4.448 17.488 2.455 1.00 78.25 453 ASP A N 1
ATOM 3628 C CA . ASP A 1 453 ? -5.007 18.183 3.633 1.00 78.25 453 ASP A CA 1
ATOM 3629 C C . ASP A 1 453 ? -6.145 17.547 4.472 1.00 78.25 453 ASP A C 1
ATOM 3631 O O . ASP A 1 453 ? -6.846 16.603 4.110 1.00 78.25 453 ASP A O 1
ATOM 3635 N N . GLN A 1 454 ? -6.339 18.080 5.682 1.00 84.56 454 GLN A N 1
ATOM 3636 C CA . GLN A 1 454 ? -7.364 17.584 6.606 1.00 84.56 454 GLN A CA 1
ATOM 3637 C C . GLN A 1 454 ? -8.785 17.671 6.026 1.00 84.56 454 GLN A C 1
ATOM 3639 O O . GLN A 1 454 ? -9.609 16.789 6.284 1.00 84.56 454 GLN A O 1
ATOM 3644 N N . ALA A 1 455 ? -9.093 18.715 5.250 1.00 85.56 455 ALA A N 1
ATOM 3645 C CA . ALA A 1 455 ? -10.433 18.953 4.724 1.00 85.56 455 ALA A CA 1
ATOM 3646 C C . ALA A 1 455 ? -10.809 17.900 3.677 1.00 85.56 455 ALA A C 1
ATOM 3648 O O . ALA A 1 455 ? -11.897 17.316 3.726 1.00 85.56 455 ALA A O 1
ATOM 3649 N N . ARG A 1 456 ? -9.886 17.579 2.770 1.00 85.31 456 ARG A N 1
ATOM 3650 C CA . ARG A 1 456 ? -10.110 16.563 1.740 1.00 85.31 456 ARG A CA 1
ATOM 3651 C C . ARG A 1 456 ? -10.090 15.143 2.303 1.00 85.31 456 ARG A C 1
ATOM 3653 O O . ARG A 1 456 ? -10.853 14.307 1.805 1.00 85.31 456 ARG A O 1
ATOM 3660 N N . VAL A 1 457 ? -9.313 14.863 3.355 1.00 86.56 457 VAL A N 1
ATOM 3661 C CA . VAL A 1 457 ? -9.428 13.597 4.107 1.00 86.56 457 VAL A CA 1
ATOM 3662 C C . VAL A 1 457 ? -10.833 13.460 4.693 1.00 86.56 457 VAL A C 1
ATOM 3664 O O . VAL A 1 457 ? -11.506 12.465 4.425 1.00 86.56 457 VAL A O 1
ATOM 3667 N N . ARG A 1 458 ? -11.334 14.486 5.397 1.00 88.81 458 ARG A N 1
ATOM 3668 C CA . ARG A 1 458 ? -12.704 14.489 5.945 1.00 88.81 458 ARG A CA 1
ATOM 3669 C C . ARG A 1 458 ? -13.759 14.291 4.854 1.00 88.81 458 ARG A C 1
ATOM 3671 O O . ARG A 1 458 ? -14.630 13.438 5.003 1.00 88.81 458 ARG A O 1
ATOM 3678 N N . SER A 1 459 ? -13.666 15.039 3.754 1.00 89.31 459 SER A N 1
ATOM 3679 C CA . SER A 1 459 ? -14.599 14.945 2.623 1.00 89.31 459 SER A CA 1
ATOM 3680 C C . SER A 1 459 ? -14.605 13.545 2.002 1.00 89.31 459 SER A C 1
ATOM 3682 O O . SER A 1 459 ? -15.657 12.923 1.867 1.00 89.31 459 SER A O 1
ATOM 3684 N N . THR A 1 460 ? -13.420 12.987 1.734 1.00 89.31 460 THR A N 1
ATOM 3685 C CA . THR A 1 460 ? -13.267 11.618 1.223 1.00 89.31 460 THR A CA 1
ATOM 3686 C C . THR A 1 460 ? -13.931 10.604 2.140 1.00 89.31 460 THR A C 1
ATOM 3688 O O . THR A 1 460 ? -14.695 9.757 1.673 1.00 89.31 460 THR A O 1
ATOM 3691 N N . CYS A 1 461 ? -13.624 10.667 3.435 1.00 89.88 461 CYS A N 1
ATOM 3692 C CA . CYS A 1 461 ? -14.116 9.705 4.405 1.00 89.88 461 CYS A CA 1
ATOM 3693 C C . CYS A 1 461 ? -15.640 9.737 4.532 1.00 89.88 461 CYS A C 1
ATOM 3695 O O . CYS A 1 461 ? -16.236 8.702 4.799 1.00 89.88 461 CYS A O 1
ATOM 3697 N N . ARG A 1 462 ? -16.286 10.882 4.288 1.00 91.00 462 ARG A N 1
ATOM 3698 C CA . ARG A 1 462 ? -17.753 11.019 4.300 1.00 91.00 462 ARG A CA 1
ATOM 3699 C C . ARG A 1 462 ? -18.442 10.443 3.061 1.00 91.00 462 ARG A C 1
ATOM 3701 O O . ARG A 1 462 ? -19.658 10.285 3.064 1.00 91.00 462 ARG A O 1
ATOM 3708 N N . THR A 1 463 ? -17.705 10.116 1.998 1.00 93.81 463 THR A N 1
ATOM 3709 C CA . THR A 1 463 ? -18.319 9.553 0.787 1.00 93.81 463 THR A CA 1
ATOM 3710 C C . THR A 1 463 ? -18.934 8.177 1.055 1.00 93.81 463 THR A C 1
ATOM 3712 O O . THR A 1 463 ? -18.339 7.342 1.741 1.00 93.81 463 THR A O 1
ATOM 3715 N N . LYS A 1 464 ? -20.084 7.885 0.424 1.00 95.06 464 LYS A N 1
ATOM 3716 C CA . LYS A 1 464 ? -20.736 6.559 0.488 1.00 95.06 464 LYS A CA 1
ATOM 3717 C C . LYS A 1 464 ? -19.767 5.425 0.134 1.00 95.06 464 LYS A C 1
ATOM 3719 O O . LYS A 1 464 ? -19.763 4.380 0.777 1.00 95.06 464 LYS A O 1
ATOM 3724 N N . ARG A 1 465 ? -18.894 5.657 -0.855 1.00 94.31 465 ARG A N 1
ATOM 3725 C CA . ARG A 1 465 ? -17.860 4.700 -1.267 1.00 94.31 465 ARG A CA 1
ATOM 3726 C C . ARG A 1 465 ? -16.857 4.420 -0.148 1.00 94.31 465 ARG A C 1
ATOM 3728 O O . ARG A 1 465 ? -16.576 3.255 0.110 1.00 94.31 465 ARG A O 1
ATOM 3735 N N . ALA A 1 466 ? -16.309 5.446 0.504 1.00 93.00 466 ALA A N 1
ATOM 3736 C CA . ALA A 1 466 ? -15.354 5.242 1.594 1.00 93.00 466 ALA A CA 1
ATOM 3737 C C . ALA A 1 466 ? -16.004 4.511 2.777 1.00 93.00 466 ALA A C 1
ATOM 3739 O O . ALA A 1 466 ? -15.434 3.545 3.276 1.00 93.00 466 ALA A O 1
ATOM 3740 N N . GLN A 1 467 ? -17.224 4.902 3.151 1.00 96.38 467 GLN A N 1
ATOM 3741 C CA . GLN A 1 467 ? -17.996 4.252 4.213 1.00 96.38 467 GLN A CA 1
ATOM 3742 C C . GLN A 1 467 ? -18.246 2.762 3.906 1.00 96.38 467 GLN A C 1
ATOM 3744 O O . GLN A 1 467 ? -17.974 1.902 4.743 1.00 96.38 467 GLN A O 1
ATOM 3749 N N . ALA A 1 468 ? -18.632 2.426 2.670 1.00 95.88 468 ALA A N 1
ATOM 3750 C CA . ALA A 1 468 ? -18.805 1.036 2.239 1.00 95.88 468 ALA A CA 1
ATOM 3751 C C . ALA A 1 468 ? -17.489 0.232 2.247 1.00 95.88 468 ALA A C 1
ATOM 3753 O O . ALA A 1 468 ? -17.467 -0.935 2.647 1.00 95.88 468 ALA A O 1
ATOM 3754 N N . VAL A 1 469 ? -16.368 0.840 1.836 1.00 95.31 469 VAL A N 1
ATOM 3755 C CA . VAL A 1 469 ? -15.046 0.188 1.891 1.00 95.31 469 VAL A CA 1
ATOM 3756 C C . VAL A 1 469 ? -14.624 -0.065 3.340 1.00 95.31 469 VAL A C 1
ATOM 3758 O O . VAL A 1 469 ? -14.113 -1.146 3.630 1.00 95.31 469 VAL A O 1
ATOM 3761 N N . ALA A 1 470 ? -14.863 0.884 4.247 1.00 95.81 470 ALA A N 1
ATOM 3762 C CA . ALA A 1 470 ? -14.597 0.729 5.675 1.00 95.81 470 ALA A CA 1
ATOM 3763 C C . ALA A 1 470 ? -15.410 -0.431 6.275 1.00 95.81 470 ALA A C 1
ATOM 3765 O O . ALA A 1 470 ? -14.823 -1.345 6.860 1.00 95.81 470 ALA A O 1
ATOM 3766 N N . ALA A 1 471 ? -16.720 -0.466 6.011 1.00 95.38 471 ALA A N 1
ATOM 3767 C CA . ALA A 1 471 ? -17.604 -1.550 6.436 1.00 95.38 471 ALA A CA 1
ATOM 3768 C C . ALA A 1 471 ? -17.145 -2.921 5.913 1.00 95.38 471 ALA A C 1
ATOM 3770 O O . ALA A 1 471 ? -17.064 -3.895 6.664 1.00 95.38 471 ALA A O 1
ATOM 3771 N N . SER A 1 472 ? -16.761 -2.994 4.634 1.00 95.44 472 SER A N 1
ATOM 3772 C CA . SER A 1 472 ? -16.234 -4.216 4.015 1.00 95.44 472 SER A CA 1
ATOM 3773 C C . SER A 1 472 ? -14.917 -4.680 4.653 1.00 95.44 472 SER A C 1
ATOM 3775 O O . SER A 1 472 ? -14.735 -5.872 4.916 1.00 95.44 472 SER A O 1
ATOM 3777 N N . CYS A 1 473 ? -13.995 -3.753 4.934 1.00 94.12 473 CYS A N 1
ATOM 3778 C CA . CYS A 1 473 ? -12.733 -4.061 5.607 1.00 94.12 473 CYS A CA 1
ATOM 3779 C C . CYS A 1 473 ? -12.963 -4.579 7.034 1.00 94.12 473 CYS A C 1
ATOM 3781 O O . CYS A 1 473 ? -12.361 -5.588 7.407 1.00 94.12 473 CYS A O 1
ATOM 3783 N N . ALA A 1 474 ? -13.857 -3.946 7.800 1.00 93.44 474 ALA A N 1
ATOM 3784 C CA . ALA A 1 474 ? -14.206 -4.370 9.154 1.00 93.44 474 ALA A CA 1
ATOM 3785 C C . ALA A 1 474 ? -14.886 -5.754 9.170 1.00 93.44 474 ALA A C 1
ATOM 3787 O O . ALA A 1 474 ? -14.428 -6.661 9.873 1.00 93.44 474 ALA A O 1
ATOM 3788 N N . GLY A 1 475 ? -15.907 -5.961 8.329 1.00 92.06 475 GLY A N 1
ATOM 3789 C CA . GLY A 1 475 ? -16.636 -7.233 8.225 1.00 92.06 475 GLY A CA 1
ATOM 3790 C C . GLY A 1 475 ? -15.794 -8.389 7.661 1.00 92.06 475 GLY A C 1
ATOM 3791 O O . GLY A 1 475 ? -16.074 -9.565 7.910 1.00 92.06 475 GLY A O 1
ATOM 3792 N N . GLY A 1 476 ? -14.711 -8.081 6.940 1.00 92.12 476 GLY A N 1
ATOM 3793 C CA . GLY A 1 476 ? -13.786 -9.056 6.357 1.00 92.12 476 GLY A CA 1
ATOM 3794 C C . GLY A 1 476 ? -12.843 -9.751 7.350 1.00 92.12 476 GLY A C 1
ATOM 3795 O O . GLY A 1 476 ? -12.110 -10.658 6.947 1.00 92.12 476 GLY A O 1
ATOM 3796 N N . ARG A 1 477 ? -12.843 -9.379 8.638 1.00 91.38 477 ARG A N 1
ATOM 3797 C CA . ARG A 1 477 ? -11.853 -9.855 9.624 1.00 91.38 477 ARG A CA 1
ATOM 3798 C C . ARG A 1 477 ? -11.803 -11.375 9.774 1.00 91.38 477 ARG A C 1
ATOM 3800 O O . ARG A 1 477 ? -10.720 -11.954 9.762 1.00 91.38 477 ARG A O 1
ATOM 3807 N N . ARG A 1 478 ? -12.956 -12.050 9.862 1.00 95.06 478 ARG A N 1
ATOM 3808 C CA . ARG A 1 478 ? -12.993 -13.522 10.002 1.00 95.06 478 ARG A CA 1
ATOM 3809 C C . ARG A 1 478 ? -12.292 -14.220 8.837 1.00 95.06 478 ARG A C 1
ATOM 3811 O O . ARG A 1 478 ? -11.606 -15.211 9.055 1.00 95.06 478 ARG A O 1
ATOM 3818 N N . LYS A 1 479 ? -12.424 -13.696 7.611 1.00 95.50 479 LYS A N 1
ATOM 3819 C CA . LYS A 1 479 ? -11.736 -14.233 6.426 1.00 95.50 479 LYS A CA 1
ATOM 3820 C C . LYS A 1 479 ? -10.217 -14.136 6.581 1.00 95.50 479 LYS A C 1
ATOM 3822 O O . LYS A 1 479 ? -9.525 -15.117 6.336 1.00 95.50 479 LYS A O 1
ATOM 3827 N N . VAL A 1 480 ? -9.718 -12.993 7.050 1.00 94.56 480 VAL A N 1
ATOM 3828 C CA . VAL A 1 480 ? -8.288 -12.796 7.333 1.00 94.56 480 VAL A CA 1
ATOM 3829 C C . VAL A 1 480 ? -7.808 -13.771 8.413 1.00 94.56 480 VAL A C 1
ATOM 3831 O O . VAL A 1 480 ? -6.814 -14.462 8.209 1.00 94.56 480 VAL A O 1
ATOM 3834 N N . CYS A 1 481 ? -8.536 -13.907 9.526 1.00 96.25 481 CYS A N 1
ATOM 3835 C CA . CYS A 1 481 ? -8.171 -14.845 10.592 1.00 96.25 481 CYS A CA 1
ATOM 3836 C C . CYS A 1 481 ? -8.155 -16.307 10.112 1.00 96.25 481 CYS A C 1
ATOM 3838 O O . CYS A 1 481 ? -7.246 -17.047 10.486 1.00 96.25 481 CYS A O 1
ATOM 3840 N N . LYS A 1 482 ? -9.095 -16.722 9.244 1.00 97.12 482 LYS A N 1
ATOM 3841 C CA . LYS A 1 482 ? -9.070 -18.056 8.610 1.00 97.12 482 LYS A CA 1
ATOM 3842 C C . LYS A 1 482 ? -7.777 -18.279 7.823 1.00 97.12 482 LYS A C 1
ATOM 3844 O O . LYS A 1 482 ? -7.165 -19.334 7.956 1.00 97.12 482 LYS A O 1
ATOM 3849 N N . GLU A 1 483 ? -7.332 -17.289 7.049 1.00 95.00 483 GLU A N 1
ATOM 3850 C CA . GLU A 1 483 ? -6.061 -17.387 6.323 1.00 95.00 483 GLU A CA 1
ATOM 3851 C C . GLU A 1 483 ? -4.849 -17.480 7.253 1.00 95.00 483 GLU A C 1
ATOM 3853 O O . GLU A 1 483 ? -3.939 -18.259 6.976 1.00 95.00 483 GLU A O 1
ATOM 3858 N N . VAL A 1 484 ? -4.824 -16.709 8.345 1.00 93.62 484 VAL A N 1
ATOM 3859 C CA . VAL A 1 484 ? -3.732 -16.771 9.331 1.00 93.62 484 VAL A CA 1
ATOM 3860 C C . VAL A 1 484 ? -3.662 -18.156 9.973 1.00 93.62 484 VAL A C 1
ATOM 3862 O O . VAL A 1 484 ? -2.572 -18.715 10.081 1.00 93.62 484 VAL A O 1
ATOM 3865 N N . VAL A 1 485 ? -4.803 -18.750 10.342 1.00 96.31 485 VAL A N 1
ATOM 3866 C CA . VAL A 1 485 ? -4.845 -20.122 10.876 1.00 96.31 485 VAL A CA 1
ATOM 3867 C C . VAL A 1 485 ? -4.370 -21.136 9.836 1.00 96.31 485 VAL A C 1
ATOM 3869 O O . VAL A 1 485 ? -3.489 -21.937 10.141 1.00 96.31 485 VAL A O 1
ATOM 3872 N N . ALA A 1 486 ? -4.878 -21.065 8.601 1.00 93.94 486 ALA A N 1
ATOM 3873 C CA . ALA A 1 486 ? -4.477 -21.967 7.517 1.00 93.94 486 ALA A CA 1
ATOM 3874 C C . ALA A 1 486 ? -2.968 -21.899 7.225 1.00 93.94 486 ALA A C 1
ATOM 3876 O O . ALA A 1 486 ? -2.344 -22.900 6.885 1.00 93.94 486 ALA A O 1
ATOM 3877 N N . LYS A 1 487 ? -2.362 -20.722 7.405 1.00 89.50 487 LYS A N 1
ATOM 3878 C CA . LYS A 1 487 ? -0.923 -20.492 7.231 1.00 89.50 487 LYS A CA 1
ATOM 3879 C C . LYS A 1 487 ? -0.120 -20.604 8.531 1.00 89.50 487 LYS A C 1
ATOM 3881 O O . LYS A 1 487 ? 0.994 -20.086 8.592 1.00 89.50 487 LYS A O 1
ATOM 3886 N N . LYS A 1 488 ? -0.675 -21.233 9.573 1.00 92.00 488 LYS A N 1
ATOM 3887 C CA . LYS A 1 488 ? -0.009 -21.477 10.865 1.00 92.00 488 LYS A CA 1
ATOM 3888 C C . LYS A 1 488 ? 0.611 -20.209 11.480 1.00 92.00 488 LYS A C 1
ATOM 3890 O O . LYS A 1 488 ? 1.738 -20.230 11.954 1.00 92.00 488 LYS A O 1
ATOM 3895 N N . GLY A 1 489 ? -0.115 -19.091 11.445 1.00 86.06 489 GLY A N 1
ATOM 3896 C CA . GLY A 1 489 ? 0.317 -17.808 12.012 1.00 86.06 489 GLY A CA 1
ATOM 3897 C C . GLY A 1 489 ? 1.046 -16.881 11.033 1.00 86.06 489 GLY A C 1
ATOM 3898 O O . GLY A 1 489 ? 1.279 -15.718 11.366 1.00 86.06 489 GLY A O 1
ATOM 3899 N N . ALA A 1 490 ? 1.352 -17.324 9.809 1.00 84.50 490 ALA A N 1
ATOM 3900 C CA . ALA A 1 490 ? 1.954 -16.450 8.805 1.00 84.50 490 ALA A CA 1
ATOM 3901 C C . ALA A 1 490 ? 0.965 -15.390 8.269 1.00 84.50 490 ALA A C 1
ATOM 3903 O O . ALA A 1 490 ? -0.237 -15.402 8.541 1.00 84.50 490 ALA A O 1
ATOM 3904 N N . MET A 1 491 ? 1.492 -14.439 7.498 1.00 81.62 491 MET A N 1
ATOM 3905 C CA . MET A 1 491 ? 0.746 -13.279 6.998 1.00 81.62 491 MET A CA 1
ATOM 3906 C C . MET A 1 491 ? -0.398 -13.668 6.038 1.00 81.62 491 MET A C 1
ATOM 3908 O O . MET A 1 491 ? -0.208 -14.430 5.074 1.00 81.62 491 MET A O 1
ATOM 3912 N N . ALA A 1 492 ? -1.587 -13.104 6.261 1.00 80.88 492 ALA A N 1
ATOM 3913 C CA . ALA A 1 492 ? -2.722 -13.209 5.346 1.00 80.88 492 ALA A CA 1
ATOM 3914 C C . ALA A 1 492 ? -2.467 -12.431 4.041 1.00 80.88 492 ALA A C 1
ATOM 3916 O O . ALA A 1 492 ? -1.618 -11.542 3.976 1.00 80.88 492 ALA A O 1
ATOM 3917 N N . ARG A 1 493 ? -3.165 -12.789 2.957 1.00 72.44 493 ARG A N 1
ATOM 3918 C CA . ARG A 1 493 ? -3.138 -11.986 1.726 1.00 72.44 493 ARG A CA 1
ATOM 3919 C C . ARG A 1 493 ? -4.013 -10.749 1.964 1.00 72.44 493 ARG A C 1
ATOM 3921 O O . ARG A 1 493 ? -5.200 -10.885 2.254 1.00 72.44 493 ARG A O 1
ATOM 3928 N N . SER A 1 494 ? -3.411 -9.559 1.917 1.00 56.41 494 SER A N 1
ATOM 3929 C CA . SER A 1 494 ? -4.081 -8.294 2.249 1.00 56.41 494 SER A CA 1
ATOM 3930 C C . SER A 1 494 ? -4.940 -7.756 1.119 1.00 56.41 494 SER A C 1
ATOM 3932 O O . SER A 1 494 ? -4.411 -7.585 0.001 1.00 56.41 494 SER A O 1
#

InterPro domains:
  IPR036397 Ribonuclease H superfamily [G3DSA:3.30.420.10] (256-493)

Secondary structure (DSSP, 8-state):
-----TTT---EEEEEEEETHHHHHTHHHHTT-TTS----EE-TTSS-EE----SS--EEEEEEEEEE-TTHHHHSTTTT-TTTEEEEEE------------------PEEEEEEPPP---S---------TTS--HHHHHHHHIIIIIS---HHHHHHH---TTSSPPPHHHHHHHHHHB-TTS-B---GGGS-PPP-S--HHHHHHHHHHHHHHHHHS---HHHHHHHHHHHH-----HHHHHHHHHHTT-EEEE----PPPPHHHHHHHHHHHHHHHHS-HHHHHHHEEEEEEEEEEEPPPSSHHHHHHHHHTT--EEEE-GGGGG-GGGS---THHHH--GGGEEEEEEEEETTEEEEEEE-SSSS--HHHHHHHHHTTHHHHHHHHT--SSTT--EEEEE---SGGGSHHHHHHHHHTTEEEEEPPTT-GGG-HHHHHHHHH-TT--SHHHHHHHHHSHHHHHHHHHHHHTHHHHHHHHHHTTTPPPP-

pLDDT: mean 79.21, std 19.18, range [22.38, 98.0]

Sequence (494 aa):
MRLFDRNKHDAIILDDIRDMAFLGDHQEKLQGKYNAKVEFASTLGGTCAYSKYHFQVPIVATVNFSTKNLDFLETHDWLKHASNRVVVLEEPRSCFCMLRDKKATLLSGTHFLLLQSGRSSAMPVISEVVHPLSLNFENQRKVILLRDVKKQSWDDVRKQVRNLKGKKPTVKLLRRVYKNFSKKGRVVYKYKKCGRKPWKVTKGVESFLLRRLKALRCESICTATVLQRELVNEKGVDLEASTIRKVLTRNGYFWLTRAQKRKYSPDVTAQRLAFAKAVLRISKAQLRERLSLSLDGVVLSMAPKDPLERQNWCAHGDTHMWRKRCEAASPDLAGNDAYGNQVPLCRAVPLWAGISEGGFATVVFHKSKKLCTVEWADIVNGGKLINAIRSLSPTKPRGPWWVLCDNETFLRTQVSQAAHKDQGISLWSVPPRSPDLNPVEKFCRKALDKKADQARVRSTCRTKRAQAVAASCAGGRRKVCKEVVAKKGAMARS

Foldseek 3Di:
DDDDDPVPAAAAEAEEAQECVVCVVCVCVQLQPPDDFDFPDADPFNPDTDTDRPDFHKYKYKYWPNRPPPCCCCPPPQNVDVQFKDKDKDWPDPPPDDDDDDDDPDGGIIIMIIGGNDDDPDDPDPDPVAPQLAFDPVLLLLLQCCCPVVVDDLVVSQVVGAGNPRHRHDSVRSVVSNVQADPVRDRDDPVVPPPDDPDLDDPVLLVQLVVVQQVVLLAAFDALVNSQVVCCVPPVGHDDSVVSSVSLVVVQWGWAFFLPDDDDDPVLLVLLLVVLVVCLVDDLVVNLQAALKAKEKDKAFAADPDPVSNVVVVCQPRRTHTDHPVCSHPPSSRGDRCVVVVRDLVGIFIFMWIFALLFIFTLDTDSDNDDALVRLLCSLLVCSVLVRSCNSVGPDNQDLHEYEYEPPPSCVDPSNVVSCVVSNYDYDYDRPPACLLRLVSVLCVVQVPRDDDPVRSVVSRPDPVSRNSRSCSNSCNSVQSVQCNVVSRGGGDD